Protein AF-A0A2S2CRT6-F1 (afdb_monomer)

pLDDT: mean 86.23, std 17.53, range [25.89, 98.62]

Sequence (439 aa):
MQTAACRSSSIISAAAEAAASTSSAGRQIHADRSDQPLPLPPLRPGAVIHGPGSEEIDALIDRFAAELRRRGFRVGGVVQRNYGPVDDCADRMELVDVATGQSFGISQNLGRESQSCRVDPMGVADASQSVRRAVQERVDLLVVNKFAGLESHGEGLAQEMLDGMAEGVPVLTSIGSRYLNEWQQFTGGFCDLLSPTEQALWDWWGPHRLYEDLRLGVEDAPVRRVVVGTHWVAVETERALGLAARYGSDLADPARWMGKGLKALVDQAAASWDPLEMSVGLAAINAHYNADDVMGETGNGLDLFTGVEGRTVVVGGFPQLARRLPNAQIIDMTPRPGEFPEPAGDWLLRGAEAVAVTASALGNRTLPRLLRAARGARVAMVGPGTPLTPRLFSYGIEALAGFIPQDREAVVRVVGDGGGSRDFHPFGRMVTLRRPAQT

Organism: NCBI:txid2202148

Radius of gyration: 24.83 Å; Cα contacts (8 Å, |Δi|>4): 859; chains: 1; bounding box: 65×45×68 Å

Structure (mmCIF, N/CA/C/O backbone):
data_AF-A0A2S2CRT6-F1
#
_entry.id   AF-A0A2S2CRT6-F1
#
loop_
_atom_site.group_PDB
_atom_site.id
_atom_site.type_symbol
_atom_site.label_atom_id
_atom_site.label_alt_id
_atom_site.label_comp_id
_atom_site.label_asym_id
_atom_site.label_entity_id
_atom_site.label_seq_id
_atom_site.pdbx_PDB_ins_code
_atom_site.Cartn_x
_atom_site.Cartn_y
_atom_site.Cartn_z
_atom_site.occupancy
_atom_site.B_iso_or_equiv
_atom_site.auth_seq_id
_atom_site.auth_comp_id
_atom_site.auth_asym_id
_atom_site.auth_atom_id
_atom_site.pdbx_PDB_model_num
ATOM 1 N N . MET A 1 1 ? -6.502 19.262 39.189 1.00 36.81 1 MET A N 1
ATOM 2 C CA . MET A 1 1 ? -5.732 20.159 38.293 1.00 36.81 1 MET A CA 1
ATOM 3 C C . MET A 1 1 ? -4.215 19.917 38.295 1.00 36.81 1 MET A C 1
ATOM 5 O O . MET A 1 1 ? -3.614 20.148 37.261 1.00 36.81 1 MET A O 1
ATOM 9 N N . GLN A 1 2 ? -3.581 19.405 39.363 1.00 25.89 2 GLN A N 1
ATOM 10 C CA . GLN A 1 2 ? -2.130 19.092 39.363 1.00 25.89 2 GLN A CA 1
ATOM 11 C C . GLN A 1 2 ? -1.755 17.675 38.876 1.00 25.89 2 GLN A C 1
ATOM 13 O O . GLN A 1 2 ? -0.605 17.433 38.527 1.00 25.89 2 GLN A O 1
ATOM 18 N N . THR A 1 3 ? -2.704 16.741 38.796 1.00 31.91 3 THR A N 1
ATOM 19 C CA . THR A 1 3 ? -2.448 15.339 38.412 1.00 31.91 3 THR A CA 1
ATOM 20 C C . THR A 1 3 ? -2.393 15.095 36.900 1.00 31.91 3 THR A C 1
ATOM 22 O O . THR A 1 3 ? -1.673 14.200 36.468 1.00 31.91 3 THR A O 1
ATOM 25 N N . ALA A 1 4 ? -3.079 15.908 36.088 1.00 33.16 4 ALA A N 1
ATOM 26 C CA . ALA A 1 4 ? -3.058 15.798 34.624 1.00 33.16 4 ALA A CA 1
ATOM 27 C C . ALA A 1 4 ? -1.748 16.337 34.015 1.00 33.16 4 ALA A C 1
ATOM 29 O O . ALA A 1 4 ? -1.141 15.678 33.179 1.00 33.16 4 ALA A O 1
ATOM 30 N N . ALA A 1 5 ? -1.244 17.472 34.518 1.00 31.59 5 ALA A N 1
ATOM 31 C CA . ALA A 1 5 ? -0.004 18.092 34.037 1.00 31.59 5 ALA A CA 1
ATOM 32 C C . ALA A 1 5 ? 1.254 17.237 34.293 1.00 31.59 5 ALA A C 1
ATOM 34 O O . ALA A 1 5 ? 2.218 17.307 33.536 1.00 31.59 5 ALA A O 1
ATOM 35 N N . CYS A 1 6 ? 1.239 16.392 35.331 1.00 30.75 6 CYS A N 1
ATOM 36 C CA . CYS A 1 6 ? 2.351 15.486 35.629 1.00 30.75 6 CYS A CA 1
ATOM 37 C C . CYS A 1 6 ? 2.420 14.296 34.645 1.00 30.75 6 CYS A C 1
ATOM 39 O O . CYS A 1 6 ? 3.498 13.756 34.414 1.00 30.75 6 CYS A O 1
ATOM 41 N N . ARG A 1 7 ? 1.289 13.916 34.021 1.00 41.94 7 ARG A N 1
ATOM 42 C CA . ARG A 1 7 ? 1.189 12.787 33.074 1.00 41.94 7 ARG A CA 1
ATOM 43 C C . ARG A 1 7 ? 1.395 13.193 31.606 1.00 41.94 7 ARG A C 1
ATOM 45 O O . ARG A 1 7 ? 1.899 12.406 30.813 1.00 41.94 7 ARG A O 1
ATOM 52 N N . SER A 1 8 ? 1.099 14.441 31.237 1.00 38.44 8 SER A N 1
ATOM 53 C CA . SER A 1 8 ? 1.447 14.987 29.910 1.00 38.44 8 SER A CA 1
ATOM 54 C C . SER A 1 8 ? 2.967 15.050 29.709 1.00 38.44 8 SER A C 1
ATOM 56 O O . SER A 1 8 ? 3.479 14.703 28.644 1.00 38.44 8 SER A O 1
ATOM 58 N N . SER A 1 9 ? 3.700 15.422 30.765 1.00 38.69 9 SER A N 1
ATOM 59 C CA . SER A 1 9 ? 5.165 15.408 30.771 1.00 38.69 9 SER A CA 1
ATOM 60 C C . SER A 1 9 ? 5.738 13.995 30.647 1.00 38.69 9 SER A C 1
ATOM 62 O O . SER A 1 9 ? 6.774 13.839 30.012 1.00 38.69 9 SER A O 1
ATOM 64 N N . SER A 1 10 ? 5.067 12.956 31.166 1.00 46.12 10 SER A N 1
ATOM 65 C CA . SER A 1 10 ? 5.548 11.572 31.036 1.00 46.12 10 SER A CA 1
ATOM 66 C C . SER A 1 10 ? 5.367 10.984 29.635 1.00 46.12 10 SER A C 1
ATOM 68 O O . SER A 1 10 ? 6.152 10.127 29.267 1.00 46.12 10 SER A O 1
ATOM 70 N N . ILE A 1 11 ? 4.409 11.450 28.824 1.00 46.09 11 ILE A N 1
ATOM 71 C CA . ILE A 1 11 ? 4.240 10.980 27.430 1.00 46.09 11 ILE A CA 1
ATOM 72 C C . ILE A 1 11 ? 5.328 11.571 26.523 1.00 46.09 11 ILE A C 1
ATOM 74 O O . ILE A 1 11 ? 5.949 10.852 25.744 1.00 46.09 11 ILE A O 1
ATOM 78 N N . ILE A 1 12 ? 5.611 12.872 26.665 1.00 45.66 12 ILE A N 1
ATOM 79 C CA . ILE A 1 12 ? 6.714 13.527 25.944 1.00 45.66 12 ILE A CA 1
ATOM 80 C C . ILE A 1 12 ? 8.063 12.970 26.424 1.00 45.66 12 ILE A C 1
ATOM 82 O O . ILE A 1 12 ? 8.932 12.710 25.594 1.00 45.66 12 ILE A O 1
ATOM 86 N N . SER A 1 13 ? 8.222 12.725 27.734 1.00 43.09 13 SER A N 1
ATOM 87 C CA . SER A 1 13 ? 9.426 12.088 28.288 1.00 43.09 13 SER A CA 1
ATOM 88 C C . SER A 1 13 ? 9.565 10.642 27.827 1.00 43.09 13 SER A C 1
ATOM 90 O O . SER A 1 13 ? 10.655 10.277 27.431 1.00 43.09 13 SER A O 1
ATOM 92 N N . ALA A 1 14 ? 8.497 9.841 27.761 1.00 44.69 14 ALA A N 1
ATOM 93 C CA . ALA A 1 14 ? 8.562 8.456 27.288 1.00 44.69 14 ALA A CA 1
ATOM 94 C C . ALA A 1 14 ? 8.850 8.363 25.780 1.00 44.69 14 ALA A C 1
ATOM 96 O O . ALA A 1 14 ? 9.645 7.527 25.365 1.00 44.69 14 ALA A O 1
ATOM 97 N N . ALA A 1 15 ? 8.288 9.254 24.954 1.00 43.56 15 ALA A N 1
ATOM 98 C CA . ALA A 1 15 ? 8.622 9.333 23.529 1.00 43.56 15 ALA A CA 1
ATOM 99 C C . ALA A 1 15 ? 10.069 9.819 23.298 1.00 43.56 15 ALA A C 1
ATOM 101 O O . ALA A 1 15 ? 10.761 9.321 22.408 1.00 43.56 15 ALA A O 1
ATOM 102 N N . ALA A 1 16 ? 10.554 10.754 24.123 1.00 40.00 16 ALA A N 1
ATOM 103 C CA . ALA A 1 16 ? 11.944 11.205 24.110 1.00 40.00 16 ALA A CA 1
ATOM 104 C C . ALA A 1 16 ? 12.919 10.159 24.691 1.00 40.00 16 ALA A C 1
ATOM 106 O O . ALA A 1 16 ? 14.023 10.008 24.179 1.00 40.00 16 ALA A O 1
ATOM 107 N N . GLU A 1 17 ? 12.522 9.397 25.711 1.00 39.84 17 GLU A N 1
ATOM 108 C CA . GLU A 1 17 ? 13.301 8.326 26.348 1.00 39.84 17 GLU A CA 1
ATOM 109 C C . GLU A 1 17 ? 13.326 7.058 25.491 1.00 39.84 17 GLU A C 1
ATOM 111 O O . GLU A 1 17 ? 14.358 6.394 25.424 1.00 39.84 17 GLU A O 1
ATOM 116 N N . ALA A 1 18 ? 12.266 6.754 24.740 1.00 42.44 18 ALA A N 1
ATOM 117 C CA . ALA A 1 18 ? 12.293 5.746 23.681 1.00 42.44 18 ALA A CA 1
ATOM 118 C C . ALA A 1 18 ? 13.270 6.139 22.555 1.00 42.44 18 ALA A C 1
ATOM 120 O O . ALA A 1 18 ? 13.968 5.282 22.018 1.00 42.44 18 ALA A O 1
ATOM 121 N N . ALA A 1 19 ? 13.392 7.438 22.249 1.00 40.84 19 ALA A N 1
ATOM 122 C CA . ALA A 1 19 ? 14.382 7.968 21.305 1.00 40.84 19 ALA A CA 1
ATOM 123 C C . ALA A 1 19 ? 15.809 8.104 21.893 1.00 40.84 19 ALA A C 1
ATOM 125 O O . ALA A 1 19 ? 16.776 8.197 21.134 1.00 40.84 19 ALA A O 1
ATOM 126 N N . ALA A 1 20 ? 15.964 8.120 23.224 1.00 35.88 20 ALA A N 1
ATOM 127 C CA . ALA A 1 20 ? 17.253 8.266 23.912 1.00 35.88 20 ALA A CA 1
ATOM 128 C C . ALA A 1 20 ? 17.844 6.927 24.403 1.00 35.88 20 ALA A C 1
ATOM 130 O O . ALA A 1 20 ? 19.058 6.734 24.348 1.00 35.88 20 ALA A O 1
ATOM 131 N N . SER A 1 21 ? 17.013 5.964 24.816 1.00 38.31 21 SER A N 1
ATOM 132 C CA . SER A 1 21 ? 17.425 4.608 25.234 1.00 38.31 21 SER A CA 1
ATOM 133 C C . SER A 1 21 ? 18.025 3.779 24.090 1.00 38.31 21 SER A C 1
ATOM 135 O O . SER A 1 21 ? 18.782 2.834 24.322 1.00 38.31 21 SER A O 1
ATOM 137 N N . THR A 1 22 ? 17.811 4.197 22.841 1.00 43.06 22 THR A N 1
ATOM 138 C CA . THR A 1 22 ? 18.502 3.684 21.653 1.00 43.06 22 THR A CA 1
ATOM 139 C C . THR A 1 22 ? 20.007 3.983 21.619 1.00 43.06 22 THR A C 1
ATOM 141 O O . THR A 1 22 ? 20.714 3.382 20.811 1.00 43.06 22 THR A O 1
ATOM 144 N N . SER A 1 23 ? 20.542 4.859 22.484 1.00 43.69 23 SER A N 1
ATOM 145 C CA . SER A 1 23 ? 21.960 5.255 22.426 1.00 43.69 23 SER A CA 1
ATOM 146 C C . SER A 1 23 ? 22.924 4.308 23.160 1.00 43.69 23 SER A C 1
ATOM 148 O O . SER A 1 23 ? 24.097 4.257 22.791 1.00 43.69 23 SER A O 1
ATOM 150 N N . SER A 1 24 ? 22.475 3.540 24.164 1.00 35.12 24 SER A N 1
ATOM 151 C CA . SER A 1 24 ? 23.331 2.590 24.909 1.00 35.12 24 SER A CA 1
ATOM 152 C C . SER A 1 24 ? 23.130 1.128 24.489 1.00 35.12 24 SER A C 1
ATOM 154 O O . SER A 1 24 ? 24.061 0.331 24.588 1.00 35.12 24 SER A O 1
ATOM 156 N N . ALA A 1 25 ? 21.973 0.794 23.905 1.00 36.44 25 ALA A N 1
ATOM 157 C CA . ALA A 1 25 ? 21.711 -0.488 23.244 1.00 36.44 25 ALA A CA 1
ATOM 158 C C . ALA A 1 25 ? 22.354 -0.600 21.839 1.00 36.44 25 ALA A C 1
ATOM 160 O O . ALA A 1 25 ? 22.399 -1.679 21.247 1.00 36.44 25 ALA A O 1
ATOM 161 N N . GLY A 1 26 ? 22.906 0.496 21.304 1.00 31.98 26 GLY A N 1
ATOM 162 C CA . GLY A 1 26 ? 23.417 0.600 19.930 1.00 31.98 26 GLY A CA 1
ATOM 163 C C . GLY A 1 26 ? 24.565 -0.347 19.544 1.00 31.98 26 GLY A C 1
ATOM 164 O O . GLY A 1 26 ? 24.834 -0.503 18.358 1.00 31.98 26 GLY A O 1
ATOM 165 N N . ARG A 1 27 ? 25.230 -1.019 20.497 1.00 31.22 27 ARG A N 1
ATOM 166 C CA . ARG A 1 27 ? 26.269 -2.027 20.187 1.00 31.22 27 ARG A CA 1
ATOM 167 C C . ARG A 1 27 ? 25.765 -3.468 20.117 1.00 31.22 27 ARG A C 1
ATOM 169 O O . ARG A 1 27 ? 26.469 -4.300 19.558 1.00 31.22 27 ARG A O 1
ATOM 176 N N . GLN A 1 28 ? 24.574 -3.766 20.638 1.00 30.70 28 GLN A N 1
ATOM 177 C CA . GLN A 1 28 ? 24.068 -5.144 20.753 1.00 30.70 28 GLN A CA 1
ATOM 178 C C . GLN A 1 28 ? 22.881 -5.444 19.817 1.00 30.70 28 GLN A C 1
ATOM 180 O O . GLN A 1 28 ? 22.564 -6.604 19.589 1.00 30.70 28 GLN A O 1
ATOM 185 N N . ILE A 1 29 ? 22.283 -4.418 19.193 1.00 38.03 29 ILE A N 1
ATOM 186 C CA . ILE A 1 29 ? 21.140 -4.542 18.261 1.00 38.03 29 ILE A CA 1
ATOM 187 C C . ILE A 1 29 ? 21.537 -5.130 16.886 1.00 38.03 29 ILE A C 1
ATOM 189 O O . ILE A 1 29 ? 20.675 -5.553 16.119 1.00 38.03 29 ILE A O 1
ATOM 193 N N . HIS A 1 30 ? 22.829 -5.190 16.549 1.00 36.69 30 HIS A N 1
ATOM 194 C CA . HIS A 1 30 ? 23.267 -5.580 15.203 1.00 36.69 30 HIS A CA 1
ATOM 195 C C . HIS A 1 30 ? 23.258 -7.089 14.905 1.00 36.69 30 HIS A C 1
ATOM 197 O O . HIS A 1 30 ? 23.438 -7.449 13.746 1.00 36.69 30 HIS A O 1
ATOM 203 N N . ALA A 1 31 ? 23.045 -7.964 15.894 1.00 34.06 31 ALA A N 1
ATOM 204 C CA . ALA A 1 31 ? 23.266 -9.403 15.714 1.00 34.06 31 ALA A CA 1
ATOM 205 C C . ALA A 1 31 ? 21.996 -10.279 15.639 1.00 34.06 31 ALA A C 1
ATOM 207 O O . ALA A 1 31 ? 22.128 -11.436 15.261 1.00 34.06 31 ALA A O 1
ATOM 208 N N . ASP A 1 32 ? 20.795 -9.763 15.947 1.00 37.12 32 ASP A N 1
ATOM 209 C CA . ASP A 1 32 ? 19.598 -10.615 16.163 1.00 37.12 32 ASP A CA 1
ATOM 210 C C . ASP A 1 32 ? 18.330 -10.183 15.381 1.00 37.12 32 ASP A C 1
ATOM 212 O O . ASP A 1 32 ? 17.210 -10.541 15.729 1.00 37.12 32 ASP A O 1
ATOM 216 N N . ARG A 1 33 ? 18.463 -9.363 14.322 1.00 47.03 33 ARG A N 1
ATOM 217 C CA . ARG A 1 33 ? 17.316 -8.837 13.532 1.00 47.03 33 ARG A CA 1
ATOM 218 C C . ARG A 1 33 ? 17.214 -9.384 12.106 1.00 47.03 33 ARG A C 1
ATOM 220 O O . ARG A 1 33 ? 16.488 -8.807 11.304 1.00 47.03 33 ARG A O 1
ATOM 227 N N . SER A 1 34 ? 17.931 -10.455 11.767 1.00 50.50 34 SER A N 1
ATOM 228 C CA . SER A 1 34 ? 18.041 -10.927 10.376 1.00 50.50 34 SER A CA 1
ATOM 229 C C . SER A 1 34 ? 16.718 -11.394 9.757 1.00 50.50 34 SER A C 1
ATOM 231 O O . SER A 1 34 ? 16.623 -11.420 8.534 1.00 50.50 34 SER A O 1
ATOM 233 N N . ASP A 1 35 ? 15.705 -11.699 10.578 1.00 56.31 35 ASP A N 1
ATOM 234 C CA . ASP A 1 35 ? 14.449 -12.309 10.119 1.00 56.31 35 ASP A CA 1
ATOM 235 C C . ASP A 1 35 ? 13.207 -11.408 10.299 1.00 56.31 35 ASP A C 1
ATOM 237 O O . ASP A 1 35 ? 12.098 -11.818 9.955 1.00 56.31 35 ASP A O 1
ATOM 241 N N . GLN A 1 36 ? 13.345 -10.180 10.826 1.00 66.31 36 GLN A N 1
ATOM 242 C CA . GLN A 1 36 ? 12.202 -9.261 10.969 1.00 66.31 36 GLN A CA 1
ATOM 243 C C . GLN A 1 36 ? 12.131 -8.252 9.814 1.00 66.31 36 GLN A C 1
ATOM 245 O O . GLN A 1 36 ? 13.165 -7.689 9.448 1.00 66.31 36 GLN A O 1
ATOM 250 N N . PRO A 1 37 ? 10.929 -7.949 9.274 1.00 76.69 37 PRO A N 1
ATOM 251 C CA . PRO A 1 37 ? 10.767 -6.878 8.300 1.00 76.69 37 PRO A CA 1
ATOM 252 C C . PRO A 1 37 ? 11.343 -5.554 8.805 1.00 76.69 37 PRO A C 1
ATOM 254 O O . PRO A 1 37 ? 11.352 -5.268 10.007 1.00 76.69 37 PRO A O 1
ATOM 257 N N . LEU A 1 38 ? 11.793 -4.721 7.868 1.00 79.50 38 LEU A N 1
ATOM 258 C CA . LEU A 1 38 ? 12.299 -3.395 8.201 1.00 79.50 38 LEU A CA 1
ATOM 259 C C . LEU A 1 38 ? 11.246 -2.578 8.968 1.00 79.50 38 LEU A C 1
ATOM 261 O O . LEU A 1 38 ? 10.059 -2.631 8.631 1.00 79.50 38 LEU A O 1
ATOM 265 N N . PRO A 1 39 ? 11.664 -1.791 9.977 1.00 81.44 39 PRO A N 1
ATOM 266 C CA . PRO A 1 39 ? 10.732 -1.031 10.794 1.00 81.44 39 PRO A CA 1
ATOM 267 C C . PRO A 1 39 ? 9.960 -0.022 9.939 1.00 81.44 39 PRO A C 1
ATOM 269 O O . PRO A 1 39 ? 10.539 0.741 9.162 1.00 81.44 39 PRO A O 1
ATOM 272 N N . LEU A 1 40 ? 8.639 -0.008 10.106 1.00 85.69 40 LEU A N 1
ATOM 273 C CA . LEU A 1 40 ? 7.764 0.974 9.477 1.00 85.69 40 LEU A CA 1
ATOM 274 C C . LEU A 1 40 ? 7.869 2.322 10.206 1.00 85.69 40 LEU A C 1
ATOM 276 O O . LEU A 1 40 ? 8.035 2.343 11.427 1.00 85.69 40 LEU A O 1
ATOM 280 N N . PRO A 1 41 ? 7.717 3.460 9.503 1.00 86.75 41 PRO A N 1
ATOM 281 C CA . PRO A 1 41 ? 7.607 4.751 10.164 1.00 86.75 41 PRO A CA 1
ATOM 282 C C . PRO A 1 41 ? 6.432 4.763 11.157 1.00 86.75 41 PRO A C 1
ATOM 284 O O . PRO A 1 41 ? 5.335 4.298 10.804 1.00 86.75 41 PRO A O 1
ATOM 287 N N . PRO A 1 42 ? 6.632 5.304 12.373 1.00 88.50 42 PRO A N 1
ATOM 288 C CA . PRO A 1 42 ? 5.576 5.376 13.372 1.00 88.50 42 PRO A CA 1
ATOM 289 C C . PRO A 1 42 ? 4.426 6.253 12.870 1.00 88.50 42 PRO A C 1
ATOM 291 O O . PRO A 1 42 ? 4.639 7.224 12.137 1.00 88.50 42 PRO A O 1
ATOM 294 N N . LEU A 1 43 ? 3.203 5.907 13.271 1.00 94.12 43 LEU A N 1
ATOM 295 C CA . LEU A 1 43 ? 2.027 6.740 13.045 1.00 94.12 43 LEU A CA 1
ATOM 296 C C . LEU A 1 43 ? 1.677 7.475 14.326 1.00 94.12 43 LEU A C 1
ATOM 298 O O . LEU A 1 43 ? 1.719 6.906 15.415 1.00 94.12 43 LEU A O 1
ATOM 302 N N . ARG A 1 44 ? 1.288 8.738 14.175 1.00 95.44 44 ARG A N 1
ATOM 303 C CA . ARG A 1 44 ? 0.585 9.437 15.244 1.00 95.44 44 ARG A CA 1
ATOM 304 C C . ARG A 1 44 ? -0.805 8.817 15.407 1.00 95.44 44 ARG A C 1
ATOM 306 O O . ARG A 1 44 ? -1.363 8.359 14.405 1.00 95.44 44 ARG A O 1
ATOM 313 N N . PRO A 1 45 ? -1.380 8.841 16.618 1.00 97.00 45 PRO A N 1
ATOM 314 C CA . PRO A 1 45 ? -2.778 8.496 16.831 1.00 97.00 45 PRO A CA 1
ATOM 315 C C . PRO A 1 45 ? -3.680 9.216 15.825 1.00 97.00 45 PRO A C 1
ATOM 317 O O . PRO A 1 45 ? -3.633 10.443 15.717 1.00 97.00 45 PRO A O 1
ATOM 320 N N . GLY A 1 46 ? -4.462 8.448 15.073 1.00 97.88 46 GLY A N 1
ATOM 321 C CA . GLY A 1 46 ? -5.442 8.961 14.126 1.00 97.88 46 GLY A CA 1
ATOM 322 C C . GLY A 1 46 ? -6.783 9.159 14.819 1.00 97.88 46 GLY A C 1
ATOM 323 O O . GLY A 1 46 ? -7.280 8.246 15.480 1.00 97.88 46 GLY A O 1
ATOM 324 N N . ALA A 1 47 ? -7.386 10.333 14.660 1.00 97.31 47 ALA A N 1
ATOM 325 C CA . ALA A 1 47 ? -8.710 10.618 15.202 1.00 97.31 47 ALA A CA 1
ATOM 326 C C . ALA A 1 47 ? -9.636 11.154 14.113 1.00 97.31 47 ALA A C 1
ATOM 328 O O . ALA A 1 47 ? -9.424 12.248 13.587 1.00 97.31 47 ALA A O 1
ATOM 329 N N . VAL A 1 48 ? -10.672 10.385 13.776 1.00 97.38 48 VAL A N 1
ATOM 330 C CA . VAL A 1 48 ? -11.697 10.806 12.814 1.00 97.38 48 VAL A CA 1
ATOM 331 C C . VAL A 1 48 ? -12.636 11.803 13.485 1.00 97.38 48 VAL A C 1
ATOM 333 O O . VAL A 1 48 ? -13.348 11.445 14.423 1.00 97.38 48 VAL A O 1
ATOM 336 N N . ILE A 1 49 ? -12.649 13.050 13.008 1.00 94.88 49 ILE A N 1
ATOM 337 C CA . ILE A 1 49 ? -13.524 14.096 13.551 1.00 94.88 49 ILE A CA 1
ATOM 338 C C . ILE A 1 49 ? -14.898 14.006 12.906 1.00 94.88 49 ILE A C 1
ATOM 340 O O . ILE A 1 49 ? -15.015 13.962 11.680 1.00 94.88 49 ILE A O 1
ATOM 344 N N . HIS A 1 50 ? -15.943 14.076 13.728 1.00 90.69 50 HIS A N 1
ATOM 345 C CA . HIS A 1 50 ? -17.311 14.102 13.232 1.00 90.69 50 HIS A CA 1
ATOM 346 C C . HIS A 1 50 ? -18.240 15.041 14.010 1.00 90.69 50 HIS A C 1
ATOM 348 O O . HIS A 1 50 ? -17.978 15.433 15.152 1.00 90.69 50 HIS A O 1
ATOM 354 N N . GLY A 1 51 ? -19.341 15.418 13.359 1.00 84.94 51 GLY A N 1
ATOM 355 C CA . GLY A 1 51 ? -20.411 16.207 13.961 1.00 84.94 51 GLY A CA 1
ATOM 356 C C . GLY A 1 51 ? -21.383 15.354 14.792 1.00 84.94 51 GLY A C 1
ATOM 357 O O . GLY A 1 51 ? -21.236 14.131 14.890 1.00 84.94 51 GLY A O 1
ATOM 358 N N . PRO A 1 52 ? -22.391 15.981 15.419 1.00 71.62 52 PRO A N 1
ATOM 359 C CA . PRO A 1 52 ? -23.505 15.261 16.035 1.00 71.62 52 PRO A CA 1
ATOM 360 C C . PRO A 1 52 ? -24.247 14.391 15.003 1.00 71.62 52 PRO A C 1
ATOM 362 O O . PRO A 1 52 ? -24.400 14.808 13.859 1.00 71.62 52 PRO A O 1
ATOM 365 N N . GLY A 1 53 ? -24.712 13.201 15.403 1.00 58.62 53 GLY A N 1
ATOM 366 C CA . GLY A 1 53 ? -25.539 12.321 14.556 1.00 58.62 53 GLY A CA 1
ATOM 367 C C . GLY A 1 53 ? -24.796 11.521 13.476 1.00 58.62 53 GLY A C 1
ATOM 368 O O . GLY A 1 53 ? -25.433 10.860 12.665 1.00 58.62 53 GLY A O 1
ATOM 369 N N . SER A 1 54 ? -23.460 11.555 13.435 1.00 64.00 54 SER A N 1
ATOM 370 C CA . SER A 1 54 ? -22.671 10.835 12.423 1.00 64.00 54 SER A CA 1
ATOM 371 C C . SER A 1 54 ? -22.489 9.341 12.756 1.00 64.00 54 SER A C 1
ATOM 373 O O . SER A 1 54 ? -21.378 8.900 13.040 1.00 64.00 54 SER A O 1
ATOM 375 N N . GLU A 1 55 ? -23.564 8.549 12.724 1.00 63.31 55 GLU A N 1
ATOM 376 C CA . GLU A 1 55 ? -23.495 7.083 12.921 1.00 63.31 55 GLU A CA 1
ATOM 377 C C . GLU A 1 55 ? -22.680 6.368 11.828 1.00 63.31 55 GLU A C 1
ATOM 379 O O . GLU A 1 55 ? -22.099 5.307 12.055 1.00 63.31 55 GLU A O 1
ATOM 384 N N . GLU A 1 56 ? -22.541 6.990 10.655 1.00 79.25 56 GLU A N 1
ATOM 385 C CA . GLU A 1 56 ? -21.724 6.476 9.550 1.00 79.25 56 GLU A CA 1
ATOM 386 C C . GLU A 1 56 ? -20.230 6.344 9.897 1.00 79.25 56 GLU A C 1
ATOM 388 O O . GLU A 1 56 ? -19.506 5.616 9.217 1.00 79.25 56 GLU A O 1
ATOM 393 N N . ILE A 1 57 ? -19.760 7.012 10.957 1.00 89.81 57 ILE A N 1
ATOM 394 C CA . ILE A 1 57 ? -18.353 6.996 11.384 1.00 89.81 57 ILE A CA 1
ATOM 395 C C . ILE A 1 57 ? -17.965 5.657 11.989 1.00 89.81 57 ILE A C 1
ATOM 397 O O . ILE A 1 57 ? -16.892 5.137 11.679 1.00 89.81 57 ILE A O 1
ATOM 401 N N . ASP A 1 58 ? -18.851 5.083 12.801 1.00 89.31 58 ASP A N 1
ATOM 402 C CA . ASP A 1 58 ? -18.638 3.767 13.392 1.00 89.31 58 ASP A CA 1
ATOM 403 C C . ASP A 1 58 ? -18.502 2.726 12.272 1.00 89.31 58 ASP A C 1
ATOM 405 O O . ASP A 1 58 ? -17.538 1.959 12.233 1.00 89.31 58 ASP A O 1
ATOM 409 N N . ALA A 1 59 ? -19.394 2.793 11.278 1.00 89.88 59 ALA A N 1
ATOM 410 C CA . ALA A 1 59 ? -19.349 1.933 10.101 1.00 89.88 59 ALA A CA 1
ATOM 411 C C . ALA A 1 59 ? -18.119 2.190 9.207 1.00 89.88 59 ALA A C 1
ATOM 413 O O . ALA A 1 59 ? -17.589 1.251 8.615 1.00 89.88 59 ALA A O 1
ATOM 414 N N . LEU A 1 60 ? -17.655 3.438 9.085 1.00 94.06 60 LEU A N 1
ATOM 415 C CA . LEU A 1 60 ? -16.447 3.786 8.332 1.00 94.06 60 LEU A CA 1
ATOM 416 C C . LEU A 1 60 ? -15.196 3.151 8.957 1.00 94.06 60 LEU A C 1
ATOM 418 O O . LEU A 1 60 ? -14.411 2.526 8.242 1.00 94.06 60 LEU A O 1
ATOM 422 N N . ILE A 1 61 ? -15.020 3.289 10.275 1.00 95.75 61 ILE A N 1
ATOM 423 C CA . ILE A 1 61 ? -13.877 2.708 10.994 1.00 95.75 61 ILE A CA 1
ATOM 424 C C . ILE A 1 61 ? -13.952 1.176 10.977 1.00 95.75 61 ILE A C 1
ATOM 426 O O . ILE A 1 61 ? -12.931 0.534 10.731 1.00 95.75 61 ILE A O 1
ATOM 430 N N . ASP A 1 62 ? -15.140 0.590 11.166 1.00 94.25 62 ASP A N 1
ATOM 431 C CA . ASP A 1 62 ? -15.344 -0.865 11.092 1.00 94.25 62 ASP A CA 1
ATOM 432 C C . ASP A 1 62 ? -14.968 -1.411 9.700 1.00 94.25 62 ASP A C 1
ATOM 434 O O . ASP A 1 62 ? -14.161 -2.335 9.588 1.00 94.25 62 ASP A O 1
ATOM 438 N N . ARG A 1 63 ? -15.436 -0.774 8.610 1.00 95.75 63 ARG A N 1
ATOM 439 C CA . ARG A 1 63 ? -15.056 -1.159 7.234 1.00 95.75 63 ARG A CA 1
ATOM 440 C C . ARG A 1 63 ? -13.552 -1.064 6.993 1.00 95.75 63 ARG A C 1
ATOM 442 O O . ARG A 1 63 ? -12.981 -1.966 6.385 1.00 95.75 63 ARG A O 1
ATOM 449 N N . PHE A 1 64 ? -12.907 -0.003 7.472 1.00 97.81 64 PHE A N 1
ATOM 450 C CA . PHE A 1 64 ? -11.464 0.162 7.321 1.00 97.81 64 PHE A CA 1
ATOM 451 C C . PHE A 1 64 ? -10.678 -0.915 8.084 1.00 97.81 64 PHE A C 1
ATOM 453 O O . PHE A 1 64 ? -9.768 -1.531 7.527 1.00 97.81 64 PHE A O 1
ATOM 460 N N . ALA A 1 65 ? -11.067 -1.205 9.329 1.00 97.81 65 ALA A N 1
ATOM 461 C CA . ALA A 1 65 ? -10.473 -2.272 10.128 1.00 97.81 65 ALA A CA 1
ATOM 462 C C . ALA A 1 65 ? -10.652 -3.648 9.461 1.00 97.81 65 ALA A C 1
ATOM 464 O O . ALA A 1 65 ? -9.694 -4.416 9.348 1.00 97.81 65 ALA A O 1
ATOM 465 N N . ALA A 1 66 ? -11.856 -3.941 8.963 1.00 97.00 66 ALA A N 1
ATOM 466 C CA . ALA A 1 66 ? -12.156 -5.173 8.242 1.00 97.00 66 ALA A CA 1
ATOM 467 C C . ALA A 1 66 ? -11.338 -5.309 6.946 1.00 97.00 66 ALA A C 1
ATOM 469 O O . ALA A 1 66 ? -10.821 -6.390 6.660 1.00 97.00 66 ALA A O 1
ATOM 470 N N . GLU A 1 67 ? -11.167 -4.226 6.184 1.00 97.75 67 GLU A N 1
ATOM 471 C CA . GLU A 1 67 ? -10.366 -4.222 4.956 1.00 97.75 67 GLU A CA 1
ATOM 472 C C . GLU A 1 67 ? -8.879 -4.486 5.239 1.00 97.75 67 GLU A C 1
ATOM 474 O O . GLU A 1 67 ? -8.255 -5.295 4.547 1.00 97.75 67 GLU A O 1
ATOM 479 N N . LEU A 1 68 ? -8.309 -3.883 6.287 1.00 98.31 68 LEU A N 1
ATOM 480 C CA . LEU A 1 68 ? -6.935 -4.178 6.706 1.00 98.31 68 LEU A CA 1
ATOM 481 C C . LEU A 1 68 ? -6.774 -5.643 7.143 1.00 98.31 68 LEU A C 1
ATOM 483 O O . LEU A 1 68 ? -5.822 -6.304 6.720 1.00 98.31 68 LEU A O 1
ATOM 487 N N . ARG A 1 69 ? -7.731 -6.191 7.903 1.00 97.88 69 ARG A N 1
ATOM 488 C CA . ARG A 1 69 ? -7.736 -7.619 8.270 1.00 97.88 69 ARG A CA 1
ATOM 489 C C . ARG A 1 69 ? -7.807 -8.527 7.049 1.00 97.88 69 ARG A C 1
ATOM 491 O O . ARG A 1 69 ? -7.045 -9.485 6.956 1.00 97.8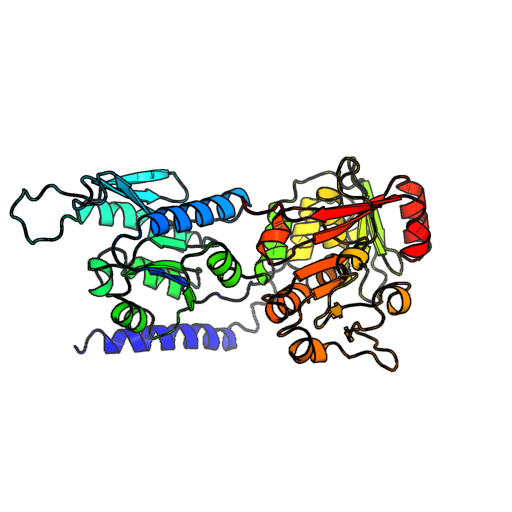8 69 ARG A O 1
ATOM 498 N N . ARG A 1 70 ? -8.680 -8.216 6.085 1.00 97.38 70 ARG A N 1
ATOM 499 C CA . ARG A 1 70 ? -8.811 -8.965 4.823 1.00 97.38 70 ARG A CA 1
ATOM 500 C C . ARG A 1 70 ? -7.504 -8.969 4.026 1.00 97.38 70 ARG A C 1
ATOM 502 O O . ARG A 1 70 ? -7.210 -9.934 3.324 1.00 97.38 70 ARG A O 1
ATOM 509 N N . ARG A 1 71 ? -6.708 -7.904 4.140 1.00 97.50 71 ARG A N 1
ATOM 510 C CA . ARG A 1 71 ? -5.374 -7.805 3.532 1.00 97.50 71 ARG A CA 1
ATOM 511 C C . ARG A 1 71 ? -4.287 -8.574 4.279 1.00 97.50 71 ARG A C 1
ATOM 513 O O . ARG A 1 71 ? -3.209 -8.732 3.712 1.00 97.50 71 ARG A O 1
ATOM 520 N N . GLY A 1 72 ? -4.578 -9.086 5.473 1.00 97.25 72 GLY A N 1
ATOM 521 C CA . GLY A 1 72 ? -3.663 -9.875 6.296 1.00 97.25 72 GLY A CA 1
ATOM 522 C C . GLY A 1 72 ? -3.000 -9.091 7.430 1.00 97.25 72 GLY A C 1
ATOM 523 O O . GLY A 1 72 ? -2.208 -9.675 8.164 1.00 97.25 72 GLY A O 1
ATOM 524 N N . PHE A 1 73 ? -3.308 -7.800 7.599 1.00 97.62 73 PHE A N 1
ATOM 525 C CA . PHE A 1 73 ? -2.808 -7.034 8.741 1.00 97.62 73 PHE A CA 1
ATOM 526 C C . PHE A 1 73 ? -3.469 -7.514 10.036 1.00 97.62 73 PHE A C 1
ATOM 528 O O . PHE A 1 73 ? -4.666 -7.817 10.082 1.00 97.62 73 PHE A O 1
ATOM 535 N N . ARG A 1 74 ? -2.696 -7.532 11.119 1.00 97.31 74 ARG A N 1
ATOM 536 C CA . ARG A 1 74 ? -3.187 -7.801 12.470 1.00 97.31 74 ARG A CA 1
ATOM 537 C C . ARG A 1 74 ? -3.851 -6.532 12.985 1.00 97.31 74 ARG A C 1
ATOM 539 O O . ARG A 1 74 ? -3.176 -5.547 13.263 1.00 97.31 74 ARG A O 1
ATOM 546 N N . VAL A 1 75 ? -5.173 -6.553 13.108 1.00 98.25 75 VAL A N 1
ATOM 547 C CA . VAL A 1 75 ? -5.955 -5.445 13.669 1.00 98.25 75 VAL A CA 1
ATOM 548 C C . VAL A 1 75 ? -6.657 -5.938 14.924 1.00 98.25 75 VAL A C 1
ATOM 550 O O . VAL A 1 75 ? -7.284 -6.998 14.895 1.00 98.25 75 VAL A O 1
ATOM 553 N N . GLY A 1 76 ? -6.552 -5.179 16.011 1.00 97.69 76 GLY A N 1
ATOM 554 C CA . GLY A 1 76 ? -7.165 -5.516 17.295 1.00 97.69 76 GLY A CA 1
ATOM 555 C C . GLY A 1 76 ? -7.807 -4.313 17.978 1.00 97.69 76 GLY A C 1
ATOM 556 O O . GLY A 1 76 ? -7.772 -3.197 17.461 1.00 97.69 76 GLY A O 1
ATOM 557 N N . GLY A 1 77 ? -8.388 -4.550 19.152 1.00 97.44 77 GLY A N 1
ATOM 558 C CA . GLY A 1 77 ? -9.163 -3.562 19.898 1.00 97.44 77 GLY A CA 1
ATOM 559 C C . GLY A 1 77 ? -10.665 -3.720 19.667 1.00 97.44 77 GLY A C 1
ATOM 560 O O . GLY A 1 77 ? -11.138 -4.837 19.447 1.00 97.44 77 GLY A O 1
ATOM 561 N N . VAL A 1 78 ? -11.421 -2.628 19.759 1.00 96.94 78 VAL A N 1
ATOM 562 C CA . VAL A 1 78 ? -12.888 -2.649 19.738 1.00 96.94 78 VAL A CA 1
ATOM 563 C C . VAL A 1 78 ? -13.484 -1.548 18.865 1.00 96.94 78 VAL A C 1
ATOM 565 O O . VAL A 1 78 ? -12.994 -0.416 18.835 1.00 96.94 78 VAL A O 1
ATOM 568 N N . VAL A 1 79 ? -14.579 -1.884 18.182 1.00 94.38 79 VAL A N 1
ATOM 569 C CA . VAL A 1 79 ? -15.435 -0.933 17.463 1.00 94.38 79 VAL A CA 1
ATOM 570 C C . VAL A 1 79 ? -16.813 -0.842 18.102 1.00 94.38 79 VAL A C 1
ATOM 572 O O . VAL A 1 79 ? -17.393 -1.860 18.468 1.00 94.38 79 VAL A O 1
ATOM 575 N N . GLN A 1 80 ? -17.352 0.369 18.225 1.00 89.50 80 GLN A N 1
ATOM 576 C CA . GLN A 1 80 ? -18.725 0.570 18.675 1.00 89.50 80 GLN A CA 1
ATOM 577 C C . GLN A 1 80 ? -19.728 0.262 17.551 1.00 89.50 80 GLN A C 1
ATOM 579 O O . GLN A 1 80 ? -19.511 0.636 16.400 1.00 89.50 80 GLN A O 1
ATOM 584 N N . ARG A 1 81 ? -20.840 -0.399 17.888 1.00 87.69 81 ARG A N 1
ATOM 585 C CA . ARG A 1 81 ? -22.021 -0.569 17.029 1.00 87.69 81 ARG A CA 1
ATOM 586 C C . ARG A 1 81 ? -23.270 -0.146 17.789 1.00 87.69 81 ARG A C 1
ATOM 588 O O . ARG A 1 81 ? -23.466 -0.549 18.935 1.00 87.69 81 ARG A O 1
ATOM 595 N N . ASN A 1 82 ? -24.112 0.649 17.140 1.00 80.88 82 ASN A N 1
ATOM 596 C CA . ASN A 1 82 ? -25.354 1.161 17.716 1.00 80.88 82 ASN A CA 1
ATOM 597 C C . ASN A 1 82 ? -26.549 0.539 16.986 1.00 80.88 82 ASN A C 1
ATOM 599 O O . ASN A 1 82 ? -26.531 0.407 15.764 1.00 80.88 82 ASN A O 1
ATOM 603 N N . TYR A 1 83 ? -27.582 0.165 17.738 1.00 73.81 83 TYR A N 1
ATOM 604 C CA . TYR A 1 83 ? -28.840 -0.367 17.223 1.00 73.81 83 TYR A CA 1
ATOM 605 C C . TYR A 1 83 ? -30.006 0.440 17.813 1.00 73.81 83 TYR A C 1
ATOM 607 O O . TYR A 1 83 ? -30.129 0.549 19.035 1.00 73.81 83 TYR A O 1
ATOM 615 N N . GLY A 1 84 ? -30.866 0.995 16.954 1.00 63.31 84 GLY A N 1
ATOM 616 C CA . GLY A 1 84 ? -32.046 1.778 17.347 1.00 63.31 84 GLY A CA 1
ATOM 617 C C . GLY A 1 84 ? -32.368 2.909 16.355 1.00 63.31 84 GLY A C 1
ATOM 618 O O . GLY A 1 84 ? -31.619 3.095 15.396 1.00 63.31 84 GLY A O 1
ATOM 619 N N . PRO A 1 85 ? -33.484 3.641 16.531 1.00 54.50 85 PRO A N 1
ATOM 620 C CA . PRO A 1 85 ? -33.819 4.809 15.712 1.00 54.50 85 PRO A CA 1
ATOM 621 C C . PRO A 1 85 ? -32.863 5.983 15.986 1.00 54.50 85 PRO A C 1
ATOM 623 O O . PRO A 1 85 ? -32.581 6.277 17.140 1.00 54.50 85 PRO A O 1
ATOM 626 N N . VAL A 1 86 ? -32.441 6.693 14.934 1.00 50.94 86 VAL A N 1
ATOM 627 C CA . VAL A 1 86 ? -31.433 7.783 14.960 1.00 50.94 86 VAL A CA 1
ATOM 628 C C . VAL A 1 86 ? -31.816 8.972 15.869 1.00 50.94 86 VAL A C 1
ATOM 630 O O . VAL A 1 86 ? -30.941 9.674 16.375 1.00 50.94 86 VAL A O 1
ATOM 633 N N . ASP A 1 87 ? -33.115 9.197 16.094 1.00 50.41 87 ASP A N 1
ATOM 634 C CA . ASP A 1 87 ? -33.646 10.357 16.832 1.00 50.41 87 ASP A CA 1
ATOM 635 C C . ASP A 1 87 ? -33.816 10.131 18.348 1.00 50.41 87 ASP A C 1
ATOM 637 O O . ASP A 1 87 ? -34.080 11.086 19.082 1.00 50.41 87 ASP A O 1
ATOM 641 N N . ASP A 1 88 ? -33.654 8.898 18.838 1.00 48.12 88 ASP A N 1
ATOM 642 C CA . ASP A 1 88 ? -33.661 8.581 20.270 1.00 48.12 88 ASP A CA 1
ATOM 643 C C . ASP A 1 88 ? -32.321 7.939 20.632 1.00 48.12 88 ASP A C 1
ATOM 645 O O . ASP A 1 88 ? -31.724 7.217 19.840 1.00 48.12 88 ASP A O 1
ATOM 649 N N . CYS A 1 89 ? -31.791 8.247 21.812 1.00 50.06 89 CYS A N 1
ATOM 650 C CA . CYS A 1 89 ? -30.485 7.757 22.242 1.00 50.06 89 CYS A CA 1
ATOM 651 C C . CYS A 1 89 ? -30.468 6.222 22.132 1.00 50.06 89 CYS A C 1
ATOM 653 O O . CYS A 1 89 ? -31.174 5.577 22.905 1.00 50.06 89 CYS A O 1
ATOM 655 N N . ALA A 1 90 ? -29.716 5.695 21.149 1.00 55.31 90 ALA A N 1
ATOM 656 C CA . ALA A 1 90 ? -29.820 4.324 20.643 1.00 55.31 90 ALA A CA 1
ATOM 657 C C . ALA A 1 90 ? -30.153 3.304 21.738 1.00 55.31 90 ALA A C 1
ATOM 659 O O . ALA A 1 90 ? -29.462 3.231 22.758 1.00 55.31 90 ALA A O 1
ATOM 660 N N . ASP A 1 91 ? -31.200 2.506 21.510 1.00 62.03 91 ASP A N 1
ATOM 661 C CA . ASP A 1 91 ? -31.732 1.563 22.500 1.00 62.03 91 ASP A CA 1
ATOM 662 C C . ASP A 1 91 ? -30.693 0.518 22.943 1.00 62.03 91 ASP A C 1
ATOM 664 O O . ASP A 1 91 ? -30.799 -0.044 24.038 1.00 62.03 91 ASP A O 1
ATOM 668 N N . ARG A 1 92 ? -29.673 0.255 22.111 1.00 73.81 92 ARG A N 1
ATOM 669 C CA . ARG A 1 92 ? -28.582 -0.675 22.416 1.00 73.81 92 ARG A CA 1
ATOM 670 C C . ARG A 1 92 ? -27.275 -0.274 21.729 1.00 73.81 92 ARG A C 1
ATOM 672 O O . ARG A 1 92 ? -27.182 -0.259 20.506 1.00 73.81 92 ARG A O 1
ATOM 679 N N . MET A 1 93 ? -26.245 -0.027 22.530 1.00 85.00 93 MET A N 1
ATOM 680 C CA . MET A 1 93 ? -24.857 0.164 22.103 1.00 85.00 93 MET A CA 1
ATOM 681 C C . MET A 1 93 ? -24.009 -1.034 22.532 1.00 85.00 93 MET A C 1
ATOM 683 O O . MET A 1 93 ? -24.142 -1.534 23.655 1.00 85.00 93 MET A O 1
ATOM 687 N N . GLU A 1 94 ? -23.110 -1.460 21.653 1.00 90.06 94 GLU A N 1
ATOM 688 C CA . GLU A 1 94 ? -22.181 -2.563 21.884 1.00 90.06 94 GLU A CA 1
ATOM 689 C C . GLU A 1 94 ? -20.763 -2.175 21.480 1.00 90.06 94 GLU A C 1
ATOM 691 O O . GLU A 1 94 ? -20.569 -1.434 20.518 1.00 90.06 94 GLU A O 1
ATOM 696 N N . LEU A 1 95 ? -19.775 -2.726 22.178 1.00 92.31 95 LEU A N 1
ATOM 697 C CA . LEU A 1 95 ? -18.397 -2.792 21.706 1.00 92.31 95 LEU A CA 1
ATOM 698 C C . LEU A 1 95 ? -18.158 -4.173 21.108 1.00 92.31 95 LEU A C 1
ATOM 700 O O . LEU A 1 95 ? -18.512 -5.180 21.712 1.00 92.31 95 LEU A O 1
ATOM 704 N N . VAL A 1 96 ? -17.547 -4.234 19.932 1.00 94.50 96 VAL A N 1
ATOM 705 C CA . VAL A 1 96 ? -17.241 -5.484 19.237 1.00 94.50 96 VAL A CA 1
ATOM 706 C C . VAL A 1 96 ? -15.736 -5.610 19.084 1.00 94.50 96 VAL A C 1
ATOM 708 O O . VAL A 1 96 ? -15.091 -4.726 18.524 1.00 94.50 96 VAL A O 1
ATOM 711 N N . ASP A 1 97 ? -15.174 -6.713 19.571 1.00 96.12 97 ASP A N 1
ATOM 712 C CA . ASP A 1 97 ? -13.773 -7.071 19.369 1.00 96.12 97 ASP A CA 1
ATOM 713 C C . ASP A 1 97 ? -13.489 -7.242 17.874 1.00 96.12 97 ASP A C 1
ATOM 715 O O . ASP A 1 97 ? -14.062 -8.103 17.199 1.00 96.12 97 ASP A O 1
ATOM 719 N N . VAL A 1 98 ? -12.578 -6.417 17.363 1.00 95.06 98 VAL A N 1
ATOM 720 C CA . VAL A 1 98 ? -12.244 -6.354 15.939 1.00 95.06 98 VAL A CA 1
ATOM 721 C C . VAL A 1 98 ? -11.615 -7.649 15.440 1.00 95.06 98 VAL A C 1
ATOM 723 O O . VAL A 1 98 ? -11.788 -7.979 14.271 1.00 95.06 98 VAL A O 1
ATOM 726 N N . ALA A 1 99 ? -10.907 -8.401 16.283 1.00 92.88 99 ALA A N 1
ATOM 727 C CA . ALA A 1 99 ? -10.251 -9.645 15.898 1.00 92.88 99 ALA A CA 1
ATOM 728 C C . ALA A 1 99 ? -11.212 -10.843 15.964 1.00 92.88 99 ALA A C 1
ATOM 730 O O . ALA A 1 99 ? -11.241 -11.660 15.038 1.00 92.88 99 ALA A O 1
ATOM 731 N N . THR A 1 100 ? -12.010 -10.942 17.031 1.00 93.62 100 THR A N 1
ATOM 732 C CA . THR A 1 100 ? -12.822 -12.141 17.323 1.00 93.62 100 THR A CA 1
ATOM 733 C C . THR A 1 100 ? -14.299 -12.013 16.947 1.00 93.62 100 THR A C 1
ATOM 735 O O . THR A 1 100 ? -14.970 -13.026 16.768 1.00 93.62 100 THR A O 1
ATOM 738 N N . GLY A 1 101 ? -14.820 -10.790 16.820 1.00 92.94 101 GLY A N 1
ATOM 739 C CA . GLY A 1 101 ? -16.251 -10.521 16.658 1.00 92.94 101 GLY A CA 1
ATOM 740 C C . GLY A 1 101 ? -17.064 -10.643 17.953 1.00 92.94 101 GLY A C 1
ATOM 741 O O . GLY A 1 101 ? -18.286 -10.488 17.919 1.00 92.94 101 GLY A O 1
ATOM 742 N N . GLN A 1 102 ? -16.420 -10.911 19.095 1.00 94.00 102 GLN A N 1
ATOM 743 C CA . GLN A 1 102 ? -17.087 -10.947 20.394 1.00 94.00 102 GLN A CA 1
ATOM 744 C C . GLN A 1 102 ? -17.717 -9.585 20.704 1.00 94.00 102 GLN A C 1
ATOM 746 O O . GLN A 1 102 ? -17.055 -8.557 20.598 1.00 94.00 102 GLN A O 1
ATOM 751 N N . SER A 1 103 ? -18.995 -9.585 21.085 1.00 93.00 103 SER A N 1
ATOM 752 C CA . SER A 1 103 ? -19.760 -8.367 21.372 1.00 93.00 103 SER A CA 1
ATOM 753 C C . SER A 1 103 ? -19.980 -8.200 22.876 1.00 93.00 103 SER A C 1
ATOM 755 O O . SER A 1 103 ? -20.316 -9.162 23.568 1.00 93.00 103 SER A O 1
ATOM 757 N N . PHE A 1 104 ? -19.818 -6.974 23.362 1.00 91.19 104 PHE A N 1
ATOM 758 C CA . PHE A 1 104 ? -19.992 -6.558 24.750 1.00 91.19 104 PHE A CA 1
ATOM 759 C C . PHE A 1 104 ? -21.073 -5.478 24.787 1.00 91.19 104 PHE A C 1
ATOM 761 O O . PHE A 1 104 ? -20.898 -4.401 24.216 1.00 91.19 104 PHE A O 1
ATOM 768 N N . GLY A 1 105 ? -22.209 -5.759 25.426 1.00 87.31 105 GLY A N 1
ATOM 769 C CA . GLY A 1 105 ? -23.256 -4.756 25.614 1.00 87.31 105 GLY A CA 1
ATOM 770 C C . GLY A 1 105 ? -22.775 -3.669 26.568 1.00 87.31 105 GLY A C 1
ATOM 771 O O . GLY A 1 105 ? -22.339 -3.981 27.669 1.00 87.31 105 GLY A O 1
ATOM 772 N N . ILE A 1 106 ? -22.854 -2.404 26.153 1.00 83.06 106 ILE A N 1
ATOM 773 C CA . ILE A 1 106 ? -22.401 -1.256 26.957 1.00 83.06 106 ILE A CA 1
ATOM 774 C C . ILE A 1 106 ? -23.538 -0.279 27.263 1.00 83.06 106 ILE A C 1
ATOM 776 O O . ILE A 1 106 ? -23.291 0.883 27.557 1.00 83.06 106 ILE A O 1
ATOM 780 N N . SER A 1 107 ? -24.794 -0.716 27.153 1.00 80.88 107 SER A N 1
ATOM 781 C CA . SER A 1 107 ? -25.977 0.101 27.454 1.00 80.88 107 SER A CA 1
ATOM 782 C C . SER A 1 107 ? -26.759 -0.462 28.628 1.00 80.88 107 SER A C 1
ATOM 784 O O . SER A 1 107 ? -27.077 -1.648 28.648 1.00 80.88 107 SER A O 1
ATOM 786 N N . GLN A 1 108 ? -27.139 0.412 29.557 1.00 66.88 108 GLN A N 1
ATOM 787 C CA . GLN A 1 108 ? -28.040 0.118 30.667 1.00 66.88 108 GLN A CA 1
ATOM 788 C C . GLN A 1 108 ? -29.311 0.971 30.572 1.00 66.88 108 GLN A C 1
ATOM 790 O O . GLN A 1 108 ? -29.277 2.163 30.254 1.00 66.88 108 GLN A O 1
ATOM 795 N N . ASN A 1 109 ? -30.461 0.362 30.863 1.00 63.00 109 ASN A N 1
ATOM 796 C CA . ASN A 1 109 ? -31.746 1.052 30.834 1.00 63.00 109 ASN A CA 1
ATOM 797 C C . ASN A 1 109 ? -31.973 1.809 32.153 1.00 63.00 109 ASN A C 1
ATOM 799 O O . ASN A 1 109 ? -32.361 1.217 33.157 1.00 63.00 109 ASN A O 1
ATOM 803 N N . LEU A 1 110 ? -31.731 3.123 32.145 1.00 58.28 110 LEU A N 1
ATOM 804 C CA . LEU A 1 110 ? -31.897 4.001 33.314 1.00 58.28 110 LEU A CA 1
ATOM 805 C C . LEU A 1 110 ? -33.300 4.636 33.427 1.00 58.28 110 LEU A C 1
ATOM 807 O O . LEU A 1 110 ? -33.519 5.491 34.283 1.00 58.28 110 LEU A O 1
ATOM 811 N N . GLY A 1 111 ? -34.255 4.236 32.579 1.00 52.84 111 GLY A N 1
ATOM 812 C CA . GLY A 1 111 ? -35.602 4.816 32.534 1.00 52.84 111 GLY A CA 1
ATOM 813 C C . GLY A 1 111 ? -35.697 6.144 31.762 1.00 52.84 111 GLY A C 1
ATOM 814 O O . GLY A 1 111 ? -34.694 6.768 31.415 1.00 52.84 111 GLY A O 1
ATOM 815 N N . ARG A 1 112 ? -36.935 6.575 31.464 1.00 51.16 112 ARG A N 1
ATOM 816 C CA . ARG A 1 112 ? -37.253 7.715 30.571 1.00 51.16 112 ARG A CA 1
ATOM 817 C C . ARG A 1 112 ? -36.881 9.108 31.108 1.00 51.16 112 ARG A C 1
ATOM 819 O O . ARG A 1 112 ? -36.864 10.046 30.324 1.00 51.16 112 ARG A O 1
ATOM 826 N N . GLU A 1 113 ? -36.569 9.245 32.397 1.00 44.19 113 GLU A N 1
ATOM 827 C CA . GLU A 1 113 ? -36.309 10.546 33.048 1.00 44.19 113 GLU A CA 1
ATOM 828 C C . GLU A 1 113 ? -34.859 10.732 33.535 1.00 44.19 113 GLU A C 1
ATOM 830 O O . GLU A 1 113 ? -34.536 11.729 34.180 1.00 44.19 113 GLU A O 1
ATOM 835 N N . SER A 1 114 ? -33.960 9.787 33.244 1.00 50.75 114 SER A N 1
ATOM 836 C CA . SER A 1 114 ? -32.564 9.880 33.684 1.00 50.75 114 SER A CA 1
ATOM 837 C C . SER A 1 114 ? -31.759 10.872 32.835 1.00 50.75 114 SER A C 1
ATOM 839 O O . SER A 1 114 ? -31.710 10.749 31.613 1.00 50.75 114 SER A O 1
ATOM 841 N N . GLN A 1 115 ? -31.064 11.810 33.491 1.00 48.69 115 GLN A N 1
ATOM 842 C CA . GLN A 1 115 ? -30.014 12.646 32.880 1.00 48.69 115 GLN A CA 1
ATOM 843 C C . GLN A 1 115 ? -28.607 12.024 32.992 1.00 48.69 115 GLN A C 1
ATOM 845 O O . GLN A 1 115 ? -27.621 12.647 32.604 1.00 48.69 115 GLN A O 1
ATOM 850 N N . SER A 1 116 ? -28.499 10.814 33.552 1.00 51.88 116 SER A N 1
ATOM 851 C CA . SER A 1 116 ? -27.227 10.111 33.747 1.00 51.88 116 SER A CA 1
ATOM 852 C C . SER A 1 116 ? -26.839 9.278 32.521 1.00 51.88 116 SER A C 1
ATOM 854 O O . SER A 1 116 ? -27.695 8.827 31.757 1.00 51.88 116 SER A O 1
ATOM 856 N N . CYS A 1 117 ? -25.533 9.063 32.345 1.00 57.25 117 CYS A N 1
ATOM 857 C CA . CYS A 1 117 ? -24.959 8.337 31.216 1.00 57.25 117 CYS A CA 1
ATOM 858 C C . CYS A 1 117 ? -25.528 6.906 31.134 1.00 57.25 117 CYS A C 1
ATOM 860 O O . CYS A 1 117 ? -25.380 6.122 32.070 1.00 57.25 117 CYS A O 1
ATOM 862 N N . ARG A 1 118 ? -26.154 6.548 30.001 1.00 68.69 118 ARG A N 1
ATOM 863 C CA . ARG A 1 118 ? -26.707 5.202 29.724 1.00 68.69 118 ARG A CA 1
ATOM 864 C C . ARG A 1 118 ? -25.634 4.120 29.525 1.00 68.69 118 ARG A C 1
ATOM 866 O O . ARG A 1 118 ? -25.984 2.989 29.207 1.00 68.69 118 ARG A O 1
ATOM 873 N N . VAL A 1 119 ? -24.351 4.446 29.679 1.00 73.19 119 VAL A N 1
ATOM 874 C CA . VAL A 1 119 ? -23.251 3.497 29.474 1.00 73.19 119 VAL A CA 1
ATOM 875 C C . VAL A 1 119 ? -23.119 2.563 30.677 1.00 73.19 119 VAL A C 1
ATOM 877 O O . VAL A 1 119 ? -23.139 3.033 31.813 1.00 73.19 119 VAL A O 1
ATOM 880 N N . ASP A 1 120 ? -22.989 1.259 30.424 1.00 79.88 120 ASP A N 1
ATOM 881 C CA . ASP A 1 120 ? -22.697 0.232 31.433 1.00 79.88 120 ASP A CA 1
ATOM 882 C C . ASP A 1 120 ? -21.169 0.069 31.607 1.00 79.88 120 ASP A C 1
ATOM 884 O O . ASP A 1 120 ? -20.504 -0.447 30.700 1.00 79.88 120 ASP A O 1
ATOM 888 N N . PRO A 1 121 ? -20.588 0.474 32.755 1.00 78.94 121 PRO A N 1
ATOM 889 C CA . PRO A 1 121 ? -19.153 0.355 33.005 1.00 78.94 121 PRO A CA 1
ATOM 890 C C . PRO A 1 121 ? -18.638 -1.088 33.009 1.00 78.94 121 PRO A C 1
ATOM 892 O O . PRO A 1 121 ? -17.466 -1.304 32.702 1.00 78.94 121 PRO A O 1
ATOM 895 N N . MET A 1 122 ? -19.481 -2.077 33.336 1.00 82.25 122 MET A N 1
ATOM 896 C CA . MET A 1 122 ? -19.068 -3.485 33.355 1.00 82.25 122 MET A CA 1
ATOM 897 C C . MET A 1 122 ? -18.787 -3.995 31.943 1.00 82.25 122 MET A C 1
ATOM 899 O O . MET A 1 122 ? -17.735 -4.585 31.706 1.00 82.25 122 MET A O 1
ATOM 903 N N . GLY A 1 123 ? -19.665 -3.687 30.984 1.00 86.19 123 GLY A N 1
ATOM 904 C CA . GLY A 1 123 ? -19.446 -4.039 29.580 1.00 86.19 123 GLY A CA 1
ATOM 905 C C . GLY A 1 123 ? -18.182 -3.399 28.997 1.00 86.19 123 GLY A C 1
ATOM 906 O O . GLY A 1 123 ? -17.455 -4.033 28.232 1.00 86.19 123 GLY A O 1
ATOM 907 N N . VAL A 1 124 ? -17.873 -2.161 29.401 1.00 87.75 124 VAL A N 1
ATOM 908 C CA . VAL A 1 124 ? -16.629 -1.475 29.007 1.00 87.75 124 VAL A CA 1
ATOM 909 C C . VAL A 1 124 ? -15.404 -2.141 29.644 1.00 87.75 124 VAL A C 1
ATOM 911 O O . VAL A 1 124 ? -14.394 -2.353 28.970 1.00 87.75 124 VAL A O 1
ATOM 914 N N . ALA A 1 125 ? -15.490 -2.527 30.919 1.00 87.06 125 ALA A N 1
ATOM 915 C CA . ALA A 1 125 ? -14.422 -3.242 31.610 1.00 87.06 125 ALA A CA 1
ATOM 916 C C . ALA A 1 125 ? -14.142 -4.619 30.982 1.00 87.06 125 ALA A C 1
ATOM 918 O O . ALA A 1 125 ? -12.976 -4.986 30.826 1.00 87.06 125 ALA A O 1
ATOM 919 N N . ASP A 1 126 ? -15.165 -5.352 30.549 1.00 89.62 126 ASP A N 1
ATOM 920 C CA . ASP A 1 126 ? -14.977 -6.615 29.828 1.00 89.62 126 ASP A CA 1
ATOM 921 C C . ASP A 1 126 ? -14.303 -6.381 28.466 1.00 89.62 126 ASP A C 1
ATOM 923 O O . ASP A 1 126 ? -13.298 -7.024 28.146 1.00 89.62 126 ASP A O 1
ATOM 927 N N . ALA A 1 127 ? -14.767 -5.381 27.709 1.00 92.94 127 ALA A N 1
ATOM 928 C CA . ALA A 1 127 ? -14.185 -4.996 26.423 1.00 92.94 127 ALA A CA 1
ATOM 929 C C . ALA A 1 127 ? -12.714 -4.541 26.532 1.00 92.94 127 ALA A C 1
ATOM 931 O O . ALA A 1 127 ? -11.921 -4.771 25.613 1.00 92.94 127 ALA A O 1
ATOM 932 N N . SER A 1 128 ? -12.314 -3.947 27.664 1.00 94.62 128 SER A N 1
ATOM 933 C CA . SER A 1 128 ? -10.934 -3.492 27.903 1.00 94.62 128 SER A CA 1
ATOM 934 C C . SER A 1 128 ? -9.898 -4.622 27.809 1.00 94.62 128 SER A C 1
ATOM 936 O O . SER A 1 128 ? -8.750 -4.387 27.429 1.00 94.62 128 SER A O 1
ATOM 938 N N . GLN A 1 129 ? -10.294 -5.872 28.083 1.00 94.44 129 GLN A N 1
ATOM 939 C CA . GLN A 1 129 ? -9.407 -7.033 27.953 1.00 94.44 129 GLN A CA 1
ATOM 940 C C . GLN A 1 129 ? -8.970 -7.253 26.499 1.00 94.44 129 GLN A C 1
ATOM 942 O O . GLN A 1 129 ? -7.797 -7.538 26.249 1.00 94.44 129 GLN A O 1
ATOM 947 N N . SER A 1 130 ? -9.879 -7.056 25.541 1.00 95.50 130 SER A N 1
ATOM 948 C CA . SER A 1 130 ? -9.596 -7.173 24.106 1.00 95.50 130 SER A CA 1
ATOM 949 C C . SER A 1 130 ? -8.581 -6.128 23.643 1.00 95.50 130 SER A C 1
ATOM 951 O O . SER A 1 130 ? -7.696 -6.436 22.843 1.00 95.50 130 SER A O 1
ATOM 953 N N . VAL A 1 131 ? -8.666 -4.908 24.185 1.00 97.25 131 VAL A N 1
ATOM 954 C CA . VAL A 1 131 ? -7.728 -3.815 23.890 1.00 97.25 131 VAL A CA 1
ATOM 955 C C . VAL A 1 131 ? -6.350 -4.111 24.490 1.00 97.25 131 VAL A C 1
ATOM 957 O O . VAL A 1 131 ? -5.354 -4.063 23.770 1.00 97.25 131 VAL A O 1
ATOM 960 N N . ARG A 1 132 ? -6.278 -4.521 25.766 1.00 96.88 132 ARG A N 1
ATOM 961 C CA . ARG A 1 132 ? -5.005 -4.897 26.414 1.00 96.88 132 ARG A CA 1
ATOM 962 C C . ARG A 1 132 ? -4.298 -6.045 25.697 1.00 96.88 132 ARG A C 1
ATOM 964 O O . ARG A 1 132 ? -3.089 -5.972 25.488 1.00 96.88 132 ARG A O 1
ATOM 971 N N . ARG A 1 133 ? -5.039 -7.076 25.275 1.00 96.31 133 ARG A N 1
ATOM 972 C CA . ARG A 1 133 ? -4.486 -8.187 24.483 1.00 96.31 133 ARG A CA 1
ATOM 973 C C . ARG A 1 133 ? -3.898 -7.690 23.161 1.00 96.31 133 ARG A C 1
ATOM 975 O O . ARG A 1 133 ? -2.772 -8.045 22.835 1.00 96.31 133 ARG A O 1
ATOM 982 N N . ALA A 1 134 ? -4.614 -6.830 22.436 1.00 97.06 134 ALA A N 1
ATOM 983 C CA . ALA A 1 134 ? -4.129 -6.280 21.170 1.00 97.06 134 ALA A CA 1
ATOM 984 C C . ALA A 1 134 ? -2.822 -5.477 21.334 1.00 97.06 134 ALA A C 1
ATOM 986 O O . ALA A 1 134 ? -1.914 -5.601 20.510 1.00 97.06 134 ALA A O 1
ATOM 987 N N . VAL A 1 135 ? -2.695 -4.701 22.417 1.00 96.94 135 VAL A N 1
ATOM 988 C CA . VAL A 1 135 ? -1.449 -3.988 22.751 1.00 96.94 135 VAL A CA 1
ATOM 989 C C . VAL A 1 135 ? -0.310 -4.975 23.034 1.00 96.94 135 VAL A C 1
ATOM 991 O O . VAL A 1 135 ? 0.765 -4.849 22.451 1.00 96.94 135 VAL A O 1
ATOM 994 N N . GLN A 1 136 ? -0.554 -5.997 23.861 1.00 95.88 136 GLN A N 1
ATOM 995 C CA . GLN A 1 136 ? 0.442 -7.025 24.202 1.00 95.88 136 GLN A CA 1
ATOM 996 C C . GLN A 1 136 ? 0.921 -7.820 22.979 1.00 95.88 136 GLN A C 1
ATOM 998 O O . GLN A 1 136 ? 2.107 -8.119 22.855 1.00 95.88 136 GLN A O 1
ATOM 1003 N N . GLU A 1 137 ? 0.015 -8.131 22.054 1.00 94.88 137 GLU A N 1
ATOM 1004 C CA . GLU A 1 137 ? 0.317 -8.836 20.801 1.00 94.88 137 GLU A CA 1
ATOM 1005 C C . GLU A 1 137 ? 0.998 -7.942 19.749 1.00 94.88 137 GLU A C 1
ATOM 1007 O O . GLU A 1 137 ? 1.415 -8.433 18.692 1.00 94.88 137 GLU A O 1
ATOM 1012 N N . ARG A 1 138 ? 1.123 -6.634 20.028 1.00 93.38 138 ARG A N 1
ATOM 1013 C CA . ARG A 1 138 ? 1.661 -5.616 19.116 1.00 93.38 138 ARG A CA 1
ATOM 1014 C C . ARG A 1 138 ? 1.041 -5.731 17.730 1.00 93.38 138 ARG A C 1
ATOM 1016 O O . ARG A 1 138 ? 1.739 -5.976 16.740 1.00 93.38 138 ARG A O 1
ATOM 1023 N N . VAL A 1 139 ? -0.285 -5.619 17.686 1.00 96.62 139 VAL A N 1
ATOM 1024 C CA . VAL A 1 139 ? -1.048 -5.561 16.432 1.00 96.62 139 VAL A CA 1
ATOM 1025 C C . VAL A 1 139 ? -0.533 -4.438 15.525 1.00 96.62 139 VAL A C 1
ATOM 1027 O O . VAL A 1 139 ? 0.061 -3.465 15.986 1.00 96.62 139 VAL A O 1
ATOM 1030 N N . ASP A 1 140 ? -0.768 -4.557 14.221 1.00 96.56 140 ASP A N 1
ATOM 1031 C CA . ASP A 1 140 ? -0.338 -3.554 13.241 1.00 96.56 140 ASP A CA 1
ATOM 1032 C C . ASP A 1 140 ? -1.205 -2.282 13.320 1.00 96.56 140 ASP A C 1
ATOM 1034 O O . ASP A 1 140 ? -0.750 -1.192 12.962 1.00 96.56 140 ASP A O 1
ATOM 1038 N N . LEU A 1 141 ? -2.446 -2.420 13.808 1.00 98.06 141 LEU A N 1
ATOM 1039 C CA . LEU A 1 141 ? -3.370 -1.331 14.122 1.00 98.06 141 LEU A CA 1
ATOM 1040 C C . LEU A 1 141 ? -4.220 -1.675 15.354 1.00 98.06 141 LEU A C 1
ATOM 1042 O O . LEU A 1 141 ? -4.890 -2.710 15.383 1.00 98.06 141 LEU A O 1
ATOM 1046 N N . LEU A 1 142 ? -4.250 -0.768 16.330 1.00 98.50 142 LEU A N 1
ATOM 1047 C CA . LEU A 1 142 ? -5.208 -0.774 17.426 1.00 98.50 142 LEU A CA 1
ATOM 1048 C C . LEU A 1 142 ? -6.372 0.169 17.105 1.00 98.50 142 LEU A C 1
ATOM 1050 O O . LEU A 1 142 ? -6.176 1.364 16.888 1.00 98.50 142 LEU A O 1
ATOM 1054 N N . VAL A 1 143 ? -7.593 -0.355 17.124 1.00 98.19 143 VAL A N 1
ATOM 1055 C CA . VAL A 1 143 ? -8.818 0.439 16.999 1.00 98.19 143 VAL A CA 1
ATOM 1056 C C . VAL A 1 143 ? -9.488 0.526 18.363 1.00 98.19 143 VAL A C 1
ATOM 1058 O O . VAL A 1 143 ? -9.786 -0.494 18.976 1.00 98.19 143 VAL A O 1
ATOM 1061 N N . VAL A 1 144 ? -9.734 1.740 18.844 1.00 96.56 144 VAL A N 1
ATOM 1062 C CA . VAL A 1 144 ? -10.554 1.980 20.038 1.00 96.56 144 VAL A CA 1
ATOM 1063 C C . VAL A 1 144 ? -11.602 3.005 19.660 1.00 96.56 144 VAL A C 1
ATOM 1065 O O . VAL A 1 144 ? -11.351 4.206 19.706 1.00 96.56 144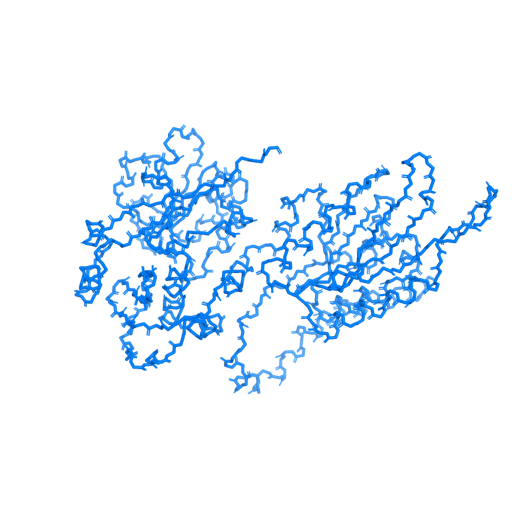 VAL A O 1
ATOM 1068 N N . ASN A 1 145 ? -12.758 2.534 19.207 1.00 90.81 145 ASN A N 1
ATOM 1069 C CA . ASN A 1 145 ? -13.847 3.399 18.778 1.00 90.81 145 ASN A CA 1
ATOM 1070 C C . ASN A 1 145 ? -14.962 3.383 19.845 1.00 90.81 145 ASN A C 1
ATOM 1072 O O . ASN A 1 145 ? -15.587 2.339 20.016 1.00 90.81 145 ASN A O 1
ATOM 1076 N N . LYS A 1 146 ? -15.217 4.470 20.591 1.00 89.50 146 LYS A N 1
ATOM 1077 C CA . LYS A 1 146 ? -14.751 5.864 20.392 1.00 89.50 146 LYS A CA 1
ATOM 1078 C C . LYS A 1 146 ? -14.253 6.564 21.654 1.00 89.50 146 LYS A C 1
ATOM 1080 O O . LYS A 1 146 ? -14.627 6.190 22.757 1.00 89.50 146 LYS A O 1
ATOM 1085 N N . PHE A 1 147 ? -13.490 7.642 21.464 1.00 91.75 147 PHE A N 1
ATOM 1086 C CA . PHE A 1 147 ? -13.141 8.577 22.530 1.00 91.75 147 PHE A CA 1
ATOM 1087 C C . PHE A 1 147 ? -14.299 9.560 22.755 1.00 91.75 147 PHE A C 1
ATOM 1089 O O . PHE A 1 147 ? -14.622 10.392 21.898 1.00 91.75 147 PHE A O 1
ATOM 1096 N N . ALA A 1 148 ? -14.958 9.446 23.907 1.00 89.19 148 ALA A N 1
ATOM 1097 C CA . ALA A 1 148 ? -16.110 10.260 24.264 1.00 89.19 148 ALA A CA 1
ATOM 1098 C C . ALA A 1 148 ? -16.039 10.709 25.731 1.00 89.19 148 ALA A C 1
ATOM 1100 O O . ALA A 1 148 ? -14.967 10.968 26.270 1.00 89.19 148 ALA A O 1
ATOM 1101 N N . GLY A 1 149 ? -17.204 10.884 26.362 1.00 87.06 149 GLY A N 1
ATOM 1102 C CA . GLY A 1 149 ? -17.307 11.493 27.682 1.00 87.06 149 GLY A CA 1
ATOM 1103 C C . GLY A 1 149 ? -16.607 10.715 28.796 1.00 87.06 149 GLY A C 1
ATOM 1104 O O . GLY A 1 149 ? -16.127 11.353 29.721 1.00 87.06 149 GLY A O 1
ATOM 1105 N N . LEU A 1 150 ? -16.525 9.382 28.738 1.00 86.38 150 LEU A N 1
ATOM 1106 C CA . LEU A 1 150 ? -15.783 8.623 29.753 1.00 86.38 150 LEU A CA 1
ATOM 1107 C C . LEU A 1 150 ? -14.278 8.838 29.571 1.00 86.38 150 LEU A C 1
ATOM 1109 O O . LEU A 1 150 ? -13.578 9.246 30.499 1.00 86.38 150 LEU A O 1
ATOM 1113 N N . GLU A 1 151 ? -13.794 8.671 28.342 1.00 91.44 151 GLU A N 1
ATOM 1114 C CA . GLU A 1 151 ? -12.375 8.765 28.017 1.00 91.44 151 GLU A CA 1
ATOM 1115 C C . GLU A 1 151 ? -11.824 10.179 28.240 1.00 91.44 151 GLU A C 1
ATOM 1117 O O . GLU A 1 151 ? -10.698 10.338 28.713 1.00 91.44 151 GLU A O 1
ATOM 1122 N N . SER A 1 152 ? -12.635 11.218 28.001 1.00 89.62 152 SER A N 1
ATOM 1123 C CA . SER A 1 152 ? -12.245 12.612 28.242 1.00 89.62 152 SER A CA 1
ATOM 1124 C C . SER A 1 152 ? -11.962 12.924 29.714 1.00 89.62 152 SER A C 1
ATOM 1126 O O . SER A 1 152 ? -11.242 13.876 30.009 1.00 89.62 152 SER A O 1
ATOM 1128 N N . HIS A 1 153 ? -12.517 12.138 30.641 1.00 88.25 153 HIS A N 1
ATOM 1129 C CA . HIS A 1 153 ? -12.265 12.254 32.080 1.00 88.25 153 HIS A CA 1
ATOM 1130 C C . HIS A 1 153 ? -11.220 11.242 32.583 1.00 88.25 153 HIS A C 1
ATOM 1132 O O . HIS A 1 153 ? -10.935 11.200 33.779 1.00 88.25 153 HIS A O 1
ATOM 1138 N N . GLY A 1 154 ? -10.606 10.467 31.680 1.00 87.12 154 GLY A N 1
ATOM 1139 C CA . GLY A 1 154 ? -9.640 9.421 32.017 1.00 87.12 154 GLY A CA 1
ATOM 1140 C C . GLY A 1 154 ? -10.274 8.103 32.467 1.00 87.12 154 GLY A C 1
ATOM 1141 O O . GLY A 1 154 ? -9.588 7.285 33.075 1.00 87.12 154 GLY A O 1
ATOM 1142 N N . GLU A 1 155 ? -11.562 7.905 32.190 1.00 89.19 155 GLU A N 1
ATOM 1143 C CA . GLU A 1 155 ? -12.296 6.660 32.434 1.00 89.19 155 GLU A CA 1
ATOM 1144 C C . GLU A 1 155 ? -12.459 5.862 31.123 1.00 89.19 155 GLU A C 1
ATOM 1146 O O . GLU A 1 155 ? -11.836 6.169 30.104 1.00 89.19 155 GLU A O 1
ATOM 1151 N N . GLY A 1 156 ? -13.291 4.818 31.136 1.00 90.31 156 GLY A N 1
ATOM 1152 C CA . GLY A 1 156 ? -13.562 4.002 29.952 1.00 90.31 156 GLY A CA 1
ATOM 1153 C C . GLY A 1 156 ? -12.310 3.277 29.458 1.00 90.31 156 GLY A C 1
ATOM 1154 O O . GLY A 1 156 ? -11.645 2.603 30.240 1.00 90.31 156 GLY A O 1
ATOM 1155 N N . LEU A 1 157 ? -11.996 3.426 28.169 1.00 94.06 157 LEU A N 1
ATOM 1156 C CA . LEU A 1 157 ? -10.826 2.799 27.527 1.00 94.06 157 LEU A CA 1
ATOM 1157 C C . LEU A 1 157 ? -9.609 3.737 27.416 1.00 94.06 157 LEU A C 1
ATOM 1159 O O . LEU A 1 157 ? -8.670 3.462 26.664 1.00 94.06 157 LEU A O 1
ATOM 1163 N N . ALA A 1 158 ? -9.613 4.864 28.136 1.00 95.12 158 ALA A N 1
ATOM 1164 C CA . ALA A 1 158 ? -8.558 5.873 28.053 1.00 95.12 158 ALA A CA 1
ATOM 1165 C C . ALA A 1 158 ? -7.168 5.321 28.402 1.00 95.12 158 ALA A C 1
ATOM 1167 O O . ALA A 1 158 ? -6.194 5.639 27.718 1.00 95.12 158 ALA A O 1
ATOM 1168 N N . GLN A 1 159 ? -7.061 4.495 29.447 1.00 94.81 159 GLN A N 1
ATOM 1169 C CA . GLN A 1 159 ? -5.772 3.940 29.862 1.00 94.81 159 GLN A CA 1
ATOM 1170 C C . GLN A 1 159 ? -5.215 2.998 28.793 1.00 94.81 159 GLN A C 1
ATOM 1172 O O . GLN A 1 159 ? -4.059 3.132 28.409 1.00 94.81 159 GLN A O 1
ATOM 1177 N N . GLU A 1 160 ? -6.044 2.113 28.243 1.00 96.31 160 GLU A N 1
ATOM 1178 C CA . GLU A 1 160 ? -5.623 1.181 27.201 1.00 96.31 160 GLU A CA 1
ATOM 1179 C C . GLU A 1 160 ? -5.218 1.893 25.904 1.00 96.31 160 GLU A C 1
ATOM 1181 O O . GLU A 1 160 ? -4.289 1.454 25.223 1.00 96.31 160 GLU A O 1
ATOM 1186 N N . MET A 1 161 ? -5.874 3.010 25.563 1.00 96.69 161 MET A N 1
ATOM 1187 C CA . MET A 1 161 ? -5.439 3.858 24.451 1.00 96.69 161 MET A CA 1
ATOM 1188 C C . MET A 1 161 ? -4.043 4.432 24.707 1.00 96.69 161 MET A C 1
ATOM 1190 O O . MET A 1 161 ? -3.194 4.355 23.821 1.00 96.69 161 MET A O 1
ATOM 1194 N N . LEU A 1 162 ? -3.789 4.979 25.902 1.00 95.81 162 LEU A N 1
ATOM 1195 C CA . LEU A 1 162 ? -2.473 5.516 26.269 1.00 95.81 162 LEU A CA 1
ATOM 1196 C C . LEU A 1 162 ? -1.393 4.432 26.275 1.00 95.81 162 LEU A C 1
ATOM 1198 O O . LEU A 1 162 ? -0.295 4.682 25.782 1.00 95.81 162 LEU A O 1
ATOM 1202 N N . ASP A 1 163 ? -1.706 3.234 26.768 1.00 95.81 163 ASP A N 1
ATOM 1203 C CA . ASP A 1 163 ? -0.782 2.098 26.777 1.00 95.81 163 ASP A CA 1
ATOM 1204 C C . ASP A 1 163 ? -0.414 1.681 25.344 1.00 95.81 163 ASP A C 1
ATOM 1206 O O . ASP A 1 163 ? 0.762 1.502 25.029 1.00 95.81 163 ASP A O 1
ATOM 1210 N N . GLY A 1 164 ? -1.397 1.611 24.437 1.00 95.31 164 GLY A N 1
ATOM 1211 C CA . GLY A 1 164 ? -1.148 1.351 23.017 1.00 95.31 164 GLY A CA 1
ATOM 1212 C C . GLY A 1 164 ? -0.245 2.404 22.370 1.00 95.31 164 GLY A C 1
ATOM 1213 O O . GLY A 1 164 ? 0.703 2.058 21.662 1.00 95.31 164 GLY A O 1
ATOM 1214 N N . MET A 1 165 ? -0.489 3.687 22.662 1.00 95.12 165 MET A N 1
ATOM 1215 C CA . MET A 1 165 ? 0.356 4.789 22.187 1.00 95.12 165 MET A CA 1
ATOM 1216 C C . MET A 1 165 ? 1.783 4.707 22.745 1.00 95.12 165 MET A C 1
ATOM 1218 O O . MET A 1 165 ? 2.738 4.927 22.001 1.00 95.12 165 MET A O 1
ATOM 1222 N N . ALA A 1 166 ? 1.936 4.382 24.032 1.00 93.19 166 ALA A N 1
ATOM 1223 C CA . ALA A 1 166 ? 3.231 4.266 24.700 1.00 93.19 166 ALA A CA 1
ATOM 1224 C C . ALA A 1 166 ? 4.068 3.093 24.160 1.00 93.19 166 ALA A C 1
ATOM 1226 O O . ALA A 1 166 ? 5.280 3.227 24.007 1.00 93.19 166 ALA A O 1
ATOM 1227 N N . GLU A 1 167 ? 3.423 1.982 23.791 1.00 93.00 167 GLU A N 1
ATOM 1228 C CA . GLU A 1 167 ? 4.064 0.830 23.136 1.00 93.00 167 GLU A CA 1
ATOM 1229 C C . GLU A 1 167 ? 4.339 1.050 21.634 1.00 93.00 167 GLU A C 1
ATOM 1231 O O . GLU A 1 167 ? 4.889 0.175 20.961 1.00 93.00 167 GLU A O 1
ATOM 1236 N N . GLY A 1 168 ? 3.970 2.212 21.082 1.00 91.81 168 GLY A N 1
ATOM 1237 C CA . GLY A 1 168 ? 4.179 2.548 19.673 1.00 91.81 168 GLY A CA 1
ATOM 1238 C C . GLY A 1 168 ? 3.242 1.820 18.704 1.00 91.81 168 GLY A C 1
ATOM 1239 O O . GLY A 1 168 ? 3.504 1.806 17.498 1.00 91.81 168 GLY A O 1
ATOM 1240 N N . VAL A 1 169 ? 2.153 1.227 19.202 1.00 95.19 169 VAL A N 1
ATOM 1241 C CA . VAL A 1 169 ? 1.107 0.626 18.368 1.00 95.19 169 VAL A CA 1
ATOM 1242 C C . VAL A 1 169 ? 0.272 1.755 17.748 1.00 95.19 169 VAL A C 1
ATOM 1244 O O . VAL A 1 169 ? -0.227 2.609 18.482 1.00 95.19 169 VAL A O 1
ATOM 1247 N N . PRO A 1 170 ? 0.086 1.805 16.413 1.00 96.19 170 PRO A N 1
ATOM 1248 C CA . PRO A 1 170 ? -0.784 2.802 15.795 1.00 96.19 170 PRO A CA 1
ATOM 1249 C C . PRO A 1 170 ? -2.205 2.723 16.361 1.00 96.19 170 PRO A C 1
ATOM 1251 O O . PRO A 1 170 ? -2.827 1.667 16.288 1.00 96.19 170 PRO A O 1
ATOM 1254 N N . VAL A 1 171 ? -2.724 3.833 16.895 1.00 98.06 171 VAL A N 1
ATOM 1255 C CA . VAL A 1 171 ? -4.078 3.907 17.472 1.00 98.06 171 VAL A CA 1
ATOM 1256 C C . VAL A 1 171 ? -5.000 4.704 16.553 1.00 98.06 171 VAL A C 1
ATOM 1258 O O . VAL A 1 171 ? -4.654 5.816 16.155 1.00 98.06 171 VAL A O 1
ATOM 1261 N N . LEU A 1 172 ? -6.175 4.155 16.243 1.00 98.50 172 LEU A N 1
ATOM 1262 C CA . LEU A 1 172 ? -7.250 4.825 15.508 1.00 98.50 172 LEU A CA 1
ATOM 1263 C C . LEU A 1 172 ? -8.519 4.905 16.364 1.00 98.50 172 LEU A C 1
ATOM 1265 O O . LEU A 1 172 ? -8.959 3.909 16.940 1.00 98.50 172 LEU A O 1
ATOM 1269 N N . THR A 1 173 ? -9.129 6.087 16.408 1.00 97.50 173 THR A N 1
ATOM 1270 C CA . THR A 1 173 ? -10.403 6.339 17.097 1.00 97.50 173 THR A CA 1
ATOM 1271 C C . THR A 1 173 ? -11.289 7.306 16.305 1.00 97.50 173 THR A C 1
ATOM 1273 O O . THR A 1 173 ? -10.856 7.893 15.308 1.00 97.50 173 THR A O 1
ATOM 1276 N N . SER A 1 174 ? -12.525 7.506 16.764 1.00 95.62 174 SER A N 1
ATOM 1277 C CA . SER A 1 174 ? -13.355 8.646 16.377 1.00 95.62 174 SER A CA 1
ATOM 1278 C C . SER A 1 174 ? -13.530 9.615 17.543 1.00 95.62 174 SER A C 1
ATOM 1280 O O . SER A 1 174 ? -13.533 9.217 18.710 1.00 95.62 174 SER A O 1
ATOM 1282 N N . ILE A 1 175 ? -13.667 10.900 17.209 1.00 94.38 175 ILE A N 1
ATOM 1283 C CA . ILE A 1 175 ? -13.945 11.972 18.161 1.00 94.38 175 ILE A CA 1
ATOM 1284 C C . ILE A 1 175 ? -15.097 12.842 17.665 1.00 94.38 175 ILE A C 1
ATOM 1286 O O . ILE A 1 175 ? -15.080 13.398 16.563 1.00 94.38 175 ILE A O 1
ATOM 1290 N N . GLY A 1 176 ? -16.096 13.022 18.527 1.00 93.06 176 GLY A N 1
ATOM 1291 C CA . GLY A 1 176 ? -17.099 14.058 18.313 1.00 93.06 176 GLY A CA 1
ATOM 1292 C C . GLY A 1 176 ? -16.451 15.432 18.462 1.00 93.06 176 GLY A C 1
ATOM 1293 O O . GLY A 1 176 ? -15.680 15.644 19.395 1.00 93.06 176 GLY A O 1
ATOM 1294 N N . SER A 1 177 ? -16.792 16.385 17.594 1.00 91.62 177 SER A N 1
ATOM 1295 C CA . SER A 1 177 ? -16.178 17.725 17.558 1.00 91.62 177 SER A CA 1
ATOM 1296 C C . SER A 1 177 ? -16.155 18.460 18.908 1.00 91.62 177 SER A C 1
ATOM 1298 O O . SER A 1 177 ? -15.240 19.236 19.169 1.00 91.62 177 SER A O 1
ATOM 1300 N N . ARG A 1 178 ? -17.117 18.174 19.798 1.00 91.81 178 ARG A N 1
ATOM 1301 C CA . ARG A 1 178 ? -17.173 18.713 21.168 1.00 91.81 178 ARG A CA 1
ATOM 1302 C C . ARG A 1 178 ? -16.041 18.250 22.094 1.00 91.81 178 ARG A C 1
ATOM 1304 O O . ARG A 1 178 ? -15.780 18.954 23.054 1.00 91.81 178 ARG A O 1
ATOM 1311 N N . TYR A 1 179 ? -15.409 17.106 21.816 1.00 94.00 179 TYR A N 1
ATOM 1312 C CA . TYR A 1 179 ? -14.308 16.537 22.609 1.00 94.00 179 TYR A CA 1
ATOM 1313 C C . TYR A 1 179 ? -12.927 16.824 22.001 1.00 94.00 179 TYR A C 1
ATOM 1315 O O . TYR A 1 179 ? -11.929 16.219 22.389 1.00 94.00 179 TYR A O 1
ATOM 1323 N N . LEU A 1 180 ? -12.848 17.703 20.994 1.00 93.81 180 LEU A N 1
ATOM 1324 C CA . LEU A 1 180 ? -11.602 17.960 20.273 1.00 93.81 180 LEU A CA 1
ATOM 1325 C C . LEU A 1 180 ? -10.513 18.549 21.182 1.00 93.81 180 LEU A C 1
ATOM 1327 O O . LEU A 1 180 ? -9.339 18.214 21.027 1.00 93.81 180 LEU A O 1
ATOM 1331 N N . ASN A 1 181 ? -10.889 19.415 22.124 1.00 94.94 181 ASN A N 1
ATOM 1332 C CA . ASN A 1 181 ? -9.937 20.026 23.050 1.00 94.94 181 ASN A CA 1
ATOM 1333 C C . ASN A 1 181 ? -9.400 18.994 24.045 1.00 94.94 181 ASN A C 1
ATOM 1335 O O . ASN A 1 181 ? -8.204 18.959 24.326 1.00 94.94 181 ASN A O 1
ATOM 1339 N N . GLU A 1 182 ? -10.279 18.135 24.546 1.00 96.62 182 GLU A N 1
ATOM 1340 C CA . GLU A 1 182 ? -9.977 17.047 25.463 1.00 96.62 182 GLU A CA 1
ATOM 1341 C C . GLU A 1 182 ? -9.083 16.015 24.784 1.00 96.62 182 GLU A C 1
ATOM 1343 O O . GLU A 1 182 ? -8.080 15.621 25.366 1.00 96.62 182 GLU A O 1
ATOM 1348 N N . TRP A 1 183 ? -9.369 15.656 23.530 1.00 95.81 183 TRP A N 1
ATOM 1349 C CA . TRP A 1 183 ? -8.505 14.790 22.731 1.00 95.81 183 TRP A CA 1
ATOM 1350 C C . TRP A 1 183 ? -7.106 15.390 22.546 1.00 95.81 183 TRP A C 1
ATOM 1352 O O . TRP A 1 183 ? -6.107 14.716 22.786 1.00 95.81 183 TRP A O 1
ATOM 1362 N N . GLN A 1 184 ? -7.009 16.676 22.189 1.00 94.75 184 GLN A N 1
ATOM 1363 C CA . GLN A 1 184 ? -5.711 17.343 22.051 1.00 94.75 184 GLN A CA 1
ATOM 1364 C C . GLN A 1 184 ? -4.924 17.367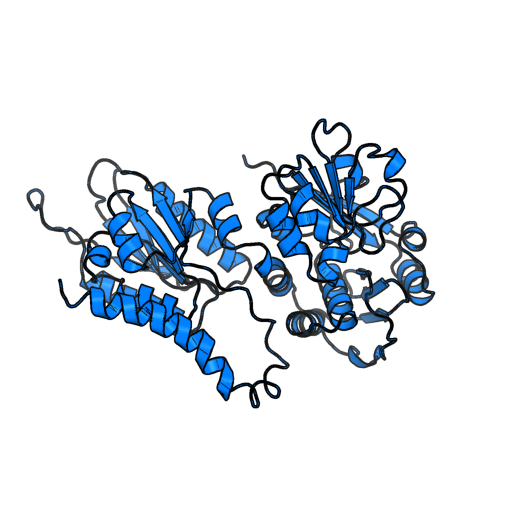 23.366 1.00 94.75 184 GLN A C 1
ATOM 1366 O O . GLN A 1 184 ? -3.709 17.179 23.351 1.00 94.75 184 GLN A O 1
ATOM 1371 N N . GLN A 1 185 ? -5.587 17.581 24.503 1.00 95.06 185 GLN A N 1
ATOM 1372 C CA . GLN A 1 185 ? -4.937 17.517 25.814 1.00 95.06 185 GLN A CA 1
ATOM 1373 C C . GLN A 1 185 ? -4.515 16.087 26.163 1.00 95.06 185 GLN A C 1
ATOM 1375 O O . GLN A 1 185 ? -3.394 15.879 26.627 1.00 95.06 185 GLN A O 1
ATOM 1380 N N . PHE A 1 186 ? -5.386 15.114 25.896 1.00 95.06 186 PHE A N 1
ATOM 1381 C CA . PHE A 1 186 ? -5.165 13.692 26.136 1.00 95.06 186 PHE A CA 1
ATOM 1382 C C . PHE A 1 186 ? -3.934 13.171 25.388 1.00 95.06 186 PHE A C 1
ATOM 1384 O O . PHE A 1 186 ? -3.091 12.506 25.985 1.00 95.06 186 PHE A O 1
ATOM 1391 N N . THR A 1 187 ? -3.765 13.548 24.116 1.00 94.88 187 THR A N 1
ATOM 1392 C CA . THR A 1 187 ? -2.595 13.159 23.312 1.00 94.88 187 THR A CA 1
ATOM 1393 C C . THR A 1 187 ? -1.418 14.136 23.419 1.00 94.88 187 THR A C 1
ATOM 1395 O O . THR A 1 187 ? -0.430 13.978 22.704 1.00 94.88 187 THR A O 1
ATOM 1398 N N . GLY A 1 188 ? -1.519 15.206 24.217 1.00 93.06 188 GLY A N 1
ATOM 1399 C CA . GLY A 1 188 ? -0.507 16.271 24.277 1.00 93.06 188 GLY A CA 1
ATOM 1400 C C . GLY A 1 188 ? -0.240 16.955 22.926 1.00 93.06 188 GLY A C 1
ATOM 1401 O O . GLY A 1 188 ? 0.885 17.365 22.647 1.00 93.06 188 GLY A O 1
ATOM 1402 N N . GLY A 1 189 ? -1.244 17.012 22.047 1.00 92.25 189 GLY A N 1
ATOM 1403 C CA . GLY A 1 189 ? -1.133 17.523 20.677 1.00 92.25 189 GLY A CA 1
ATOM 1404 C C . GLY A 1 189 ? -0.458 16.566 19.685 1.00 92.25 189 GLY A C 1
ATOM 1405 O O . GLY A 1 189 ? -0.384 16.873 18.497 1.00 92.25 189 GLY A O 1
ATOM 1406 N N . PHE A 1 190 ? 0.002 15.390 20.125 1.00 92.88 190 PHE A N 1
ATOM 1407 C CA . PHE A 1 190 ? 0.611 14.378 19.262 1.00 92.88 190 PHE A CA 1
ATOM 1408 C C . PHE A 1 190 ? -0.460 13.480 18.626 1.00 92.88 190 PHE A C 1
ATOM 1410 O O . PHE A 1 190 ? -0.625 12.326 19.001 1.00 92.88 190 PHE A O 1
ATOM 1417 N N . CYS A 1 191 ? -1.224 14.017 17.676 1.00 95.88 191 CYS A N 1
ATOM 1418 C CA . CYS A 1 191 ? -2.227 13.266 16.918 1.00 95.88 191 CYS A CA 1
ATOM 1419 C C . CYS A 1 191 ? -2.360 13.801 15.486 1.00 95.88 191 CYS A C 1
ATOM 1421 O O . CYS A 1 191 ? -1.924 14.917 15.194 1.00 95.88 191 CYS A O 1
ATOM 1423 N N . ASP A 1 192 ? -2.971 13.004 14.611 1.00 97.56 192 ASP A N 1
ATOM 1424 C CA . ASP A 1 192 ? -3.430 13.435 13.293 1.00 97.56 192 ASP A CA 1
ATOM 1425 C C . ASP A 1 192 ? -4.965 13.447 13.276 1.00 97.56 192 ASP A C 1
ATOM 1427 O O . ASP A 1 192 ? -5.627 12.447 13.566 1.00 97.56 192 ASP A O 1
ATOM 1431 N N . LEU A 1 193 ? -5.534 14.604 12.939 1.00 97.50 193 LEU A N 1
ATOM 1432 C CA . LEU A 1 193 ? -6.976 14.808 12.839 1.00 97.50 193 LEU A CA 1
ATOM 1433 C C . LEU A 1 193 ? -7.440 14.468 11.423 1.00 97.50 193 LEU A C 1
ATOM 1435 O O . LEU A 1 193 ? -6.968 15.056 10.448 1.00 97.50 193 LEU A O 1
ATOM 1439 N N . LEU A 1 194 ? -8.359 13.514 11.308 1.00 97.31 194 LEU A N 1
ATOM 1440 C CA . LEU A 1 194 ? -8.760 12.918 10.040 1.00 97.31 194 LEU A CA 1
ATOM 1441 C C . LEU A 1 194 ? -10.174 13.356 9.662 1.00 97.31 194 LEU A C 1
ATOM 1443 O O . LEU A 1 194 ? -11.082 13.392 10.494 1.00 97.31 194 LEU A O 1
ATOM 1447 N N . SER A 1 195 ? -10.363 13.656 8.377 1.00 94.81 195 SER A N 1
ATOM 1448 C CA . SER A 1 195 ? -11.703 13.827 7.809 1.00 94.81 195 SER A CA 1
ATOM 1449 C C . SER A 1 195 ? -12.430 12.477 7.752 1.00 94.81 195 SER A C 1
ATOM 1451 O O . SER A 1 195 ? -11.770 11.452 7.565 1.00 94.81 195 SER A O 1
ATOM 1453 N N . PRO A 1 196 ? -13.769 12.446 7.856 1.00 94.38 196 PRO A N 1
ATOM 1454 C CA . PRO A 1 196 ? -14.560 11.215 7.892 1.00 94.38 196 PRO A CA 1
ATOM 1455 C C . PRO A 1 196 ? -14.724 10.585 6.502 1.00 94.38 196 PRO A C 1
ATOM 1457 O O . PRO A 1 196 ? -15.821 10.469 5.970 1.00 94.38 196 PRO A O 1
ATOM 1460 N N . THR A 1 197 ? -13.609 10.204 5.883 1.00 93.75 197 THR A N 1
ATOM 1461 C CA . THR A 1 197 ? -13.572 9.605 4.544 1.00 93.75 197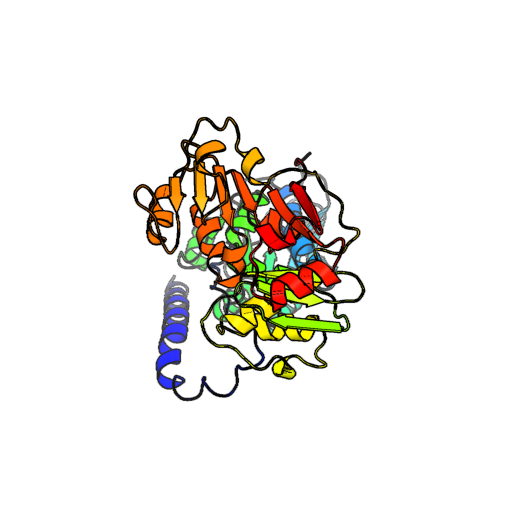 THR A CA 1
ATOM 1462 C C . THR A 1 197 ? -12.614 8.423 4.524 1.00 93.75 197 THR A C 1
ATOM 1464 O O . THR A 1 197 ? -11.599 8.425 5.222 1.00 93.75 197 THR A O 1
ATOM 1467 N N . GLU A 1 198 ? -12.894 7.436 3.677 1.00 94.06 198 GLU A N 1
ATOM 1468 C CA . GLU A 1 198 ? -12.002 6.288 3.491 1.00 94.06 198 GLU A CA 1
ATOM 1469 C C . GLU A 1 198 ? -10.618 6.721 2.977 1.00 94.06 198 GLU A C 1
ATOM 1471 O O . GLU A 1 198 ? -9.595 6.225 3.448 1.00 94.06 198 GLU A O 1
ATOM 1476 N N . GLN A 1 199 ? -10.566 7.712 2.080 1.00 93.31 199 GLN A N 1
ATOM 1477 C CA . GLN A 1 199 ? -9.301 8.243 1.571 1.00 93.31 199 GLN A CA 1
ATOM 1478 C C . GLN A 1 199 ? -8.432 8.841 2.689 1.00 93.31 199 GLN A C 1
ATOM 1480 O O . GLN A 1 199 ? -7.229 8.597 2.708 1.00 93.31 199 GLN A O 1
ATOM 1485 N N . ALA A 1 200 ? -9.017 9.565 3.650 1.00 96.19 200 ALA A N 1
ATOM 1486 C CA . ALA A 1 200 ? -8.261 10.123 4.774 1.00 96.19 200 ALA A CA 1
ATOM 1487 C C . ALA A 1 200 ? -7.660 9.034 5.682 1.00 96.19 200 ALA A C 1
ATOM 1489 O O . ALA A 1 200 ? -6.542 9.200 6.173 1.00 96.19 200 ALA A O 1
ATOM 1490 N N . LEU A 1 201 ? -8.362 7.910 5.875 1.00 97.94 201 LEU A N 1
ATOM 1491 C CA . LEU A 1 201 ? -7.850 6.762 6.633 1.00 97.94 201 LEU A CA 1
ATOM 1492 C C . LEU A 1 201 ? -6.664 6.099 5.922 1.00 97.94 201 LEU A C 1
ATOM 1494 O O . LEU A 1 201 ? -5.636 5.838 6.548 1.00 97.94 201 LEU A O 1
ATOM 1498 N N . TRP A 1 202 ? -6.762 5.891 4.607 1.00 97.31 202 TRP A N 1
ATOM 1499 C CA . TRP A 1 202 ? -5.657 5.355 3.807 1.00 97.31 202 TRP A CA 1
ATOM 1500 C C . TRP A 1 202 ? -4.465 6.310 3.710 1.00 97.31 202 TRP A C 1
ATOM 1502 O O . TRP A 1 202 ? -3.313 5.870 3.771 1.00 97.31 202 TRP A O 1
ATOM 1512 N N . ASP A 1 203 ? -4.714 7.615 3.625 1.00 95.81 203 ASP A N 1
ATOM 1513 C CA . ASP A 1 203 ? -3.668 8.634 3.660 1.00 95.81 203 ASP A CA 1
ATOM 1514 C C . ASP A 1 203 ? -2.942 8.647 5.010 1.00 95.81 203 ASP A C 1
ATOM 1516 O O . ASP A 1 203 ? -1.717 8.810 5.047 1.00 95.81 203 ASP A O 1
ATOM 1520 N N . TRP A 1 204 ? -3.664 8.465 6.116 1.00 97.38 204 TRP A N 1
ATOM 1521 C CA . TRP A 1 204 ? -3.072 8.332 7.445 1.00 97.38 204 TRP A CA 1
ATOM 1522 C C . TRP A 1 204 ? -2.264 7.035 7.583 1.00 97.38 204 TRP A C 1
ATOM 1524 O O . TRP A 1 204 ? -1.092 7.086 7.954 1.00 97.38 204 TRP A O 1
ATOM 1534 N N . TRP A 1 205 ? -2.833 5.889 7.193 1.00 97.50 205 TRP A N 1
ATOM 1535 C CA . TRP A 1 205 ? -2.146 4.588 7.203 1.00 97.50 205 TRP A CA 1
ATOM 1536 C C . TRP A 1 205 ? -0.848 4.612 6.386 1.00 97.50 205 TRP A C 1
ATOM 1538 O O . TRP A 1 205 ? 0.209 4.138 6.823 1.00 97.50 205 TRP A O 1
ATOM 1548 N N . GLY A 1 206 ? -0.925 5.261 5.224 1.00 95.62 206 GLY A N 1
ATOM 1549 C CA . GLY A 1 206 ? 0.198 5.738 4.439 1.00 95.62 206 GLY A CA 1
ATOM 1550 C C . GLY A 1 206 ? 0.909 4.668 3.599 1.00 95.62 206 GLY A C 1
ATOM 1551 O O . GLY A 1 206 ? 0.918 3.479 3.921 1.00 95.62 206 GLY A O 1
ATOM 1552 N N . PRO A 1 207 ? 1.602 5.088 2.526 1.00 95.94 207 PRO A N 1
ATOM 1553 C CA . PRO A 1 207 ? 2.194 4.172 1.551 1.00 95.94 207 PRO A CA 1
ATOM 1554 C C . PRO A 1 207 ? 3.434 3.422 2.048 1.00 95.94 207 PRO A C 1
ATOM 1556 O O . PRO A 1 207 ? 3.872 2.483 1.401 1.00 95.94 207 PRO A O 1
ATOM 1559 N N . HIS A 1 208 ? 4.015 3.759 3.202 1.00 93.56 208 HIS A N 1
ATOM 1560 C CA . HIS A 1 208 ? 5.162 3.002 3.730 1.00 93.56 208 HIS A CA 1
ATOM 1561 C C . HIS A 1 208 ? 4.818 1.539 4.037 1.00 93.56 208 HIS A C 1
ATOM 1563 O O . HIS A 1 208 ? 5.702 0.689 4.039 1.00 93.56 208 HIS A O 1
ATOM 1569 N N . ARG A 1 209 ? 3.530 1.248 4.235 1.00 95.25 209 ARG A N 1
ATOM 1570 C CA . ARG A 1 209 ? 3.005 -0.093 4.495 1.00 95.25 209 ARG A CA 1
ATOM 1571 C C . ARG A 1 209 ? 2.709 -0.889 3.228 1.00 95.25 209 ARG A C 1
ATOM 1573 O O . ARG A 1 209 ? 2.361 -2.056 3.338 1.00 95.25 209 ARG A O 1
ATOM 1580 N N . LEU A 1 210 ? 2.886 -0.304 2.038 1.00 96.12 210 LEU A N 1
ATOM 1581 C CA . LEU A 1 210 ? 2.586 -0.987 0.776 1.00 96.12 210 LEU A CA 1
ATOM 1582 C C . LEU A 1 210 ? 3.441 -2.242 0.568 1.00 96.12 210 LEU A C 1
ATOM 1584 O O . LEU A 1 210 ? 2.948 -3.220 0.022 1.00 96.12 210 LEU A O 1
ATOM 1588 N N . TYR A 1 211 ? 4.706 -2.241 1.007 1.00 95.19 211 TYR A N 1
ATOM 1589 C CA . TYR A 1 211 ? 5.578 -3.414 0.855 1.00 95.19 211 TYR A CA 1
ATOM 1590 C C . TYR A 1 211 ? 5.099 -4.567 1.728 1.00 95.19 211 TYR A C 1
ATOM 1592 O O . TYR A 1 211 ? 5.106 -5.714 1.292 1.00 95.19 211 TYR A O 1
ATOM 1600 N N . GLU A 1 212 ? 4.640 -4.239 2.935 1.00 95.44 212 GLU A N 1
ATOM 1601 C CA . GLU A 1 212 ? 4.051 -5.207 3.849 1.00 95.44 212 GLU A CA 1
ATOM 1602 C C . GLU A 1 212 ? 2.709 -5.721 3.316 1.00 95.44 212 GLU A C 1
ATOM 1604 O O . GLU A 1 212 ? 2.499 -6.925 3.281 1.00 95.44 212 GLU A O 1
ATOM 1609 N N . ASP A 1 213 ? 1.846 -4.845 2.791 1.00 97.69 213 ASP A N 1
ATOM 1610 C CA . ASP A 1 213 ? 0.577 -5.237 2.155 1.00 97.69 213 ASP A CA 1
ATOM 1611 C C . ASP A 1 213 ? 0.805 -6.195 0.969 1.00 97.69 213 ASP A C 1
ATOM 1613 O O . ASP A 1 213 ? 0.161 -7.241 0.853 1.00 97.69 213 ASP A O 1
ATOM 1617 N N . LEU A 1 214 ? 1.783 -5.883 0.109 1.00 97.88 214 LEU A N 1
ATOM 1618 C CA . LEU A 1 214 ? 2.181 -6.768 -0.985 1.00 97.88 214 LEU A CA 1
ATOM 1619 C C . LEU A 1 214 ? 2.685 -8.114 -0.454 1.00 97.88 214 LEU A C 1
ATOM 1621 O O . LEU A 1 214 ? 2.245 -9.145 -0.958 1.00 97.88 214 LEU A O 1
ATOM 1625 N N . ARG A 1 215 ? 3.558 -8.112 0.563 1.00 97.00 215 ARG A N 1
ATOM 1626 C CA . ARG A 1 215 ? 4.121 -9.319 1.192 1.00 97.00 215 ARG A CA 1
ATOM 1627 C C . ARG A 1 215 ? 3.051 -10.201 1.834 1.00 97.00 215 ARG A C 1
ATOM 1629 O O . ARG A 1 215 ? 3.141 -11.425 1.732 1.00 97.00 215 ARG A O 1
ATOM 1636 N N . LEU A 1 216 ? 2.078 -9.602 2.516 1.00 97.00 216 LEU A N 1
ATOM 1637 C CA . LEU A 1 216 ? 0.981 -10.306 3.185 1.00 97.00 216 LEU A CA 1
ATOM 1638 C C . LEU A 1 216 ? 0.040 -10.984 2.189 1.00 97.00 216 LEU A C 1
ATOM 1640 O O . LEU A 1 216 ? -0.547 -12.010 2.513 1.00 97.00 216 LEU A O 1
ATOM 1644 N N . GLY A 1 217 ? -0.093 -10.438 0.978 1.00 97.38 217 GLY A N 1
ATOM 1645 C CA . GLY A 1 217 ? -0.899 -11.059 -0.068 1.00 97.38 217 GLY A CA 1
ATOM 1646 C C . GLY A 1 217 ? -0.201 -12.145 -0.884 1.00 97.38 217 GLY A C 1
ATOM 1647 O O . GLY A 1 217 ? -0.889 -12.804 -1.651 1.00 97.38 217 GLY A O 1
ATOM 1648 N N . VAL A 1 218 ? 1.115 -12.345 -0.740 1.00 97.81 218 VAL A N 1
ATOM 1649 C CA . VAL A 1 218 ? 1.834 -13.411 -1.456 1.00 97.81 218 VAL A CA 1
ATOM 1650 C C . VAL A 1 218 ? 1.616 -14.754 -0.763 1.00 97.81 218 VAL A C 1
ATOM 1652 O O . VAL A 1 218 ? 2.036 -14.954 0.377 1.00 97.81 218 VAL A O 1
ATOM 1655 N N . GLU A 1 219 ? 1.017 -15.688 -1.494 1.00 96.81 219 GLU A N 1
ATOM 1656 C CA . GLU A 1 219 ? 0.940 -17.103 -1.124 1.00 96.81 219 GLU A CA 1
ATOM 1657 C C . GLU A 1 219 ? 2.255 -17.824 -1.446 1.00 96.81 219 GLU A C 1
ATOM 1659 O O . GLU A 1 219 ? 2.935 -17.490 -2.424 1.00 96.81 219 GLU A O 1
ATOM 1664 N N . ASP A 1 220 ? 2.621 -18.820 -0.634 1.00 97.38 220 ASP A N 1
ATOM 1665 C CA . ASP A 1 220 ? 3.831 -19.597 -0.896 1.00 97.38 220 ASP A CA 1
ATOM 1666 C C . ASP A 1 220 ? 3.654 -20.533 -2.097 1.00 97.38 220 ASP A C 1
ATOM 1668 O O . ASP A 1 220 ? 2.592 -21.117 -2.313 1.00 97.38 220 ASP A O 1
ATOM 1672 N N . ALA A 1 221 ? 4.718 -20.676 -2.881 1.00 97.19 221 ALA A N 1
ATOM 1673 C CA . ALA A 1 221 ? 4.747 -21.517 -4.068 1.00 97.19 221 ALA A CA 1
ATOM 1674 C C . ALA A 1 221 ? 6.183 -21.975 -4.366 1.00 97.19 221 ALA A C 1
ATOM 1676 O O . ALA A 1 221 ? 7.131 -21.225 -4.106 1.00 97.19 221 ALA A O 1
ATOM 1677 N N . PRO A 1 222 ? 6.377 -23.164 -4.966 1.00 97.69 222 PRO A N 1
ATOM 1678 C CA . PRO A 1 222 ? 7.694 -23.595 -5.412 1.00 97.69 222 PRO A CA 1
ATOM 1679 C C . PRO A 1 222 ? 8.264 -22.650 -6.475 1.00 97.69 222 PRO A C 1
ATOM 1681 O O . PRO A 1 222 ? 7.651 -22.420 -7.523 1.00 97.69 222 PRO A O 1
ATOM 1684 N N . VAL A 1 223 ? 9.467 -22.139 -6.222 1.00 97.38 223 VAL A N 1
ATOM 1685 C CA . VAL A 1 223 ? 10.237 -21.384 -7.213 1.00 97.38 223 VAL A CA 1
ATOM 1686 C C . VAL A 1 223 ? 10.980 -22.377 -8.097 1.00 97.38 223 VAL A C 1
ATOM 1688 O O . VAL A 1 223 ? 11.778 -23.180 -7.616 1.00 97.38 223 VAL A O 1
ATOM 1691 N N . ARG A 1 224 ? 10.712 -22.331 -9.404 1.00 95.38 224 ARG A N 1
ATOM 1692 C CA . ARG A 1 224 ? 11.357 -23.201 -10.398 1.00 95.38 224 ARG A CA 1
ATOM 1693 C C . ARG A 1 224 ? 12.740 -22.693 -10.772 1.00 95.38 224 ARG A C 1
ATOM 1695 O O . ARG A 1 224 ? 13.655 -23.485 -10.980 1.00 95.38 224 ARG A O 1
ATOM 1702 N N . ARG A 1 225 ? 12.878 -21.372 -10.889 1.00 93.25 225 ARG A N 1
ATOM 1703 C CA . ARG A 1 225 ? 14.086 -20.732 -11.405 1.00 93.25 225 ARG A CA 1
ATOM 1704 C C . ARG A 1 225 ? 14.180 -19.289 -10.918 1.00 93.25 225 ARG A C 1
ATOM 1706 O O . ARG A 1 225 ? 13.183 -18.572 -10.901 1.00 93.25 225 ARG A O 1
ATOM 1713 N N . VAL A 1 226 ? 15.393 -18.870 -10.565 1.00 95.19 226 VAL A N 1
ATOM 1714 C CA . VAL A 1 226 ? 15.759 -17.466 -10.338 1.00 95.19 226 VAL A CA 1
ATOM 1715 C C . VAL A 1 226 ? 16.868 -17.120 -11.323 1.00 95.19 226 VAL A C 1
ATOM 1717 O O . VAL A 1 226 ? 17.869 -17.830 -11.398 1.00 95.19 226 VAL A O 1
ATOM 1720 N N . VAL A 1 227 ? 16.688 -16.048 -12.089 1.00 94.00 227 VAL A N 1
ATOM 1721 C CA . VAL A 1 227 ? 17.656 -15.570 -13.083 1.00 94.00 227 VAL A CA 1
ATOM 1722 C C . VAL A 1 227 ? 18.050 -14.153 -12.724 1.00 94.00 227 VAL A C 1
ATOM 1724 O O . VAL A 1 227 ? 17.194 -13.281 -12.596 1.00 94.00 227 VAL A O 1
ATOM 1727 N N . VAL A 1 228 ? 19.350 -13.921 -12.577 1.00 93.12 228 VAL A N 1
ATOM 1728 C CA . VAL A 1 228 ? 19.908 -12.605 -12.264 1.00 93.12 228 VAL A CA 1
ATOM 1729 C C . VAL A 1 228 ? 20.684 -12.110 -13.480 1.00 93.12 228 VAL A C 1
ATOM 1731 O O . VAL A 1 228 ? 21.839 -12.468 -13.682 1.00 93.12 228 VAL A O 1
ATOM 1734 N N . GLY A 1 229 ? 20.025 -11.297 -14.302 1.00 92.56 229 GLY A N 1
ATOM 1735 C CA . GLY A 1 229 ? 20.622 -10.613 -15.445 1.00 92.56 229 GLY A CA 1
ATOM 1736 C C . GLY A 1 229 ? 21.268 -9.285 -15.063 1.00 92.56 229 GLY A C 1
ATOM 1737 O O . GLY A 1 229 ? 21.154 -8.827 -13.926 1.00 92.56 229 GLY A O 1
ATOM 1738 N N . THR A 1 230 ? 21.918 -8.614 -16.016 1.00 90.62 230 THR A N 1
ATOM 1739 C CA . THR A 1 230 ? 22.565 -7.302 -15.791 1.00 90.62 230 THR A CA 1
ATOM 1740 C C . THR A 1 230 ? 21.564 -6.211 -15.401 1.00 90.62 230 THR A C 1
ATOM 1742 O O . THR A 1 230 ? 21.846 -5.400 -14.523 1.00 90.62 230 THR A O 1
ATOM 1745 N N . HIS A 1 231 ? 20.386 -6.195 -16.030 1.00 91.50 231 HIS A N 1
ATOM 1746 C CA . HIS A 1 231 ? 19.378 -5.142 -15.847 1.00 91.50 231 HIS A CA 1
ATOM 1747 C C . HIS A 1 231 ? 18.106 -5.615 -15.139 1.00 91.50 231 HIS A C 1
ATOM 1749 O O . HIS A 1 231 ? 17.343 -4.793 -14.633 1.00 91.50 231 HIS A O 1
ATOM 1755 N N . TRP A 1 232 ? 17.869 -6.925 -15.108 1.00 95.38 232 TRP A N 1
ATOM 1756 C CA . TRP A 1 232 ? 16.616 -7.517 -14.656 1.00 95.38 232 TRP A CA 1
ATOM 1757 C C . TRP A 1 232 ? 16.868 -8.767 -13.823 1.00 95.38 232 TRP A C 1
ATOM 1759 O O . TRP A 1 232 ? 17.829 -9.500 -14.047 1.00 95.38 232 TRP A O 1
ATOM 1769 N N . VAL A 1 233 ? 15.963 -9.018 -12.887 1.00 95.75 233 VAL A N 1
ATOM 1770 C CA . VAL A 1 233 ? 15.824 -10.288 -12.180 1.00 95.75 233 VAL A CA 1
ATOM 1771 C C . VAL A 1 233 ? 14.515 -10.929 -12.614 1.00 95.75 233 VAL A C 1
ATOM 1773 O O . VAL A 1 233 ? 13.503 -10.235 -12.728 1.00 95.75 233 VAL A O 1
ATOM 1776 N N . ALA A 1 234 ? 14.536 -12.242 -12.835 1.00 97.31 234 ALA A N 1
ATOM 1777 C CA . ALA A 1 234 ? 13.351 -13.034 -13.117 1.00 97.31 234 ALA A CA 1
ATOM 1778 C C . ALA A 1 234 ? 13.178 -14.149 -12.078 1.00 97.31 234 ALA A C 1
ATOM 1780 O O . ALA A 1 234 ? 14.138 -14.848 -11.752 1.00 97.31 234 ALA A O 1
ATOM 1781 N N . VAL A 1 235 ? 11.958 -14.322 -11.571 1.00 97.81 235 VAL A N 1
ATOM 1782 C CA . VAL A 1 235 ? 11.575 -15.414 -10.665 1.00 97.81 235 VAL A CA 1
ATOM 1783 C C . VAL A 1 235 ? 10.419 -16.165 -11.299 1.00 97.81 235 VAL A C 1
ATOM 1785 O O . VAL A 1 235 ? 9.379 -15.585 -11.602 1.00 97.81 235 VAL A O 1
ATOM 1788 N N . GLU A 1 236 ? 10.605 -17.459 -11.517 1.00 97.94 236 GLU A N 1
ATOM 1789 C CA . GLU A 1 236 ? 9.624 -18.303 -12.183 1.00 97.94 236 GLU A CA 1
ATOM 1790 C C . GLU A 1 236 ? 8.952 -19.261 -11.207 1.00 97.94 236 GLU A C 1
ATOM 1792 O O . GLU A 1 236 ? 9.610 -19.948 -10.421 1.00 97.94 236 GLU A O 1
ATOM 1797 N N . THR A 1 237 ? 7.633 -19.356 -11.323 1.00 97.44 237 THR A N 1
ATOM 1798 C CA . THR A 1 237 ? 6.808 -20.365 -10.661 1.00 97.44 237 THR A CA 1
ATOM 1799 C C . THR A 1 237 ? 6.098 -21.210 -11.715 1.00 97.44 237 THR A C 1
ATOM 1801 O O . THR A 1 237 ? 6.296 -21.067 -12.923 1.00 97.44 237 THR A O 1
ATOM 1804 N N . GLU A 1 238 ? 5.229 -22.115 -11.281 1.00 95.81 238 GLU A N 1
ATOM 1805 C CA . GLU A 1 238 ? 4.328 -22.794 -12.206 1.00 95.81 238 GLU A CA 1
ATOM 1806 C C . GLU A 1 238 ? 3.412 -21.830 -12.965 1.00 95.81 238 GLU A C 1
ATOM 1808 O O . GLU A 1 238 ? 3.228 -21.967 -14.177 1.00 95.81 238 GLU A O 1
ATOM 1813 N N . ARG A 1 239 ? 2.896 -20.813 -12.276 1.00 94.81 239 ARG A N 1
ATOM 1814 C CA . ARG A 1 239 ? 1.818 -19.956 -12.777 1.00 94.81 239 ARG A CA 1
ATOM 1815 C C . ARG A 1 239 ? 2.287 -18.684 -13.477 1.00 94.81 239 ARG A C 1
ATOM 1817 O O . ARG A 1 239 ? 1.470 -18.069 -14.155 1.00 94.81 239 ARG A O 1
ATOM 1824 N N . ALA A 1 240 ? 3.548 -18.288 -13.301 1.00 97.06 240 ALA A N 1
ATOM 1825 C CA . ALA A 1 240 ? 4.030 -17.010 -13.811 1.00 97.06 240 ALA A CA 1
ATOM 1826 C C . ALA A 1 240 ? 5.555 -16.934 -13.953 1.00 97.06 240 ALA A C 1
ATOM 1828 O O . ALA A 1 240 ? 6.302 -17.721 -13.364 1.00 97.06 240 ALA A O 1
ATOM 1829 N N . LEU A 1 241 ? 5.999 -15.884 -14.643 1.00 98.38 241 LEU A N 1
ATOM 1830 C CA . LEU A 1 241 ? 7.359 -15.357 -14.585 1.00 98.38 241 LEU A CA 1
ATOM 1831 C C . LEU A 1 241 ? 7.308 -13.900 -14.105 1.00 98.38 241 LEU A C 1
ATOM 1833 O O . LEU A 1 241 ? 6.888 -13.006 -14.838 1.00 98.38 241 LEU A O 1
ATOM 1837 N N . GLY A 1 242 ? 7.741 -13.660 -12.871 1.00 98.31 242 GLY A N 1
ATOM 1838 C CA . GLY A 1 242 ? 7.839 -12.323 -12.300 1.00 98.31 242 GLY A CA 1
ATOM 1839 C C . GLY A 1 242 ? 9.158 -11.649 -12.651 1.00 98.31 242 GLY A C 1
ATOM 1840 O O . GLY A 1 242 ? 10.205 -12.292 -12.655 1.00 98.31 242 GLY A O 1
ATOM 1841 N N . LEU A 1 243 ? 9.114 -10.346 -12.930 1.00 98.38 243 LEU A N 1
ATOM 1842 C CA . LEU A 1 243 ? 10.274 -9.547 -13.328 1.00 98.38 243 LEU A CA 1
ATOM 1843 C C . LEU A 1 243 ? 10.471 -8.366 -12.384 1.00 98.38 243 LEU A C 1
ATOM 1845 O O . LEU A 1 243 ? 9.502 -7.770 -11.928 1.00 98.38 243 LEU A O 1
ATOM 1849 N N . ALA A 1 244 ? 11.713 -7.965 -12.142 1.00 97.44 244 ALA A N 1
ATOM 1850 C CA . ALA A 1 244 ? 12.035 -6.711 -11.466 1.00 97.44 244 ALA A CA 1
ATOM 1851 C C . ALA A 1 244 ? 13.306 -6.097 -12.048 1.00 97.44 244 ALA A C 1
ATOM 1853 O O . ALA A 1 244 ? 14.215 -6.817 -12.462 1.00 97.44 244 ALA A O 1
ATOM 1854 N N . ALA A 1 245 ? 13.376 -4.765 -12.072 1.00 94.88 245 ALA A N 1
ATOM 1855 C CA . ALA A 1 245 ? 14.612 -4.077 -12.419 1.00 94.88 245 ALA A CA 1
ATOM 1856 C C . ALA A 1 245 ? 15.675 -4.389 -11.359 1.00 94.88 245 ALA A C 1
ATOM 1858 O O . ALA A 1 245 ? 15.380 -4.355 -10.163 1.00 94.88 245 ALA A O 1
ATOM 1859 N N . ARG A 1 246 ? 16.896 -4.689 -11.801 1.00 91.56 246 ARG A N 1
ATOM 1860 C CA . ARG A 1 246 ? 18.027 -4.952 -10.914 1.00 91.56 246 ARG A CA 1
ATOM 1861 C C . ARG A 1 246 ? 18.709 -3.649 -10.524 1.00 91.56 246 ARG A C 1
ATOM 1863 O O . ARG A 1 246 ? 18.970 -2.790 -11.365 1.00 91.56 246 ARG A O 1
ATOM 1870 N N . TYR A 1 247 ? 19.066 -3.568 -9.251 1.00 80.75 247 TYR A N 1
ATOM 1871 C CA . TYR A 1 247 ? 19.901 -2.517 -8.693 1.00 80.75 247 TYR A CA 1
ATOM 1872 C C . TYR A 1 247 ? 21.220 -3.094 -8.167 1.00 80.75 247 TYR A C 1
ATOM 1874 O O . TYR A 1 247 ? 21.263 -4.235 -7.711 1.00 80.75 247 TYR A O 1
ATOM 1882 N N . GLY A 1 248 ? 22.286 -2.292 -8.213 1.00 73.62 248 GLY A N 1
ATOM 1883 C CA . GLY A 1 248 ? 23.618 -2.671 -7.730 1.00 73.62 248 GLY A CA 1
ATOM 1884 C C . GLY A 1 248 ? 24.523 -3.303 -8.793 1.00 73.62 248 GLY A C 1
ATOM 1885 O O . GLY A 1 248 ? 24.064 -3.798 -9.822 1.00 73.62 248 GLY A O 1
ATOM 1886 N N . SER A 1 249 ? 25.832 -3.248 -8.543 1.00 63.12 249 SER A N 1
ATOM 1887 C CA . SER A 1 249 ? 26.892 -3.725 -9.446 1.00 63.12 249 SER A CA 1
ATOM 1888 C C . SER A 1 249 ? 27.252 -5.197 -9.261 1.00 63.12 249 SER A C 1
ATOM 1890 O O . SER A 1 249 ? 27.823 -5.808 -10.163 1.00 63.12 249 SER A O 1
ATOM 1892 N N . ASP A 1 250 ? 26.933 -5.772 -8.103 1.00 66.56 250 ASP A N 1
ATOM 1893 C CA . ASP A 1 250 ? 27.546 -7.023 -7.671 1.00 66.56 250 ASP A CA 1
ATOM 1894 C C . ASP A 1 250 ? 26.781 -8.222 -8.222 1.00 66.56 250 ASP A C 1
ATOM 1896 O O . ASP A 1 250 ? 25.562 -8.338 -8.063 1.00 66.56 250 ASP A O 1
ATOM 1900 N N . LEU A 1 251 ? 27.494 -9.113 -8.911 1.00 63.78 251 LEU A N 1
ATOM 1901 C CA . LEU A 1 251 ? 26.974 -10.401 -9.361 1.00 63.78 251 LEU A CA 1
ATOM 1902 C C . LEU A 1 251 ? 26.997 -11.359 -8.165 1.00 63.78 251 LEU A C 1
ATOM 1904 O O . LEU A 1 251 ? 28.057 -11.862 -7.803 1.00 63.78 251 LEU A O 1
ATOM 19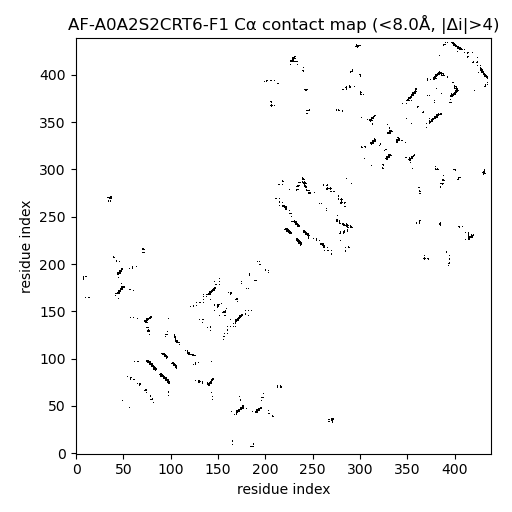08 N N . ALA A 1 252 ? 25.846 -11.584 -7.529 1.00 67.19 252 ALA A N 1
ATOM 1909 C CA . ALA A 1 252 ? 25.734 -12.607 -6.491 1.00 67.19 252 ALA A CA 1
ATOM 1910 C C . ALA A 1 252 ? 25.474 -13.988 -7.099 1.00 67.19 252 ALA A C 1
ATOM 1912 O O . ALA A 1 252 ? 24.860 -14.105 -8.160 1.00 67.19 252 ALA A O 1
ATOM 1913 N N . ASP A 1 253 ? 25.904 -15.027 -6.382 1.00 72.69 253 ASP A N 1
ATOM 1914 C CA . ASP A 1 253 ? 25.647 -16.421 -6.733 1.00 72.69 253 ASP A CA 1
ATOM 1915 C C . ASP A 1 253 ? 24.140 -16.745 -6.618 1.00 72.69 253 ASP A C 1
ATOM 1917 O O . ASP A 1 253 ? 23.582 -16.682 -5.512 1.00 72.69 253 ASP A O 1
ATOM 1921 N N . PRO A 1 254 ? 23.463 -17.122 -7.723 1.00 71.38 254 PRO A N 1
ATOM 1922 C CA . PRO A 1 254 ? 22.061 -17.536 -7.705 1.00 71.38 254 PRO A CA 1
ATOM 1923 C C . PRO A 1 254 ? 21.765 -18.707 -6.756 1.00 71.38 254 PRO A C 1
ATOM 1925 O O . PRO A 1 254 ? 20.619 -18.852 -6.318 1.00 71.38 254 PRO A O 1
ATOM 1928 N N . ALA A 1 255 ? 22.774 -19.509 -6.381 1.00 77.56 255 ALA A N 1
ATOM 1929 C CA . ALA A 1 255 ? 22.636 -20.597 -5.410 1.00 77.56 255 ALA A CA 1
ATOM 1930 C C . ALA A 1 255 ? 22.052 -20.132 -4.065 1.00 77.56 255 ALA A C 1
ATOM 1932 O O . ALA A 1 255 ? 21.408 -20.917 -3.369 1.00 77.56 255 ALA A O 1
ATOM 1933 N N . ARG A 1 256 ? 22.191 -18.840 -3.729 1.00 84.12 256 ARG A N 1
ATOM 1934 C CA . ARG A 1 256 ? 21.616 -18.213 -2.531 1.00 84.12 256 ARG A CA 1
ATOM 1935 C C . ARG A 1 256 ? 20.101 -18.416 -2.378 1.00 84.12 256 ARG A C 1
ATOM 1937 O O . ARG A 1 256 ? 19.599 -18.451 -1.252 1.00 84.12 256 ARG A O 1
ATOM 1944 N N . TRP A 1 257 ? 19.372 -18.518 -3.487 1.00 89.56 257 TRP A N 1
ATOM 1945 C CA . TRP A 1 257 ? 17.907 -18.637 -3.498 1.00 89.56 257 TRP A CA 1
ATOM 1946 C C . TRP A 1 257 ? 17.413 -20.019 -3.929 1.00 89.56 257 TRP A C 1
ATOM 1948 O O . TRP A 1 257 ? 16.206 -20.252 -3.993 1.00 89.56 257 TRP A O 1
ATOM 1958 N N . MET A 1 258 ? 18.329 -20.946 -4.209 1.00 84.31 258 MET A N 1
ATOM 1959 C CA . MET A 1 258 ? 17.982 -22.292 -4.643 1.00 84.31 258 MET A CA 1
ATOM 1960 C C . MET A 1 258 ? 17.197 -23.031 -3.549 1.00 84.31 258 MET A C 1
ATOM 1962 O O . MET A 1 258 ? 17.581 -23.033 -2.382 1.00 84.31 258 MET A O 1
ATOM 1966 N N . GLY A 1 259 ? 16.076 -23.649 -3.931 1.00 87.88 259 GLY A N 1
ATOM 1967 C CA . GLY A 1 259 ? 15.214 -24.410 -3.020 1.00 87.88 259 GLY A CA 1
ATOM 1968 C C . GLY A 1 259 ? 14.315 -23.570 -2.103 1.00 87.88 259 GLY A C 1
ATOM 1969 O O . GLY A 1 259 ? 13.527 -24.148 -1.357 1.00 87.88 259 GLY A O 1
ATOM 1970 N N . LYS A 1 260 ? 14.385 -22.232 -2.151 1.00 94.44 260 LYS A N 1
ATOM 1971 C CA . LYS A 1 260 ? 13.470 -21.366 -1.394 1.00 94.44 260 LYS A CA 1
ATOM 1972 C C . LYS A 1 260 ? 12.108 -21.262 -2.087 1.00 94.44 260 LYS A C 1
ATOM 1974 O O . LYS A 1 260 ? 12.036 -21.117 -3.305 1.00 94.44 260 LYS A O 1
ATOM 1979 N N . GLY A 1 261 ? 11.036 -21.297 -1.297 1.00 96.81 261 GLY A N 1
ATOM 1980 C CA . GLY A 1 261 ? 9.686 -20.962 -1.753 1.00 96.81 261 GLY A CA 1
ATOM 1981 C C . GLY A 1 261 ? 9.513 -19.461 -1.989 1.00 96.81 261 GLY A C 1
ATOM 1982 O O . GLY A 1 261 ? 10.308 -18.642 -1.514 1.00 96.81 261 GLY A O 1
ATOM 1983 N N . LEU A 1 262 ? 8.462 -19.096 -2.717 1.00 96.94 262 LEU A N 1
ATOM 1984 C CA . LEU A 1 262 ? 8.162 -17.714 -3.076 1.00 96.94 262 LEU A CA 1
ATOM 1985 C C . LEU A 1 262 ? 8.016 -16.828 -1.837 1.00 96.94 262 LEU A C 1
ATOM 1987 O O . LEU A 1 262 ? 8.588 -15.739 -1.787 1.00 96.94 262 LEU A O 1
ATOM 1991 N N . LYS A 1 263 ? 7.323 -17.321 -0.805 1.00 96.62 263 LYS A N 1
ATOM 1992 C CA . LYS A 1 263 ? 7.092 -16.568 0.428 1.00 96.62 263 LYS A CA 1
ATOM 1993 C C . LYS A 1 263 ? 8.398 -16.263 1.158 1.00 96.62 263 LYS A C 1
ATOM 1995 O O . LYS A 1 263 ? 8.609 -15.132 1.589 1.00 96.62 263 LYS A O 1
ATOM 2000 N N . ALA A 1 264 ? 9.316 -17.228 1.196 1.00 96.19 264 ALA A N 1
ATOM 2001 C CA . ALA A 1 264 ? 10.630 -17.058 1.808 1.00 96.19 264 ALA A CA 1
ATOM 2002 C C . ALA A 1 264 ? 11.485 -15.995 1.091 1.00 96.19 264 ALA A C 1
ATOM 2004 O O . ALA A 1 264 ? 12.217 -15.257 1.750 1.00 96.19 264 ALA A O 1
ATOM 2005 N N . LEU A 1 265 ? 11.390 -15.884 -0.243 1.00 96.25 265 LEU A N 1
ATOM 2006 C CA . LEU A 1 265 ? 12.080 -14.828 -0.997 1.00 96.25 265 LEU A CA 1
ATOM 2007 C C . LEU A 1 265 ? 11.545 -13.436 -0.646 1.00 96.25 265 LEU A C 1
ATOM 2009 O O . LEU A 1 265 ? 12.325 -12.504 -0.452 1.00 96.25 265 LEU A O 1
ATOM 2013 N N . VAL A 1 266 ? 10.221 -13.297 -0.555 1.00 96.69 266 VAL A N 1
ATOM 2014 C CA . VAL A 1 266 ? 9.583 -12.012 -0.243 1.00 96.69 266 VAL A CA 1
ATOM 2015 C C . VAL A 1 266 ? 9.839 -11.602 1.208 1.00 96.69 266 VAL A C 1
ATOM 2017 O O . VAL A 1 266 ? 10.143 -10.438 1.464 1.00 96.69 266 VAL A O 1
ATOM 2020 N N . ASP A 1 267 ? 9.776 -12.543 2.152 1.00 94.69 267 ASP A N 1
ATOM 2021 C CA . ASP A 1 267 ? 10.033 -12.271 3.569 1.00 94.69 267 ASP A CA 1
ATOM 2022 C C . ASP A 1 267 ? 11.494 -11.864 3.809 1.00 94.69 267 ASP A C 1
ATOM 2024 O O . ASP A 1 267 ? 11.749 -10.879 4.502 1.00 94.69 267 ASP A O 1
ATOM 2028 N N . GLN A 1 268 ? 12.445 -12.527 3.140 1.00 92.06 268 GLN A N 1
ATOM 2029 C CA . GLN A 1 268 ? 13.850 -12.118 3.167 1.00 92.06 268 GLN A CA 1
ATOM 2030 C C . GLN A 1 268 ? 14.030 -10.688 2.625 1.00 92.06 268 GLN A C 1
ATOM 2032 O O . GLN A 1 268 ? 14.693 -9.859 3.247 1.00 92.06 268 GLN A O 1
ATOM 2037 N N . ALA A 1 269 ? 13.415 -10.368 1.484 1.00 92.50 269 ALA A N 1
ATOM 2038 C CA . ALA A 1 269 ? 13.517 -9.034 0.899 1.00 92.50 269 ALA A CA 1
ATOM 2039 C C . ALA A 1 269 ? 12.880 -7.946 1.779 1.00 92.50 269 ALA A C 1
ATOM 2041 O O . ALA A 1 269 ? 13.377 -6.819 1.822 1.00 92.50 269 ALA A O 1
ATOM 2042 N N . ALA A 1 270 ? 11.806 -8.267 2.507 1.00 90.50 270 ALA A N 1
ATOM 2043 C CA . ALA A 1 270 ? 11.143 -7.341 3.421 1.00 90.50 270 ALA A CA 1
ATOM 2044 C C . ALA A 1 270 ? 12.057 -6.884 4.572 1.00 90.50 270 ALA A C 1
ATOM 2046 O O . ALA A 1 270 ? 11.942 -5.735 5.006 1.00 90.50 270 ALA A O 1
ATOM 2047 N N . ALA A 1 271 ? 12.981 -7.745 5.004 1.00 88.31 271 ALA A N 1
ATOM 2048 C CA . ALA A 1 271 ? 13.981 -7.483 6.040 1.00 88.31 271 ALA A CA 1
ATOM 2049 C C . ALA A 1 271 ? 15.283 -6.839 5.511 1.00 88.31 271 ALA A C 1
ATOM 2051 O O . ALA A 1 271 ? 16.143 -6.451 6.301 1.00 88.31 271 ALA A O 1
ATOM 2052 N N . SER A 1 272 ? 15.445 -6.705 4.189 1.00 88.88 272 SER A N 1
ATOM 2053 C CA . SER A 1 272 ? 16.732 -6.376 3.568 1.00 88.88 272 SER A CA 1
ATOM 2054 C C . SER A 1 272 ? 16.783 -4.991 2.910 1.00 88.88 272 SER A C 1
ATOM 2056 O O . SER A 1 272 ? 15.806 -4.507 2.327 1.00 88.88 272 SER A O 1
ATOM 2058 N N . TRP A 1 273 ? 17.970 -4.378 2.984 1.00 90.00 273 TRP A N 1
ATOM 2059 C CA . TRP A 1 273 ? 18.388 -3.208 2.200 1.00 90.00 273 TRP A CA 1
ATOM 2060 C C . TRP A 1 273 ? 19.381 -3.571 1.088 1.00 90.00 273 TRP A C 1
ATOM 2062 O O . TRP A 1 273 ? 19.821 -2.682 0.358 1.00 90.00 273 TRP A O 1
ATOM 2072 N N . ASP A 1 274 ? 19.736 -4.852 0.944 1.00 89.56 274 ASP A N 1
ATOM 2073 C CA . ASP A 1 274 ? 20.565 -5.303 -0.169 1.00 89.56 274 ASP A CA 1
ATOM 2074 C C . ASP A 1 274 ? 19.800 -5.111 -1.496 1.00 89.56 274 ASP A C 1
ATOM 2076 O O . ASP A 1 274 ? 18.693 -5.642 -1.654 1.00 89.56 274 ASP A O 1
ATOM 2080 N N . PRO A 1 275 ? 20.347 -4.346 -2.462 1.00 90.38 275 PRO A N 1
ATOM 2081 C CA . PRO A 1 275 ? 19.648 -4.029 -3.706 1.00 90.38 275 PRO A CA 1
ATOM 2082 C C . PRO A 1 275 ? 19.216 -5.257 -4.510 1.00 90.38 275 PRO A C 1
ATOM 2084 O O . PRO A 1 275 ? 18.154 -5.246 -5.143 1.00 90.38 275 PRO A O 1
ATOM 2087 N N . LEU A 1 276 ? 20.015 -6.324 -4.484 1.00 90.75 276 LEU A N 1
ATOM 2088 C CA . LEU A 1 276 ? 19.728 -7.530 -5.242 1.00 90.75 276 LEU A CA 1
ATOM 2089 C C . LEU A 1 276 ? 18.656 -8.381 -4.555 1.00 90.75 276 LEU A C 1
ATOM 2091 O O . LEU A 1 276 ? 17.737 -8.835 -5.231 1.00 90.75 276 LEU A O 1
ATOM 2095 N N . GLU A 1 277 ? 18.698 -8.537 -3.232 1.00 91.94 277 GLU A N 1
ATOM 2096 C CA . GLU A 1 277 ? 17.625 -9.184 -2.466 1.00 91.94 277 GLU A CA 1
ATOM 2097 C C . GLU A 1 277 ? 16.285 -8.478 -2.643 1.00 91.94 277 GLU A C 1
ATOM 2099 O O . GLU A 1 277 ? 15.273 -9.141 -2.865 1.00 91.94 277 GLU A O 1
ATOM 2104 N N . MET A 1 278 ? 16.269 -7.142 -2.613 1.00 93.75 278 MET A N 1
ATOM 2105 C CA . MET A 1 278 ? 15.055 -6.369 -2.887 1.00 93.75 278 MET A CA 1
ATOM 2106 C C . MET A 1 278 ? 14.542 -6.609 -4.312 1.00 93.75 278 MET A C 1
ATOM 2108 O O . MET A 1 278 ? 13.338 -6.773 -4.513 1.00 93.75 278 MET A O 1
ATOM 2112 N N . SER A 1 279 ? 15.445 -6.684 -5.295 1.00 95.25 279 SER A N 1
ATOM 2113 C CA . SER A 1 279 ? 15.089 -6.979 -6.689 1.00 95.25 279 SER A CA 1
ATOM 2114 C C . SER A 1 279 ? 14.512 -8.396 -6.838 1.00 95.25 279 SER A C 1
ATOM 2116 O O . SER A 1 279 ? 13.484 -8.573 -7.488 1.00 95.25 279 SER A O 1
ATOM 2118 N N . VAL A 1 280 ? 15.116 -9.403 -6.194 1.00 95.38 280 VAL A N 1
ATOM 2119 C CA . VAL A 1 280 ? 14.613 -10.790 -6.176 1.00 95.38 280 VAL A CA 1
ATOM 2120 C C . VAL A 1 280 ? 13.259 -10.880 -5.479 1.00 95.38 280 VAL A C 1
ATOM 2122 O O . VAL A 1 280 ? 12.346 -11.505 -6.011 1.00 95.38 280 VAL A O 1
ATOM 2125 N N . GLY A 1 281 ? 13.089 -10.220 -4.333 1.00 96.25 281 GLY A N 1
ATOM 2126 C CA . GLY A 1 281 ? 11.810 -10.170 -3.628 1.00 96.25 281 GLY A CA 1
ATOM 2127 C C . GLY A 1 281 ? 10.707 -9.508 -4.446 1.00 96.25 281 GLY A C 1
ATOM 2128 O O . GLY A 1 281 ? 9.588 -10.010 -4.480 1.00 96.25 281 GLY A O 1
ATOM 2129 N N . LEU A 1 282 ? 11.012 -8.422 -5.162 1.00 97.75 282 LEU A N 1
ATOM 2130 C CA . LEU A 1 282 ? 10.046 -7.779 -6.051 1.00 97.75 282 LEU A CA 1
ATOM 2131 C C . LEU A 1 282 ? 9.702 -8.661 -7.261 1.00 97.75 282 LEU A C 1
ATOM 2133 O O . LEU A 1 282 ? 8.535 -8.752 -7.637 1.00 97.75 282 LEU A O 1
ATOM 2137 N N . ALA A 1 283 ? 10.683 -9.354 -7.845 1.00 98.06 283 ALA A N 1
ATOM 2138 C CA . ALA A 1 283 ? 10.418 -10.329 -8.900 1.00 98.06 283 ALA A CA 1
ATOM 2139 C C . ALA A 1 283 ? 9.543 -11.482 -8.377 1.00 98.06 283 ALA A C 1
ATOM 2141 O O . ALA A 1 283 ? 8.616 -11.897 -9.065 1.00 98.06 283 ALA A O 1
ATOM 2142 N N . ALA A 1 284 ? 9.760 -11.939 -7.140 1.00 98.12 284 ALA A N 1
ATOM 2143 C CA . ALA A 1 284 ? 8.918 -12.934 -6.481 1.00 98.12 284 ALA A CA 1
ATOM 2144 C C . ALA A 1 284 ? 7.482 -12.426 -6.234 1.00 98.12 284 ALA A C 1
ATOM 2146 O O . ALA A 1 284 ? 6.522 -13.119 -6.565 1.00 98.12 284 ALA A O 1
ATOM 2147 N N . ILE A 1 285 ? 7.316 -11.190 -5.748 1.00 98.50 285 ILE A N 1
ATOM 2148 C CA . ILE A 1 285 ? 6.010 -10.512 -5.645 1.00 98.50 285 ILE A CA 1
ATOM 2149 C C . ILE A 1 285 ? 5.300 -10.523 -7.006 1.00 98.50 285 ILE A C 1
ATOM 2151 O O . ILE A 1 285 ? 4.131 -10.899 -7.098 1.00 98.50 285 ILE A O 1
ATOM 2155 N N . ASN A 1 286 ? 6.007 -10.171 -8.081 1.00 98.62 286 ASN A N 1
ATOM 2156 C CA . ASN A 1 286 ? 5.437 -10.161 -9.427 1.00 98.62 286 ASN A CA 1
ATOM 2157 C C . ASN A 1 286 ? 5.146 -11.567 -9.959 1.00 98.62 286 ASN A C 1
ATOM 2159 O O . ASN A 1 286 ? 4.199 -11.731 -10.716 1.00 98.62 286 ASN A O 1
ATOM 2163 N N . ALA A 1 287 ? 5.879 -12.598 -9.540 1.00 98.25 287 ALA A N 1
ATOM 2164 C CA . ALA A 1 287 ? 5.573 -13.980 -9.911 1.00 98.25 287 ALA A CA 1
ATOM 2165 C C . ALA A 1 287 ? 4.288 -14.503 -9.236 1.00 98.25 287 ALA A C 1
ATOM 2167 O O . ALA A 1 287 ? 3.719 -15.494 -9.690 1.00 98.25 287 ALA A O 1
ATOM 2168 N N . HIS A 1 288 ? 3.822 -13.845 -8.169 1.00 98.31 288 HIS A N 1
ATOM 2169 C CA . HIS A 1 288 ? 2.506 -14.086 -7.579 1.00 98.31 288 HIS A CA 1
ATOM 2170 C C . HIS A 1 288 ? 1.417 -13.236 -8.256 1.00 98.31 288 HIS A C 1
ATOM 2172 O O . HIS A 1 288 ? 0.418 -13.773 -8.727 1.00 98.31 288 HIS A O 1
ATOM 2178 N N . TYR A 1 289 ? 1.605 -11.912 -8.321 1.00 98.25 289 TYR A N 1
ATOM 2179 C CA . TYR A 1 289 ? 0.556 -10.989 -8.780 1.00 98.25 289 TYR A CA 1
ATOM 2180 C C . TYR A 1 289 ? 0.409 -10.888 -10.301 1.00 98.25 289 TYR A C 1
ATOM 2182 O O . TYR A 1 289 ? -0.646 -10.473 -10.770 1.00 98.25 289 TYR A O 1
ATOM 2190 N N . ASN A 1 290 ? 1.425 -11.266 -11.079 1.00 97.88 290 ASN A N 1
ATOM 2191 C CA . ASN A 1 290 ? 1.411 -11.171 -12.541 1.00 97.88 290 ASN A CA 1
ATOM 2192 C C . ASN A 1 290 ? 1.297 -12.569 -13.165 1.00 97.88 290 ASN A C 1
ATOM 2194 O O . ASN A 1 290 ? 2.056 -12.913 -14.071 1.00 97.88 290 ASN A O 1
ATOM 2198 N N . ALA A 1 291 ? 0.374 -13.384 -12.648 1.00 95.81 291 ALA A N 1
ATOM 2199 C CA . ALA A 1 291 ? 0.058 -14.689 -13.218 1.00 95.81 291 ALA A CA 1
ATOM 2200 C C . ALA A 1 291 ? -0.384 -14.575 -14.686 1.00 95.81 291 ALA A C 1
ATOM 2202 O O . ALA A 1 291 ? -0.950 -13.561 -15.103 1.00 95.81 291 ALA A O 1
ATOM 2203 N N . ASP A 1 292 ? -0.126 -15.619 -15.476 1.00 94.12 292 ASP A N 1
ATOM 2204 C CA . ASP A 1 292 ? -0.357 -15.604 -16.929 1.00 94.12 292 ASP A CA 1
ATOM 2205 C C . ASP A 1 292 ? -1.810 -15.259 -17.320 1.00 94.12 292 ASP A C 1
ATOM 2207 O O . ASP A 1 292 ? -2.062 -14.678 -18.385 1.00 94.12 292 ASP A O 1
ATOM 2211 N N . ASP A 1 293 ? -2.757 -15.604 -16.444 1.00 93.81 293 ASP A N 1
ATOM 2212 C CA . ASP A 1 293 ? -4.204 -15.440 -16.588 1.00 93.81 293 ASP A CA 1
ATOM 2213 C C . ASP A 1 293 ? -4.727 -14.056 -16.169 1.00 93.81 293 ASP A C 1
ATOM 2215 O O . ASP A 1 293 ? -5.915 -13.777 -16.337 1.00 93.81 293 ASP A O 1
ATOM 2219 N N . VAL A 1 294 ? -3.871 -13.153 -15.679 1.00 94.88 294 VAL A N 1
ATOM 2220 C CA . VAL A 1 294 ? -4.293 -11.796 -15.308 1.00 94.88 294 VAL A CA 1
ATOM 2221 C C . VAL A 1 294 ? -4.781 -11.030 -16.540 1.00 94.88 294 VAL A C 1
ATOM 2223 O O . VAL A 1 294 ? -4.066 -10.828 -17.530 1.00 94.88 294 VAL A O 1
ATOM 2226 N N . MET A 1 295 ? -6.024 -10.561 -16.467 1.00 92.81 295 MET A N 1
ATOM 2227 C CA . MET A 1 295 ? -6.683 -9.795 -17.522 1.00 92.81 295 MET A CA 1
ATOM 2228 C C . MET A 1 295 ? -6.684 -8.302 -17.195 1.00 92.81 295 MET A C 1
ATOM 2230 O O . MET A 1 295 ? -6.801 -7.906 -16.040 1.00 92.81 295 MET A O 1
ATOM 2234 N N . GLY A 1 296 ? -6.578 -7.465 -18.225 1.00 90.69 296 GLY A N 1
ATOM 2235 C CA . GLY A 1 296 ? -6.609 -6.012 -18.097 1.00 90.69 296 GLY A CA 1
ATOM 2236 C C . GLY A 1 296 ? -6.613 -5.334 -19.461 1.00 90.69 296 GLY A C 1
ATOM 2237 O O . GLY A 1 296 ? -6.553 -5.998 -20.498 1.00 90.69 296 GLY A O 1
ATOM 2238 N N . GLU A 1 297 ? -6.679 -4.008 -19.458 1.00 90.06 297 GLU A N 1
ATOM 2239 C CA . GLU A 1 297 ? -6.626 -3.211 -20.681 1.00 90.06 297 GLU A CA 1
ATOM 2240 C C . GLU A 1 297 ? -5.267 -3.380 -21.372 1.00 90.06 297 GLU A C 1
ATOM 2242 O O . GLU A 1 297 ? -4.210 -3.374 -20.733 1.00 90.06 297 GLU A O 1
ATOM 2247 N N . THR A 1 298 ? -5.287 -3.496 -22.697 1.00 82.50 298 THR A N 1
ATOM 2248 C CA . THR A 1 298 ? -4.076 -3.461 -23.518 1.00 82.50 298 THR A CA 1
ATOM 2249 C C . THR A 1 298 ? -3.736 -2.017 -23.862 1.00 82.50 298 THR A C 1
ATOM 2251 O O . THR A 1 298 ? -4.600 -1.277 -24.327 1.00 82.50 298 THR A O 1
ATOM 2254 N N . GLY A 1 299 ? -2.479 -1.614 -23.699 1.00 72.44 299 GLY A N 1
ATOM 2255 C CA . GLY A 1 299 ? -2.041 -0.261 -24.043 1.00 72.44 299 GLY A CA 1
ATOM 2256 C C . GLY A 1 299 ? -0.745 0.125 -23.345 1.00 72.44 299 GLY A C 1
ATOM 2257 O O . GLY A 1 299 ? -0.183 -0.661 -22.578 1.00 72.44 299 GLY A O 1
ATOM 2258 N N . ASN A 1 300 ? -0.244 1.331 -23.619 1.00 76.62 300 ASN A N 1
ATOM 2259 C CA . ASN A 1 300 ? 0.895 1.866 -22.886 1.00 76.62 300 ASN A CA 1
ATOM 2260 C C . ASN A 1 300 ? 0.418 2.647 -21.655 1.00 76.62 300 ASN A C 1
ATOM 2262 O O . ASN A 1 300 ? -0.409 3.545 -21.776 1.00 76.62 300 ASN A O 1
ATOM 2266 N N . GLY A 1 301 ? 0.998 2.369 -20.486 1.00 76.31 301 GLY A N 1
ATOM 2267 C CA . GLY A 1 301 ? 0.642 3.063 -19.243 1.00 76.31 301 GLY A CA 1
ATOM 2268 C C . GLY A 1 301 ? 0.871 4.577 -19.254 1.00 76.31 301 GLY A C 1
ATOM 2269 O O . GLY A 1 301 ? 0.270 5.283 -18.455 1.00 76.31 301 GLY A O 1
ATOM 2270 N N . LEU A 1 302 ? 1.707 5.100 -20.157 1.00 79.62 302 LEU A N 1
ATOM 2271 C CA . LEU A 1 302 ? 1.898 6.546 -20.309 1.00 79.62 302 LEU A CA 1
ATOM 2272 C C . LEU A 1 302 ? 0.770 7.223 -21.090 1.00 79.62 302 LEU A C 1
ATOM 2274 O O . LEU A 1 302 ? 0.533 8.414 -20.900 1.00 79.62 302 LEU A O 1
ATOM 2278 N N . ASP A 1 303 ? 0.063 6.478 -21.941 1.00 84.00 303 ASP A N 1
ATOM 2279 C CA . ASP A 1 303 ? -0.999 7.037 -22.782 1.00 84.00 303 ASP A CA 1
ATOM 2280 C C . ASP A 1 303 ? -2.203 7.487 -21.928 1.00 84.00 303 ASP A C 1
ATOM 2282 O O . ASP A 1 303 ? -3.006 8.306 -22.374 1.00 84.00 303 ASP A O 1
ATOM 2286 N N . LEU A 1 304 ? -2.268 7.032 -20.668 1.00 80.38 304 LEU A N 1
ATOM 2287 C CA . LEU A 1 304 ? -3.229 7.441 -19.638 1.00 80.38 304 LEU A CA 1
ATOM 2288 C C . LEU A 1 304 ? -3.262 8.947 -19.364 1.00 80.38 304 LEU A C 1
ATOM 2290 O O . LEU A 1 304 ? -4.271 9.455 -18.873 1.00 80.38 304 LEU A O 1
ATOM 2294 N N . PHE A 1 305 ? -2.160 9.637 -19.653 1.00 83.44 305 PHE A N 1
ATOM 2295 C CA . PHE A 1 305 ? -1.995 11.066 -19.400 1.00 83.44 305 PHE A CA 1
ATOM 2296 C C . PHE A 1 305 ? -1.988 11.900 -20.682 1.00 83.44 305 PHE A C 1
ATOM 2298 O O . PHE A 1 305 ? -1.695 13.094 -20.655 1.00 83.44 305 PHE A O 1
ATOM 2305 N N . THR A 1 306 ? -2.330 11.288 -21.818 1.00 82.06 306 THR A N 1
ATOM 2306 C CA . THR A 1 306 ? -2.529 12.023 -23.068 1.00 82.06 306 THR A CA 1
ATOM 2307 C C . THR A 1 306 ? -3.671 13.023 -22.897 1.00 82.06 306 THR A C 1
ATOM 2309 O O . THR A 1 306 ? -4.781 12.638 -22.542 1.00 82.06 306 THR A O 1
ATOM 2312 N N . GLY A 1 307 ? -3.406 14.301 -23.173 1.00 79.75 307 GLY A N 1
ATOM 2313 C CA . GLY A 1 307 ? -4.419 15.361 -23.111 1.00 79.75 307 GLY A CA 1
ATOM 2314 C C . GLY A 1 307 ? -4.633 15.983 -21.728 1.00 79.75 307 GLY A C 1
ATOM 2315 O O . GLY A 1 307 ? -5.544 16.786 -21.579 1.00 79.75 307 GLY A O 1
ATOM 2316 N N . VAL A 1 308 ? -3.805 15.647 -20.734 1.00 86.62 308 VAL A N 1
ATOM 2317 C CA . VAL A 1 308 ? -3.763 16.371 -19.453 1.00 86.62 308 VAL A CA 1
ATOM 2318 C C . VAL A 1 308 ? -3.272 17.804 -19.697 1.00 86.62 308 VAL A C 1
ATOM 2320 O O . VAL A 1 308 ? -2.204 17.995 -20.282 1.00 86.62 308 VAL A O 1
ATOM 2323 N N . GLU A 1 309 ? -4.050 18.803 -19.271 1.00 87.62 309 GLU A N 1
ATOM 2324 C CA . GLU A 1 309 ? -3.721 20.225 -19.464 1.00 87.62 309 GLU A CA 1
ATOM 2325 C C . GLU A 1 309 ? -2.767 20.757 -18.387 1.00 87.62 309 GLU A C 1
ATOM 2327 O O . GLU A 1 309 ? -1.908 21.597 -18.670 1.00 87.62 309 GLU A O 1
ATOM 2332 N N . GLY A 1 310 ? -2.895 20.272 -17.150 1.00 90.69 310 GLY A N 1
ATOM 2333 C CA . GLY A 1 310 ? -2.046 20.664 -16.039 1.00 90.69 310 GLY A CA 1
ATOM 2334 C C . GLY A 1 310 ? -0.682 19.981 -16.032 1.00 90.69 310 GLY A C 1
ATOM 2335 O O . GLY A 1 310 ? -0.240 19.304 -16.965 1.00 90.69 310 GLY A O 1
ATOM 2336 N N . ARG A 1 311 ? 0.043 20.186 -14.930 1.00 94.88 311 ARG A N 1
ATOM 2337 C CA . ARG A 1 311 ? 1.415 19.691 -14.795 1.00 94.88 311 ARG A CA 1
ATOM 2338 C C . ARG A 1 311 ? 1.434 18.162 -14.780 1.00 94.88 311 ARG A C 1
ATOM 2340 O O . ARG A 1 311 ? 0.902 17.543 -13.859 1.00 94.88 311 ARG A O 1
ATOM 2347 N N . THR A 1 312 ? 2.145 17.587 -15.745 1.00 96.12 312 THR A N 1
ATOM 2348 C CA . THR A 1 312 ? 2.471 16.159 -15.793 1.00 96.12 312 THR A CA 1
ATOM 2349 C C . THR A 1 312 ? 3.921 15.945 -15.370 1.00 96.12 312 THR A C 1
ATOM 2351 O O . THR A 1 312 ? 4.834 16.535 -15.953 1.00 96.12 312 THR A O 1
ATOM 2354 N N . VAL A 1 313 ? 4.142 15.095 -14.369 1.00 96.88 313 VAL A N 1
ATOM 2355 C CA . VAL A 1 313 ? 5.482 14.726 -13.888 1.00 96.88 313 VAL A CA 1
ATOM 2356 C C . VAL A 1 313 ? 5.730 13.249 -14.157 1.00 96.88 313 VAL A C 1
ATOM 2358 O O . VAL A 1 313 ? 4.856 12.409 -13.961 1.00 96.88 313 VAL A O 1
ATOM 2361 N N . VAL A 1 314 ? 6.929 12.911 -14.615 1.00 96.75 314 VAL A N 1
ATOM 2362 C CA . VAL A 1 314 ? 7.307 11.534 -14.931 1.00 96.75 314 VAL A CA 1
ATOM 2363 C C . VAL A 1 314 ? 8.553 11.181 -14.138 1.00 96.75 314 VAL A C 1
ATOM 2365 O O . VAL A 1 314 ? 9.577 11.837 -14.278 1.00 96.75 314 VAL A O 1
ATOM 2368 N N . VAL A 1 315 ? 8.468 10.156 -13.296 1.00 96.69 315 VAL A N 1
ATOM 2369 C CA . VAL A 1 315 ? 9.582 9.658 -12.489 1.00 96.69 315 VAL A CA 1
ATOM 2370 C C . VAL A 1 315 ? 10.138 8.396 -13.142 1.00 96.69 315 VAL A C 1
AT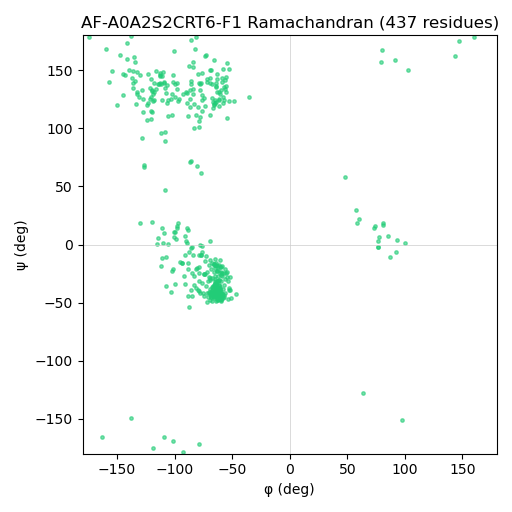OM 2372 O O . VAL A 1 315 ? 9.479 7.353 -13.157 1.00 96.69 315 VAL A O 1
ATOM 2375 N N . GLY A 1 316 ? 11.359 8.503 -13.658 1.00 91.75 316 GLY A N 1
ATOM 2376 C CA . GLY A 1 316 ? 12.085 7.482 -14.406 1.00 91.75 316 GLY A CA 1
ATOM 2377 C C . GLY A 1 316 ? 12.086 7.718 -15.920 1.00 91.75 316 GLY A C 1
ATOM 2378 O O . GLY A 1 316 ? 11.146 8.264 -16.498 1.00 91.75 316 GLY A O 1
ATOM 2379 N N . GLY A 1 317 ? 13.154 7.271 -16.578 1.00 81.62 317 GLY A N 1
ATOM 2380 C CA . GLY A 1 317 ? 13.286 7.320 -18.030 1.00 81.62 317 GLY A CA 1
ATOM 2381 C C . GLY A 1 317 ? 12.424 6.284 -18.757 1.00 81.62 317 GLY A C 1
ATOM 2382 O O . GLY A 1 317 ? 12.637 5.076 -18.639 1.00 81.62 317 GLY A O 1
ATOM 2383 N N . PHE A 1 318 ? 11.502 6.752 -19.603 1.00 82.56 318 PHE A N 1
ATOM 2384 C CA . PHE A 1 318 ? 10.687 5.891 -20.466 1.00 82.56 318 PHE A CA 1
ATOM 2385 C C . PHE A 1 318 ? 11.037 6.046 -21.956 1.00 82.56 318 PHE A C 1
ATOM 2387 O O . PHE A 1 318 ? 11.330 7.148 -22.431 1.00 82.56 318 PHE A O 1
ATOM 2394 N N . PRO A 1 319 ? 10.964 4.963 -22.755 1.00 75.19 319 PRO A N 1
ATOM 2395 C CA . PRO A 1 319 ? 11.072 5.053 -24.207 1.00 75.19 319 PRO A CA 1
ATOM 2396 C C . PRO A 1 319 ? 10.052 6.027 -24.814 1.00 75.19 319 PRO A C 1
ATOM 2398 O O . PRO A 1 319 ? 8.870 5.964 -24.492 1.00 75.19 319 PRO A O 1
ATOM 2401 N N . GLN A 1 320 ? 10.496 6.857 -25.764 1.00 76.62 320 GLN A N 1
ATOM 2402 C CA . GLN A 1 320 ? 9.636 7.741 -26.570 1.00 76.62 320 GLN A CA 1
ATOM 2403 C C . GLN A 1 320 ? 8.830 8.776 -25.759 1.00 76.62 320 GLN A C 1
ATOM 2405 O O . GLN A 1 320 ? 7.836 9.305 -26.256 1.00 76.62 320 GLN A O 1
ATOM 2410 N N . LEU A 1 321 ? 9.268 9.100 -24.538 1.00 83.25 321 LEU A N 1
ATOM 2411 C CA . LEU A 1 321 ? 8.541 10.001 -23.645 1.00 83.25 321 LEU A CA 1
ATOM 2412 C C . LEU A 1 321 ? 8.307 11.387 -24.261 1.00 83.25 321 LEU A C 1
ATOM 2414 O O . LEU A 1 321 ? 7.170 11.838 -24.299 1.00 83.25 321 LEU A O 1
ATOM 2418 N N . ALA A 1 322 ? 9.338 11.990 -24.863 1.00 81.75 322 ALA A N 1
ATOM 2419 C CA . ALA A 1 322 ? 9.240 13.294 -25.530 1.00 81.75 322 ALA A CA 1
ATOM 2420 C C . ALA A 1 322 ? 8.211 13.335 -26.678 1.00 81.75 322 ALA A C 1
ATOM 2422 O O . ALA A 1 322 ? 7.697 14.397 -27.007 1.00 81.75 322 ALA A O 1
ATOM 2423 N N . ARG A 1 323 ? 7.895 12.186 -27.293 1.00 84.38 323 ARG A N 1
ATOM 2424 C CA . ARG A 1 323 ? 6.867 12.096 -28.340 1.00 84.38 323 ARG A CA 1
ATOM 2425 C C . ARG A 1 323 ? 5.458 12.005 -27.751 1.00 84.38 323 ARG A C 1
ATOM 2427 O O . ARG A 1 323 ? 4.526 12.522 -28.353 1.00 84.38 323 ARG A O 1
ATOM 2434 N N . ARG A 1 324 ? 5.296 11.296 -26.631 1.00 84.69 324 ARG A N 1
ATOM 2435 C CA . ARG A 1 324 ? 3.984 11.004 -26.028 1.00 84.69 324 ARG A CA 1
ATOM 2436 C C . ARG A 1 324 ? 3.524 12.084 -25.061 1.00 84.69 324 ARG A C 1
ATOM 2438 O O . ARG A 1 324 ? 2.373 12.491 -25.101 1.00 84.69 324 ARG A O 1
ATOM 2445 N N . LEU A 1 325 ? 4.438 12.539 -24.214 1.00 89.00 325 LEU A N 1
ATOM 2446 C CA . LEU A 1 325 ? 4.210 13.540 -23.181 1.00 89.00 325 LEU A CA 1
ATOM 2447 C C . LEU A 1 325 ? 5.250 14.662 -23.355 1.00 89.00 325 LEU A C 1
ATOM 2449 O O . LEU A 1 325 ? 6.155 14.792 -22.532 1.00 89.00 325 LEU A O 1
ATOM 2453 N N . PRO A 1 326 ? 5.168 15.457 -24.442 1.00 87.19 326 PRO A N 1
ATOM 2454 C CA . PRO A 1 326 ? 6.189 16.453 -24.792 1.00 87.19 326 PRO A CA 1
ATOM 2455 C C . PRO A 1 326 ? 6.389 17.538 -23.725 1.00 87.19 326 PRO A C 1
ATOM 2457 O O . PRO A 1 326 ? 7.470 18.109 -23.637 1.00 87.19 326 PRO A O 1
ATOM 2460 N N . ASN A 1 327 ? 5.368 17.794 -22.904 1.00 88.75 327 ASN A N 1
ATOM 2461 C CA . ASN A 1 327 ? 5.387 18.820 -21.859 1.00 88.75 327 ASN A CA 1
ATOM 2462 C C . ASN A 1 327 ? 5.654 18.251 -20.454 1.00 88.75 327 ASN A C 1
ATOM 2464 O O . ASN A 1 327 ? 5.536 18.979 -19.468 1.00 88.75 327 ASN A O 1
ATOM 2468 N N . ALA A 1 328 ? 5.961 16.955 -20.331 1.00 93.69 328 ALA A N 1
ATOM 2469 C CA . ALA A 1 328 ? 6.198 16.348 -19.028 1.00 93.69 328 ALA A CA 1
ATOM 2470 C C . ALA A 1 328 ? 7.527 16.806 -18.417 1.00 93.69 328 ALA A C 1
ATOM 2472 O O . ALA A 1 328 ? 8.557 16.867 -19.087 1.00 93.69 328 ALA A O 1
ATOM 2473 N N . GLN A 1 329 ? 7.510 17.053 -17.109 1.00 95.38 329 GLN A N 1
ATOM 2474 C CA . GLN A 1 329 ? 8.722 17.278 -16.328 1.00 95.38 329 GLN A CA 1
ATOM 2475 C C . GLN A 1 329 ? 9.265 15.928 -15.863 1.00 95.38 329 GLN A C 1
ATOM 2477 O O . GLN A 1 329 ? 8.583 15.192 -15.150 1.00 95.38 329 GLN A O 1
ATOM 2482 N N . ILE A 1 330 ? 10.479 15.590 -16.289 1.00 96.06 330 ILE A N 1
ATOM 2483 C CA . ILE A 1 330 ? 11.062 14.263 -16.078 1.00 96.06 330 ILE A CA 1
ATOM 2484 C C . ILE A 1 330 ? 12.016 14.321 -14.892 1.00 96.06 330 ILE A C 1
ATOM 2486 O O . ILE A 1 330 ? 12.923 15.147 -14.879 1.00 96.06 330 ILE A O 1
ATOM 2490 N N . ILE A 1 331 ? 11.823 13.438 -13.921 1.00 96.50 331 ILE A N 1
ATOM 2491 C CA . ILE A 1 331 ? 12.736 13.209 -12.805 1.00 96.50 331 ILE A CA 1
ATOM 2492 C C . ILE A 1 331 ? 13.441 11.878 -13.048 1.00 96.50 331 ILE A C 1
ATOM 2494 O O . ILE A 1 331 ? 12.777 10.848 -13.141 1.00 96.50 331 ILE A O 1
ATOM 2498 N N . ASP A 1 332 ? 14.768 11.877 -13.107 1.00 94.25 332 ASP A N 1
ATOM 2499 C CA . ASP A 1 332 ? 15.567 10.656 -13.247 1.00 94.25 332 ASP A CA 1
ATOM 2500 C C . ASP A 1 332 ? 16.750 10.661 -12.266 1.00 94.25 332 ASP A C 1
ATOM 2502 O O . ASP A 1 332 ? 17.186 11.709 -11.783 1.00 94.25 332 ASP A O 1
ATOM 2506 N N . MET A 1 333 ? 17.271 9.475 -11.942 1.00 89.94 333 MET A N 1
ATOM 2507 C CA . MET A 1 333 ? 18.470 9.345 -11.104 1.00 89.94 333 MET A CA 1
ATOM 2508 C C . MET A 1 333 ? 19.738 9.778 -11.856 1.00 89.94 333 MET A C 1
ATOM 2510 O O . MET A 1 333 ? 20.726 10.169 -11.239 1.00 89.94 333 MET A O 1
ATOM 2514 N N . THR A 1 334 ? 19.697 9.728 -13.185 1.00 89.75 334 THR A N 1
ATOM 2515 C CA . THR A 1 334 ? 20.755 10.125 -14.117 1.00 89.75 334 THR A CA 1
ATOM 2516 C C . THR A 1 334 ? 20.195 11.118 -15.143 1.00 89.75 334 THR A C 1
ATOM 2518 O O . THR A 1 334 ? 20.077 10.785 -16.326 1.00 89.75 334 THR A O 1
ATOM 2521 N N . PRO A 1 335 ? 19.805 12.331 -14.704 1.00 92.25 335 PRO A N 1
ATOM 2522 C CA . PRO A 1 335 ? 19.053 13.259 -15.537 1.00 92.25 335 PRO A CA 1
ATOM 2523 C C . PRO A 1 335 ? 19.866 13.720 -16.748 1.00 92.25 335 PRO A C 1
ATOM 2525 O O . PRO A 1 335 ? 21.045 14.070 -16.649 1.00 92.25 335 PRO A O 1
ATOM 2528 N N . ARG A 1 336 ? 19.209 13.752 -17.904 1.00 91.06 336 ARG A N 1
ATOM 2529 C CA . ARG A 1 336 ? 19.735 14.341 -19.141 1.00 91.06 336 ARG A CA 1
ATOM 2530 C C . ARG A 1 336 ? 19.527 15.861 -19.146 1.00 91.06 336 ARG A C 1
ATOM 2532 O O . ARG A 1 336 ? 18.772 16.384 -18.325 1.00 91.06 336 ARG A O 1
ATOM 2539 N N . PRO A 1 337 ? 20.145 16.606 -20.081 1.00 91.44 337 PRO A N 1
ATOM 2540 C CA . PRO A 1 337 ? 19.831 18.022 -20.257 1.00 91.44 337 PRO A CA 1
ATOM 2541 C C . PRO A 1 337 ? 18.320 18.250 -20.437 1.00 91.44 337 PRO A C 1
ATOM 2543 O O . PRO A 1 337 ? 17.713 17.672 -21.336 1.00 91.44 337 PRO A O 1
ATOM 2546 N N . GLY A 1 338 ? 17.729 19.089 -19.582 1.00 90.31 338 GLY A N 1
ATOM 2547 C CA . GLY A 1 338 ? 16.285 19.365 -19.556 1.00 90.31 338 GLY A CA 1
ATOM 2548 C C . GLY A 1 338 ? 15.470 18.485 -18.597 1.00 90.31 338 GLY A C 1
ATOM 2549 O O . GLY A 1 338 ? 14.289 18.755 -18.396 1.00 90.31 338 GLY A O 1
ATOM 2550 N N . GLU A 1 339 ? 16.088 17.478 -17.979 1.00 95.12 339 GLU A N 1
ATOM 2551 C CA . GLU A 1 339 ? 15.486 16.639 -16.939 1.00 95.12 339 GLU A CA 1
ATOM 2552 C C . GLU A 1 339 ? 15.949 17.086 -15.542 1.00 95.12 339 GLU A C 1
ATOM 2554 O O . GLU A 1 339 ? 16.899 17.859 -15.385 1.00 95.12 339 GLU A O 1
ATOM 2559 N N . PHE A 1 340 ? 15.268 16.598 -14.511 1.00 96.25 340 PHE A N 1
ATOM 2560 C CA . PHE A 1 340 ? 15.477 16.989 -13.125 1.00 96.25 340 PHE A CA 1
ATOM 2561 C C . PHE A 1 340 ? 16.053 15.833 -12.296 1.00 96.25 340 PHE A C 1
ATOM 2563 O O . PHE A 1 340 ? 15.688 14.675 -12.511 1.00 96.25 340 PHE A O 1
ATOM 2570 N N . PRO A 1 341 ? 16.934 16.118 -11.320 1.00 95.50 341 PRO A N 1
ATOM 2571 C CA . PRO A 1 341 ? 17.433 15.101 -10.406 1.00 95.50 341 PRO A CA 1
ATOM 2572 C C . PRO A 1 341 ? 16.361 14.698 -9.384 1.00 95.50 341 PRO A C 1
ATOM 2574 O O . PRO A 1 341 ? 15.417 15.441 -9.121 1.00 95.50 341 PRO A O 1
ATOM 2577 N N . GLU A 1 342 ? 16.560 13.549 -8.743 1.00 93.69 342 GLU A N 1
ATOM 2578 C CA . GLU A 1 342 ? 15.644 12.956 -7.756 1.00 93.69 342 GLU A CA 1
ATOM 2579 C C . GLU A 1 342 ? 15.112 13.929 -6.671 1.00 93.69 342 GLU A C 1
ATOM 2581 O O . GLU A 1 342 ? 13.893 13.957 -6.463 1.00 93.69 342 GLU A O 1
ATOM 2586 N N . PRO A 1 343 ? 15.928 14.823 -6.063 1.00 94.56 343 PRO A N 1
ATOM 2587 C CA . PRO A 1 343 ? 15.436 15.769 -5.055 1.00 94.56 343 PRO A CA 1
ATOM 2588 C C . PRO A 1 343 ? 14.411 16.787 -5.576 1.00 94.56 343 PRO A C 1
ATOM 2590 O O . PRO A 1 343 ? 13.676 17.383 -4.790 1.00 94.56 343 PRO A O 1
ATOM 2593 N N . ALA A 1 344 ? 14.317 16.993 -6.895 1.00 95.50 344 ALA A N 1
ATOM 2594 C CA . ALA A 1 344 ? 13.297 17.858 -7.483 1.00 95.50 344 ALA A CA 1
ATOM 2595 C C . ALA A 1 344 ? 11.872 17.307 -7.290 1.00 95.50 344 ALA A C 1
ATOM 2597 O O . ALA A 1 344 ? 10.909 18.065 -7.409 1.00 95.50 344 ALA A O 1
ATOM 2598 N N . GLY A 1 345 ? 11.718 16.021 -6.948 1.00 94.62 345 GLY A N 1
ATOM 2599 C CA . GLY A 1 345 ? 10.422 15.410 -6.649 1.00 94.62 345 GLY A CA 1
ATOM 2600 C C . GLY A 1 345 ? 9.620 16.165 -5.592 1.00 94.62 345 GLY A C 1
ATOM 2601 O O . GLY A 1 345 ? 8.423 16.371 -5.782 1.00 94.62 345 GLY A O 1
ATOM 2602 N N . ASP A 1 346 ? 10.280 16.683 -4.554 1.00 91.81 346 ASP A N 1
ATOM 2603 C CA . ASP A 1 346 ? 9.624 17.437 -3.473 1.00 91.81 346 ASP A CA 1
ATOM 2604 C C . ASP A 1 346 ? 9.017 18.776 -3.952 1.00 91.81 346 ASP A C 1
ATOM 2606 O O . ASP A 1 346 ? 8.136 19.339 -3.299 1.00 91.81 346 ASP A O 1
ATOM 2610 N N . TRP A 1 347 ? 9.446 19.267 -5.120 1.00 94.31 347 TRP A N 1
ATOM 2611 C CA . TRP A 1 347 ? 9.002 20.525 -5.728 1.00 94.31 347 TRP A CA 1
ATOM 2612 C C . TRP A 1 347 ? 8.007 20.307 -6.866 1.00 94.31 347 TRP A C 1
ATOM 2614 O O . TRP A 1 347 ? 7.048 21.064 -7.020 1.00 94.31 347 TRP A O 1
ATOM 2624 N N . LEU A 1 348 ? 8.255 19.288 -7.690 1.00 95.75 348 LEU A N 1
ATOM 2625 C CA . LEU A 1 348 ? 7.518 19.074 -8.931 1.00 95.75 348 LEU A CA 1
ATOM 2626 C C . LEU A 1 348 ? 6.233 18.277 -8.714 1.00 95.75 348 LEU A C 1
ATOM 2628 O O . LEU A 1 348 ? 5.220 18.614 -9.327 1.00 95.75 348 LEU A O 1
ATOM 2632 N N . LEU A 1 349 ? 6.261 17.264 -7.836 1.00 96.75 349 LEU A N 1
ATOM 2633 C CA . LEU A 1 349 ? 5.124 16.361 -7.608 1.00 96.75 349 LEU A CA 1
ATOM 2634 C C . LEU A 1 349 ? 3.969 17.048 -6.874 1.00 96.75 349 LEU A C 1
ATOM 2636 O O . LEU A 1 349 ? 2.805 16.733 -7.120 1.00 96.75 349 LEU A O 1
ATOM 2640 N N . ARG A 1 350 ? 4.274 18.014 -6.001 1.00 93.88 350 ARG A N 1
ATOM 2641 C CA . ARG A 1 350 ? 3.247 18.751 -5.265 1.00 93.88 350 ARG A CA 1
ATOM 2642 C C . ARG A 1 350 ? 2.408 19.591 -6.229 1.00 93.88 350 ARG A C 1
ATOM 2644 O O . ARG A 1 350 ? 2.924 20.494 -6.887 1.00 93.88 350 ARG A O 1
ATOM 2651 N N . GLY A 1 351 ? 1.103 19.318 -6.265 1.00 91.31 351 GLY A N 1
ATOM 2652 C CA . GLY A 1 351 ? 0.163 20.002 -7.158 1.00 91.31 351 GLY A CA 1
ATOM 2653 C C . GLY A 1 351 ? 0.286 19.593 -8.629 1.00 91.31 351 GLY A C 1
ATOM 2654 O O . GLY A 1 351 ? -0.243 20.293 -9.488 1.00 91.31 351 GLY A O 1
ATOM 2655 N N . ALA A 1 352 ? 0.992 18.498 -8.934 1.00 96.56 352 ALA A N 1
ATOM 2656 C CA . ALA A 1 352 ? 0.903 17.877 -10.248 1.00 96.56 352 ALA A CA 1
ATOM 2657 C C . ALA A 1 352 ? -0.527 17.365 -10.484 1.00 96.56 352 ALA A C 1
ATOM 2659 O O . ALA A 1 352 ? -1.163 16.850 -9.567 1.00 96.56 352 ALA A O 1
ATOM 2660 N N . GLU A 1 353 ? -1.022 17.491 -11.713 1.00 96.06 353 GLU A N 1
ATOM 2661 C CA . GLU A 1 353 ? -2.309 16.903 -12.095 1.00 96.06 353 GLU A CA 1
ATOM 2662 C C . GLU A 1 353 ? -2.147 15.403 -12.362 1.00 96.06 353 GLU A C 1
ATOM 2664 O O . GLU A 1 353 ? -2.974 14.595 -11.939 1.00 96.06 353 GLU A O 1
ATOM 2669 N N . ALA A 1 354 ? -1.044 15.023 -13.013 1.00 95.88 354 ALA A N 1
ATOM 2670 C CA . ALA A 1 354 ? -0.743 13.647 -13.384 1.00 95.88 354 ALA A CA 1
ATOM 2671 C C . ALA A 1 354 ? 0.704 13.272 -13.057 1.00 95.88 354 ALA A C 1
ATOM 2673 O O . ALA A 1 354 ? 1.633 14.059 -13.267 1.00 95.88 354 ALA A O 1
ATOM 2674 N N . VAL A 1 355 ? 0.900 12.042 -12.578 1.00 97.06 355 VAL A N 1
ATOM 2675 C CA . VAL A 1 355 ? 2.222 11.489 -12.277 1.00 97.06 355 VAL A CA 1
ATOM 2676 C C . VAL A 1 355 ? 2.358 10.076 -12.837 1.00 97.06 355 VAL A C 1
ATOM 2678 O O . VAL A 1 355 ? 1.644 9.162 -12.427 1.00 97.06 355 VAL A O 1
ATOM 2681 N N . ALA A 1 356 ? 3.333 9.867 -13.720 1.00 96.31 356 ALA A N 1
ATOM 2682 C CA . ALA A 1 356 ? 3.785 8.530 -14.099 1.00 96.31 356 ALA A CA 1
ATOM 2683 C C . ALA A 1 356 ? 5.008 8.151 -13.259 1.00 96.31 356 ALA A C 1
ATOM 2685 O O . ALA A 1 356 ? 5.999 8.876 -13.265 1.00 96.31 356 ALA A O 1
ATOM 2686 N N . VAL A 1 357 ? 4.973 7.019 -12.560 1.00 96.69 357 VAL A N 1
ATOM 2687 C CA . VAL A 1 357 ? 6.102 6.527 -11.756 1.00 96.69 357 VAL A CA 1
ATOM 2688 C C . VAL A 1 357 ? 6.561 5.175 -12.282 1.00 96.69 357 VAL A C 1
ATOM 2690 O O . VAL A 1 357 ? 5.760 4.258 -12.450 1.00 96.69 357 VAL A O 1
ATOM 2693 N N . THR A 1 358 ? 7.860 5.030 -12.528 1.00 95.50 358 THR A N 1
ATOM 2694 C CA . THR A 1 358 ? 8.462 3.742 -12.887 1.00 95.50 358 THR A CA 1
ATOM 2695 C C . THR A 1 358 ? 8.228 2.681 -11.810 1.00 95.50 358 THR A C 1
ATOM 2697 O O . THR A 1 358 ? 8.384 2.937 -10.615 1.00 95.50 358 THR A O 1
ATOM 2700 N N . ALA A 1 359 ? 7.941 1.449 -12.231 1.00 95.75 359 ALA A N 1
ATOM 2701 C CA . ALA A 1 359 ? 7.878 0.283 -11.350 1.00 95.75 359 ALA A CA 1
ATOM 2702 C C . ALA A 1 359 ? 9.158 0.084 -10.525 1.00 95.75 359 ALA A C 1
ATOM 2704 O O . ALA A 1 359 ? 9.136 -0.451 -9.421 1.00 95.75 359 ALA A O 1
ATOM 2705 N N . SER A 1 360 ? 10.291 0.538 -11.058 1.00 94.38 360 SER A N 1
ATOM 2706 C CA . SER A 1 360 ? 11.594 0.399 -10.424 1.00 94.38 360 SER A CA 1
ATOM 2707 C C . SER A 1 360 ? 11.687 1.190 -9.099 1.00 94.38 360 SER A C 1
ATOM 2709 O O . SER A 1 360 ? 12.444 0.809 -8.210 1.00 94.38 360 SER A O 1
ATOM 2711 N N . ALA A 1 361 ? 10.820 2.192 -8.882 1.00 95.56 361 ALA A N 1
ATOM 2712 C CA . ALA A 1 361 ? 10.680 2.889 -7.597 1.00 95.56 361 ALA A CA 1
ATOM 2713 C C . ALA A 1 361 ? 10.286 1.963 -6.422 1.00 95.56 361 ALA A C 1
ATOM 2715 O O . ALA A 1 361 ? 10.477 2.329 -5.258 1.00 95.56 361 ALA A O 1
ATOM 2716 N N . LEU A 1 362 ? 9.743 0.769 -6.710 1.00 94.69 362 LEU A N 1
ATOM 2717 C CA . LEU A 1 362 ? 9.546 -0.293 -5.718 1.00 94.69 362 LEU A CA 1
ATOM 2718 C C . LEU A 1 362 ? 10.877 -0.928 -5.295 1.00 94.69 362 LEU A C 1
ATOM 2720 O O . LEU A 1 362 ? 11.125 -1.119 -4.109 1.00 94.69 362 LEU A O 1
ATOM 2724 N N . GLY A 1 363 ? 11.752 -1.230 -6.259 1.00 89.88 363 GLY A N 1
ATOM 2725 C CA . GLY A 1 363 ? 13.005 -1.950 -6.014 1.00 89.88 363 GLY A CA 1
ATOM 2726 C C . GLY A 1 363 ? 14.042 -1.135 -5.239 1.00 89.88 363 GLY A C 1
ATOM 2727 O O . GLY A 1 363 ? 14.823 -1.705 -4.485 1.00 89.88 363 GLY A O 1
ATOM 2728 N N . ASN A 1 364 ? 14.015 0.196 -5.359 1.00 89.94 364 ASN A N 1
ATOM 2729 C CA . ASN A 1 364 ? 14.865 1.098 -4.572 1.00 89.94 364 ASN A CA 1
ATOM 2730 C C . ASN A 1 364 ? 14.138 1.752 -3.379 1.00 89.94 364 ASN A C 1
ATOM 2732 O O . ASN A 1 364 ? 14.658 2.690 -2.777 1.00 89.94 364 ASN A O 1
ATOM 2736 N N . ARG A 1 365 ? 12.926 1.284 -3.048 1.00 92.81 365 ARG A N 1
ATOM 2737 C CA . ARG A 1 365 ? 12.105 1.747 -1.918 1.00 92.81 365 ARG A CA 1
ATOM 2738 C C . ARG A 1 365 ? 11.744 3.244 -1.905 1.00 92.81 365 ARG A C 1
ATOM 2740 O O . ARG A 1 365 ? 11.292 3.750 -0.879 1.00 92.81 365 ARG A O 1
ATOM 2747 N N . THR A 1 366 ? 11.840 3.953 -3.032 1.00 94.31 366 THR A N 1
ATOM 2748 C CA . THR A 1 366 ? 11.488 5.389 -3.118 1.00 94.31 366 THR A CA 1
ATOM 2749 C C . THR A 1 366 ? 9.987 5.652 -3.268 1.00 94.31 366 THR A C 1
ATOM 2751 O O . THR A 1 366 ? 9.513 6.738 -2.921 1.00 94.31 366 THR A O 1
ATOM 2754 N N . LEU A 1 367 ? 9.211 4.659 -3.724 1.00 96.31 367 LEU A N 1
ATOM 2755 C CA . LEU A 1 367 ? 7.786 4.820 -4.028 1.00 96.31 367 LEU A CA 1
ATOM 2756 C C . LEU A 1 367 ? 6.947 5.461 -2.900 1.00 96.31 367 LEU A C 1
ATOM 2758 O O . LEU A 1 367 ? 6.185 6.376 -3.214 1.00 96.31 367 LEU A O 1
ATOM 2762 N N . PRO A 1 368 ? 7.060 5.078 -1.608 1.00 96.06 368 PRO A N 1
ATOM 2763 C CA . PRO A 1 368 ? 6.248 5.696 -0.559 1.00 96.06 368 PRO A CA 1
ATOM 2764 C C . PRO A 1 368 ? 6.417 7.213 -0.457 1.00 96.06 368 PRO A C 1
ATOM 2766 O O . PRO A 1 368 ? 5.439 7.931 -0.238 1.00 96.06 368 PRO A O 1
ATOM 2769 N N . ARG A 1 369 ? 7.645 7.714 -0.646 1.00 95.19 369 ARG A N 1
ATOM 2770 C CA . ARG A 1 369 ? 7.929 9.152 -0.633 1.00 95.19 369 ARG A CA 1
ATOM 2771 C C . ARG A 1 369 ? 7.297 9.842 -1.837 1.00 95.19 369 ARG A C 1
ATOM 2773 O O . ARG A 1 369 ? 6.640 10.865 -1.666 1.00 95.19 369 ARG A O 1
ATOM 2780 N N . LEU A 1 370 ? 7.434 9.245 -3.022 1.00 96.88 370 LEU A N 1
ATOM 2781 C CA . LEU A 1 370 ? 6.853 9.767 -4.260 1.00 96.88 370 LEU A CA 1
ATOM 2782 C C . LEU A 1 370 ? 5.323 9.849 -4.174 1.00 96.88 370 LEU A C 1
ATOM 2784 O O . LEU A 1 370 ? 4.756 10.888 -4.493 1.00 96.88 370 LEU A O 1
ATOM 2788 N N . LEU A 1 371 ? 4.658 8.806 -3.663 1.00 97.25 371 LEU A N 1
ATOM 2789 C CA . LEU A 1 371 ? 3.200 8.793 -3.479 1.00 97.25 371 LEU A CA 1
ATOM 2790 C C . LEU A 1 371 ? 2.730 9.844 -2.465 1.00 97.25 371 LEU A C 1
ATOM 2792 O O . LEU A 1 371 ? 1.698 10.478 -2.666 1.00 97.25 371 LEU A O 1
ATOM 2796 N N . ARG A 1 372 ? 3.495 10.082 -1.390 1.00 95.19 372 ARG A N 1
ATOM 2797 C CA . ARG A 1 372 ? 3.196 11.170 -0.443 1.00 95.19 372 ARG A CA 1
ATOM 2798 C C . ARG A 1 372 ? 3.325 12.549 -1.088 1.00 95.19 372 ARG A C 1
ATOM 2800 O O . ARG A 1 372 ? 2.479 13.402 -0.837 1.00 95.19 372 ARG A O 1
ATOM 2807 N N . ALA A 1 373 ? 4.367 12.769 -1.886 1.00 95.88 373 ALA A N 1
ATOM 2808 C CA . ALA A 1 373 ? 4.589 14.039 -2.577 1.00 95.88 373 ALA A CA 1
ATOM 2809 C C . ALA A 1 373 ? 3.559 14.285 -3.696 1.00 95.88 373 ALA A C 1
ATOM 2811 O O . ALA A 1 373 ? 3.184 15.429 -3.941 1.00 95.88 373 ALA A O 1
ATOM 2812 N N . ALA A 1 374 ? 3.065 13.213 -4.323 1.00 96.25 374 ALA A N 1
ATOM 2813 C CA . ALA A 1 374 ? 2.065 13.229 -5.388 1.00 96.25 374 ALA A CA 1
ATOM 2814 C C . ALA A 1 374 ? 0.607 13.161 -4.887 1.00 96.25 374 ALA A C 1
ATOM 2816 O O . ALA A 1 374 ? -0.297 12.887 -5.675 1.00 96.25 374 ALA A O 1
ATOM 2817 N N . ARG A 1 375 ? 0.340 13.378 -3.589 1.00 92.94 375 ARG A N 1
ATOM 2818 C CA . ARG A 1 375 ? -1.038 13.370 -3.064 1.00 92.94 375 ARG A CA 1
ATOM 2819 C C . ARG A 1 375 ? -1.921 14.364 -3.817 1.00 92.94 375 ARG A C 1
ATOM 2821 O O . ARG A 1 375 ? -1.559 15.528 -3.971 1.00 92.94 375 ARG A O 1
ATOM 2828 N N . GLY A 1 376 ? -3.092 13.891 -4.240 1.00 90.88 376 GLY A N 1
ATOM 2829 C C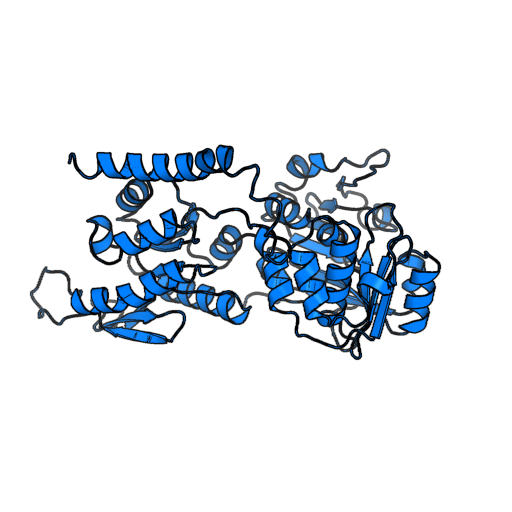A . GLY A 1 376 ? -4.049 14.651 -5.048 1.00 90.88 376 GLY A CA 1
ATOM 2830 C C . GLY A 1 376 ? -3.812 14.573 -6.560 1.00 90.88 376 GLY A C 1
ATOM 2831 O O . GLY A 1 376 ? -4.692 14.980 -7.309 1.00 90.88 376 GLY A O 1
ATOM 2832 N N . ALA A 1 377 ? -2.679 14.027 -7.014 1.00 95.12 377 ALA A N 1
ATOM 2833 C CA . ALA A 1 377 ? -2.431 13.782 -8.430 1.00 95.12 377 ALA A CA 1
ATOM 2834 C C . ALA A 1 377 ? -3.040 12.449 -8.889 1.00 95.12 377 ALA A C 1
ATOM 2836 O O . ALA A 1 377 ? -3.201 11.506 -8.109 1.00 95.12 377 ALA A O 1
ATOM 2837 N N . ARG A 1 378 ? -3.290 12.338 -10.193 1.00 94.69 378 ARG A N 1
ATOM 2838 C CA . ARG A 1 378 ? -3.608 11.073 -10.861 1.00 94.69 378 ARG A CA 1
ATOM 2839 C C . ARG A 1 378 ? -2.324 10.285 -11.087 1.00 94.69 378 ARG A C 1
ATOM 2841 O O . ARG A 1 378 ? -1.511 10.654 -11.935 1.00 94.69 378 ARG A O 1
ATOM 2848 N N . VAL A 1 379 ? -2.108 9.222 -10.313 1.00 96.19 379 VAL A N 1
ATOM 2849 C CA . VAL A 1 379 ? -0.848 8.461 -10.338 1.00 96.19 379 VAL A CA 1
ATOM 2850 C C . VAL A 1 379 ? -0.991 7.157 -11.120 1.00 96.19 379 VAL A C 1
ATOM 2852 O O . VAL A 1 379 ? -1.865 6.346 -10.822 1.00 96.19 379 VAL A O 1
ATOM 2855 N N . ALA A 1 380 ? -0.080 6.896 -12.055 1.00 96.00 380 ALA A N 1
ATOM 2856 C CA . ALA A 1 380 ? 0.059 5.600 -12.714 1.00 96.00 380 ALA A CA 1
ATOM 2857 C C . ALA A 1 380 ? 1.445 5.017 -12.450 1.00 96.00 380 ALA A C 1
ATOM 2859 O O . ALA A 1 380 ? 2.460 5.692 -12.633 1.00 96.00 380 ALA A O 1
ATOM 2860 N N . MET A 1 381 ? 1.491 3.747 -12.056 1.00 96.75 381 MET A N 1
ATOM 2861 C CA . MET A 1 381 ? 2.737 2.995 -11.992 1.00 96.75 381 MET A CA 1
ATOM 2862 C C . MET A 1 381 ? 2.956 2.256 -13.306 1.00 96.75 381 MET A C 1
ATOM 2864 O O . MET A 1 381 ? 2.056 1.564 -13.777 1.00 96.75 381 MET A O 1
ATOM 2868 N N . VAL A 1 382 ? 4.144 2.394 -13.889 1.00 95.62 382 VAL A N 1
ATOM 2869 C CA . VAL A 1 382 ? 4.427 1.901 -15.238 1.00 95.62 382 VAL A CA 1
ATOM 2870 C C . VAL A 1 382 ? 5.742 1.133 -15.277 1.00 95.62 382 VAL A C 1
ATOM 2872 O O . VAL A 1 382 ? 6.789 1.639 -14.875 1.00 95.62 382 VAL A O 1
ATOM 2875 N N . GLY A 1 383 ? 5.714 -0.067 -15.845 1.00 94.44 383 GLY A N 1
ATOM 2876 C CA . GLY A 1 383 ? 6.906 -0.820 -16.220 1.00 94.44 383 GLY A CA 1
ATOM 2877 C C . GLY A 1 383 ? 6.751 -2.326 -16.005 1.00 94.44 383 GLY A C 1
ATOM 2878 O O . GLY A 1 383 ? 5.894 -2.755 -15.238 1.00 94.44 383 GLY A O 1
ATOM 2879 N N . PRO A 1 384 ? 7.609 -3.156 -16.627 1.00 95.25 384 PRO A N 1
ATOM 2880 C CA . PRO A 1 384 ? 7.499 -4.612 -16.515 1.00 95.25 384 PRO A CA 1
ATOM 2881 C C . PRO A 1 384 ? 7.541 -5.167 -15.084 1.00 95.25 384 PRO A C 1
ATOM 2883 O O . PRO A 1 384 ? 7.008 -6.240 -14.836 1.00 95.25 384 PRO A O 1
ATOM 2886 N N . GLY A 1 385 ? 8.149 -4.432 -14.147 1.00 96.25 385 GLY A N 1
ATOM 2887 C CA . GLY A 1 385 ? 8.208 -4.801 -12.732 1.00 96.25 385 GLY A CA 1
ATOM 2888 C C . GLY A 1 385 ? 7.033 -4.322 -11.874 1.00 96.25 385 GLY A C 1
ATOM 2889 O O . GLY A 1 385 ? 7.165 -4.319 -10.653 1.00 96.25 385 GLY A O 1
ATOM 2890 N N . THR A 1 386 ? 5.933 -3.840 -12.464 1.00 97.94 386 THR A N 1
ATOM 2891 C CA . THR A 1 386 ? 4.743 -3.405 -11.715 1.00 97.94 386 THR A CA 1
ATOM 2892 C C . THR A 1 386 ? 3.940 -4.622 -11.236 1.00 97.94 386 THR A C 1
ATOM 2894 O O . THR A 1 386 ? 3.512 -5.407 -12.087 1.00 97.94 386 THR A O 1
ATOM 2897 N N . PRO A 1 387 ? 3.660 -4.756 -9.923 1.00 98.31 387 PRO A N 1
ATOM 2898 C CA . PRO A 1 387 ? 2.708 -5.742 -9.421 1.00 98.31 387 PRO A CA 1
ATOM 2899 C C . PRO A 1 387 ? 1.289 -5.402 -9.882 1.00 98.31 387 PRO A C 1
ATOM 2901 O O . PRO A 1 387 ? 0.773 -4.318 -9.596 1.00 98.31 387 PRO A O 1
ATOM 2904 N N . LEU A 1 388 ? 0.637 -6.326 -10.582 1.00 98.00 388 LEU A N 1
ATOM 2905 C CA . LEU A 1 388 ? -0.716 -6.166 -11.111 1.00 98.00 388 LEU A CA 1
ATOM 2906 C C . LEU A 1 388 ? -1.758 -6.574 -10.061 1.00 98.00 388 LEU A C 1
ATOM 2908 O O . LEU A 1 388 ? -2.426 -7.595 -10.180 1.00 98.00 388 LEU A O 1
ATOM 2912 N N . THR A 1 389 ? -1.902 -5.760 -9.010 1.00 97.44 389 THR A N 1
ATOM 2913 C CA . THR A 1 389 ? -2.805 -6.056 -7.885 1.00 97.44 389 THR A CA 1
ATOM 2914 C C . THR A 1 389 ? -3.630 -4.852 -7.424 1.00 97.44 389 THR A C 1
ATOM 2916 O O . THR A 1 389 ? -3.068 -3.778 -7.191 1.00 97.44 389 THR A O 1
ATOM 2919 N N . PRO A 1 390 ? -4.951 -5.012 -7.186 1.00 96.62 390 PRO A N 1
ATOM 2920 C CA . PRO A 1 390 ? -5.797 -3.936 -6.669 1.00 96.62 390 PRO A CA 1
ATOM 2921 C C . PRO A 1 390 ? -5.365 -3.371 -5.310 1.00 96.62 390 PRO A C 1
ATOM 2923 O O . PRO A 1 390 ? -5.752 -2.254 -4.971 1.00 96.62 390 PRO A O 1
ATOM 2926 N N . ARG A 1 391 ? -4.538 -4.098 -4.537 1.00 96.81 391 ARG A N 1
ATOM 2927 C CA . ARG A 1 391 ? -4.021 -3.643 -3.231 1.00 96.81 391 ARG A CA 1
ATOM 2928 C C . ARG A 1 391 ? -3.374 -2.258 -3.317 1.00 96.81 391 ARG A C 1
ATOM 2930 O O . ARG A 1 391 ? -3.595 -1.417 -2.445 1.00 96.81 391 ARG A O 1
ATOM 2937 N N . LEU A 1 392 ? -2.639 -1.996 -4.400 1.00 97.62 392 LEU A N 1
ATOM 2938 C CA . LEU A 1 392 ? -1.902 -0.748 -4.603 1.00 97.62 392 LEU A CA 1
ATOM 2939 C C . LEU A 1 392 ? -2.803 0.474 -4.818 1.00 97.62 392 LEU A C 1
ATOM 2941 O O . LEU A 1 392 ? -2.368 1.600 -4.566 1.00 97.62 392 LEU A O 1
ATOM 2945 N N . PHE A 1 393 ? -4.060 0.280 -5.226 1.00 97.19 393 PHE A N 1
ATOM 2946 C CA . PHE A 1 393 ? -4.978 1.392 -5.452 1.00 97.19 393 PHE A CA 1
ATOM 2947 C C . PHE A 1 393 ? -5.288 2.163 -4.169 1.00 97.19 393 PHE A C 1
ATOM 2949 O O . PHE A 1 393 ? -5.391 3.384 -4.200 1.00 97.19 393 PHE A O 1
ATOM 2956 N N . SER A 1 394 ? -5.329 1.495 -3.019 1.00 96.19 394 SER A N 1
ATOM 2957 C CA . SER A 1 394 ? -5.558 2.156 -1.731 1.00 96.19 394 SER A CA 1
ATOM 2958 C C . SER A 1 394 ? -4.458 3.144 -1.328 1.00 96.19 394 SER A C 1
ATOM 2960 O O . SER A 1 394 ? -4.685 4.002 -0.487 1.00 96.19 394 SER A O 1
ATOM 2962 N N . TYR A 1 395 ? -3.284 3.088 -1.963 1.00 96.94 395 TYR A N 1
ATOM 2963 C CA . TYR A 1 395 ? -2.156 3.979 -1.679 1.00 96.94 395 TYR A CA 1
ATOM 2964 C C . TYR A 1 395 ? -2.059 5.182 -2.628 1.00 96.94 395 TYR A C 1
ATOM 2966 O O . TYR A 1 395 ? -1.002 5.803 -2.733 1.00 96.94 395 TYR A O 1
ATOM 2974 N N . GLY A 1 396 ? -3.146 5.520 -3.329 1.00 94.50 396 GLY A N 1
ATOM 2975 C CA . GLY A 1 396 ? -3.202 6.696 -4.206 1.00 94.50 396 GLY A CA 1
ATOM 2976 C C . GLY A 1 396 ? -2.846 6.421 -5.670 1.00 94.50 396 GLY A C 1
ATOM 2977 O O . GLY A 1 396 ? -2.847 7.345 -6.472 1.00 94.50 396 GLY A O 1
ATOM 2978 N N . ILE A 1 397 ? -2.607 5.162 -6.049 1.00 96.31 397 ILE A N 1
ATOM 2979 C CA . ILE A 1 397 ? -2.361 4.779 -7.447 1.00 96.31 397 ILE A CA 1
ATOM 2980 C C . ILE A 1 397 ? -3.701 4.580 -8.173 1.00 96.31 397 ILE A C 1
ATOM 2982 O O . ILE A 1 397 ? -4.585 3.889 -7.671 1.00 96.31 397 ILE A O 1
ATOM 2986 N N . GLU A 1 398 ? -3.886 5.200 -9.333 1.00 94.69 398 GLU A N 1
ATOM 2987 C CA . GLU A 1 398 ? -5.084 5.082 -10.180 1.00 94.69 398 GLU A CA 1
ATOM 2988 C C . GLU A 1 398 ? -4.940 3.948 -11.201 1.00 94.69 398 GLU A C 1
ATOM 2990 O O . GLU A 1 398 ? -5.919 3.272 -11.518 1.00 94.69 398 GLU A O 1
ATOM 2995 N N . ALA A 1 399 ? -3.722 3.708 -11.694 1.00 95.56 399 ALA A N 1
ATOM 2996 C CA . ALA A 1 399 ? -3.463 2.695 -12.711 1.00 95.56 399 ALA A CA 1
ATOM 2997 C C . ALA A 1 399 ? -2.129 1.964 -12.516 1.00 95.56 399 ALA A C 1
ATOM 2999 O O . ALA A 1 399 ? -1.132 2.543 -12.082 1.00 95.56 399 ALA A O 1
ATOM 3000 N N . LEU A 1 400 ? -2.117 0.684 -12.879 1.00 97.56 400 LEU A N 1
ATOM 3001 C CA . LEU A 1 400 ? -0.967 -0.214 -12.811 1.00 97.56 400 LEU A CA 1
ATOM 3002 C C . LEU A 1 400 ? -0.733 -0.796 -14.202 1.00 97.56 400 LEU A C 1
ATOM 3004 O O . LEU A 1 400 ? -1.511 -1.635 -14.644 1.00 97.56 400 LEU A O 1
ATOM 3008 N N . ALA A 1 401 ? 0.314 -0.348 -14.890 1.00 96.12 401 ALA A N 1
ATOM 3009 C CA . ALA A 1 401 ? 0.668 -0.787 -16.234 1.00 96.12 401 ALA A CA 1
ATOM 3010 C C . ALA A 1 401 ? 1.931 -1.658 -16.201 1.00 96.12 401 ALA A C 1
ATOM 3012 O O . ALA A 1 401 ? 3.056 -1.152 -16.186 1.00 96.12 401 ALA A O 1
ATOM 3013 N N . GLY A 1 402 ? 1.721 -2.971 -16.192 1.00 96.12 402 GLY A N 1
ATOM 3014 C CA . GLY A 1 402 ? 2.753 -3.999 -16.108 1.00 96.12 402 GLY A CA 1
ATOM 3015 C C . GLY A 1 402 ? 2.950 -4.781 -17.405 1.00 96.12 402 GLY A C 1
ATOM 3016 O O . GLY A 1 402 ? 2.479 -4.401 -18.481 1.00 96.12 402 GLY A O 1
ATOM 3017 N N . PHE A 1 403 ? 3.658 -5.901 -17.287 1.00 96.31 403 PHE A N 1
ATOM 3018 C CA . PHE A 1 403 ? 3.976 -6.816 -18.381 1.00 96.31 403 PHE A CA 1
ATOM 3019 C C . PHE A 1 403 ? 3.768 -8.260 -17.925 1.00 96.31 403 PHE A C 1
ATOM 3021 O O . PHE A 1 403 ? 4.146 -8.611 -16.807 1.00 96.31 403 PHE A O 1
ATOM 3028 N N . ILE A 1 404 ? 3.193 -9.083 -18.799 1.00 97.31 404 ILE A N 1
ATOM 3029 C CA . ILE A 1 404 ? 3.005 -10.519 -18.582 1.00 97.31 404 ILE A CA 1
ATOM 3030 C C . ILE A 1 404 ? 3.749 -11.274 -19.689 1.00 97.31 404 ILE A C 1
ATOM 3032 O O . ILE A 1 404 ? 3.365 -11.157 -20.861 1.00 97.31 404 ILE A O 1
ATOM 3036 N N . PRO A 1 405 ? 4.808 -12.031 -19.349 1.00 97.44 405 PRO A N 1
ATOM 3037 C CA . PRO A 1 405 ? 5.476 -12.942 -20.274 1.00 97.44 405 PRO A CA 1
ATOM 3038 C C . PRO A 1 405 ? 4.504 -13.963 -20.879 1.00 97.44 405 PRO A C 1
ATOM 3040 O O . PRO A 1 405 ? 3.717 -14.570 -20.163 1.00 97.44 405 PRO A O 1
ATOM 3043 N N . GLN A 1 406 ? 4.572 -14.170 -22.194 1.00 95.94 406 GLN A N 1
ATOM 3044 C CA . GLN A 1 406 ? 3.828 -15.225 -22.899 1.00 95.94 406 GLN A CA 1
ATOM 3045 C C . GLN A 1 406 ? 4.762 -16.352 -23.355 1.00 95.94 406 GLN A C 1
ATOM 3047 O O . GLN A 1 406 ? 4.394 -17.520 -23.287 1.00 95.94 406 GLN A O 1
ATOM 3052 N N . ASP A 1 407 ? 5.988 -16.010 -23.756 1.00 97.81 407 ASP A N 1
ATOM 3053 C CA . ASP A 1 407 ? 7.088 -16.953 -23.953 1.00 97.81 407 ASP A CA 1
ATOM 3054 C C . ASP A 1 407 ? 8.114 -16.756 -22.827 1.00 97.81 407 ASP A C 1
ATOM 3056 O O . ASP A 1 407 ? 9.036 -15.940 -22.913 1.00 97.81 407 ASP A O 1
ATOM 3060 N N . ARG A 1 408 ? 7.907 -17.481 -21.720 1.00 97.31 408 ARG A N 1
ATOM 3061 C CA . ARG A 1 408 ? 8.730 -17.358 -20.507 1.00 97.31 408 ARG A CA 1
ATOM 3062 C C . ARG A 1 408 ? 10.199 -17.712 -20.763 1.00 97.31 408 ARG A C 1
ATOM 3064 O O . ARG A 1 408 ? 11.077 -17.045 -20.222 1.00 97.31 408 ARG A O 1
ATOM 3071 N N . GLU A 1 409 ? 10.476 -18.709 -21.605 1.00 98.06 409 GLU A N 1
ATOM 3072 C CA . GLU A 1 409 ? 11.849 -19.128 -21.920 1.00 98.06 409 GLU A CA 1
ATOM 3073 C C . GLU A 1 409 ? 12.597 -18.067 -22.727 1.00 98.06 409 GLU A C 1
ATOM 3075 O O . GLU A 1 409 ? 13.766 -17.789 -22.445 1.00 98.06 409 GLU A O 1
ATOM 3080 N N . ALA A 1 410 ? 11.936 -17.438 -23.702 1.00 98.06 410 ALA A N 1
ATOM 3081 C CA . ALA A 1 410 ? 12.538 -16.339 -24.447 1.00 98.06 410 ALA A CA 1
ATOM 3082 C C . ALA A 1 410 ? 12.830 -15.136 -23.538 1.00 98.06 410 ALA A C 1
ATOM 3084 O O . ALA A 1 410 ? 13.933 -14.589 -23.591 1.00 98.06 410 ALA A O 1
ATOM 3085 N N . VAL A 1 411 ? 11.896 -14.767 -22.649 1.00 98.31 411 VAL A N 1
ATOM 3086 C CA . VAL A 1 411 ? 12.124 -13.695 -21.663 1.00 98.31 411 VAL A CA 1
ATOM 3087 C C . VAL A 1 411 ? 13.297 -14.035 -20.742 1.00 98.31 411 VAL A C 1
ATOM 3089 O O . VAL A 1 411 ? 14.175 -13.198 -20.546 1.00 98.31 411 VAL A O 1
ATOM 3092 N N . VAL A 1 412 ? 13.359 -15.260 -20.211 1.00 97.56 412 VAL A N 1
ATOM 3093 C CA . VAL A 1 412 ? 14.471 -15.695 -19.354 1.00 97.56 412 VAL A CA 1
ATOM 3094 C C . VAL A 1 412 ? 15.806 -15.632 -20.085 1.00 97.56 412 VAL A C 1
ATOM 3096 O O . VAL A 1 412 ? 16.776 -15.143 -19.507 1.00 97.56 412 VAL A O 1
ATOM 3099 N N . ARG A 1 413 ? 15.867 -16.071 -21.346 1.00 97.69 413 ARG A N 1
ATOM 3100 C CA . ARG A 1 413 ? 17.089 -15.975 -22.152 1.00 97.69 413 ARG A CA 1
ATOM 3101 C C . ARG A 1 413 ? 17.541 -14.526 -22.298 1.00 97.69 413 ARG A C 1
ATOM 3103 O O . ARG A 1 413 ? 18.687 -14.227 -21.995 1.00 97.69 413 ARG A O 1
ATOM 3110 N N . VAL A 1 414 ? 16.629 -13.622 -22.664 1.00 97.94 414 VAL A N 1
ATOM 3111 C CA . VAL A 1 414 ? 16.933 -12.187 -22.774 1.00 97.94 414 VAL A CA 1
ATOM 3112 C C . VAL A 1 414 ? 17.460 -11.629 -21.451 1.00 97.94 414 VAL A C 1
ATOM 3114 O O . VAL A 1 414 ? 18.455 -10.908 -21.451 1.00 97.94 414 VAL A O 1
ATOM 3117 N N . VAL A 1 415 ? 16.830 -11.967 -20.321 1.00 96.31 415 VAL A N 1
ATOM 3118 C CA . VAL A 1 415 ? 17.296 -11.529 -18.996 1.00 96.31 415 VAL A CA 1
ATOM 3119 C C . VAL A 1 415 ? 18.696 -12.078 -18.703 1.00 96.31 415 VAL A C 1
ATOM 3121 O O . VAL A 1 415 ? 19.569 -11.311 -18.302 1.00 96.31 415 VAL A O 1
ATOM 3124 N N . GLY A 1 416 ? 18.929 -13.373 -18.933 1.00 93.94 416 GLY A N 1
ATOM 3125 C CA . GLY A 1 416 ? 20.222 -14.030 -18.716 1.00 93.94 416 GLY A CA 1
ATOM 3126 C C . GLY A 1 416 ? 21.351 -13.463 -19.580 1.00 93.94 416 GLY A C 1
ATOM 3127 O O . GLY A 1 416 ? 22.457 -13.273 -19.082 1.00 93.94 416 GLY A O 1
ATOM 3128 N N . ASP A 1 417 ? 21.048 -13.099 -20.826 1.00 94.94 417 ASP A N 1
ATOM 3129 C CA . ASP A 1 417 ? 21.989 -12.478 -21.769 1.00 94.94 417 ASP A CA 1
ATOM 3130 C C . ASP A 1 417 ? 22.243 -10.985 -21.462 1.00 94.94 417 ASP A C 1
ATOM 3132 O O . ASP A 1 417 ? 23.035 -10.325 -22.135 1.00 94.94 417 ASP A O 1
ATOM 3136 N N . GLY A 1 418 ? 21.582 -10.431 -20.438 1.00 92.62 418 GLY A N 1
ATOM 3137 C CA . GLY A 1 418 ? 21.733 -9.038 -20.021 1.00 92.62 418 GLY A CA 1
ATOM 3138 C C . GLY A 1 418 ? 20.931 -8.039 -20.857 1.00 92.62 418 GLY A C 1
ATOM 3139 O O . GLY A 1 418 ? 21.225 -6.847 -20.811 1.00 92.62 418 GLY A O 1
ATOM 3140 N N . GLY A 1 419 ? 19.919 -8.496 -21.596 1.00 93.31 419 GLY A N 1
ATOM 3141 C CA . GLY A 1 419 ? 19.020 -7.646 -22.372 1.00 93.31 419 GLY A CA 1
ATOM 3142 C C . GLY A 1 419 ? 18.140 -6.730 -21.512 1.00 93.31 419 GLY A C 1
ATOM 3143 O O . GLY A 1 419 ? 17.910 -6.949 -20.317 1.00 93.31 419 GLY A O 1
ATOM 3144 N N . GLY A 1 420 ? 17.647 -5.661 -22.133 1.00 92.00 420 GLY A N 1
ATOM 3145 C CA . GLY A 1 420 ? 16.736 -4.698 -21.525 1.00 92.00 420 GLY A CA 1
ATOM 3146 C C . GLY A 1 420 ? 15.263 -5.032 -21.769 1.00 92.00 420 GLY A C 1
ATOM 3147 O O . GLY A 1 420 ? 14.907 -5.994 -22.445 1.00 92.00 420 GLY A O 1
ATOM 3148 N N . SER A 1 421 ? 14.367 -4.174 -21.271 1.00 91.75 421 SER A N 1
ATOM 3149 C CA . SER A 1 421 ? 12.919 -4.391 -21.416 1.00 91.75 421 SER A CA 1
ATOM 3150 C C . SER A 1 421 ? 12.433 -4.414 -22.858 1.00 91.75 421 SER A C 1
ATOM 3152 O O . SER A 1 421 ? 11.560 -5.200 -23.210 1.00 91.75 421 SER A O 1
ATOM 3154 N N . ARG A 1 422 ? 13.038 -3.598 -23.726 1.00 91.69 422 ARG A N 1
ATOM 3155 C CA . ARG A 1 422 ? 12.705 -3.572 -25.157 1.00 91.69 422 ARG A CA 1
ATOM 3156 C C . ARG A 1 422 ? 12.962 -4.909 -25.846 1.00 91.69 422 ARG A C 1
ATOM 3158 O O . ARG A 1 422 ? 12.239 -5.221 -26.786 1.00 91.69 422 ARG A O 1
ATOM 3165 N N . ASP A 1 423 ? 13.946 -5.662 -25.368 1.00 95.44 423 ASP A N 1
ATOM 3166 C CA . ASP A 1 423 ? 14.374 -6.917 -25.979 1.00 95.44 423 ASP A CA 1
ATOM 3167 C C . ASP A 1 423 ? 13.424 -8.063 -25.615 1.00 95.44 423 ASP A C 1
ATOM 3169 O O . ASP A 1 423 ? 13.194 -8.945 -26.437 1.00 95.44 423 ASP A O 1
ATOM 3173 N N . PHE A 1 424 ? 12.809 -8.024 -24.423 1.00 96.19 424 PHE A N 1
ATOM 3174 C CA . PHE A 1 424 ? 11.841 -9.043 -24.010 1.00 96.19 424 PHE A CA 1
ATOM 3175 C C . PHE A 1 424 ? 10.372 -8.682 -24.257 1.00 96.19 424 PHE A C 1
ATOM 3177 O O . PHE A 1 424 ? 9.523 -9.570 -24.226 1.00 96.19 424 PHE A O 1
ATOM 3184 N N . HIS A 1 425 ? 10.036 -7.414 -24.529 1.00 94.56 425 HIS A N 1
ATOM 3185 C CA . HIS A 1 425 ? 8.655 -7.011 -24.831 1.00 94.56 425 HIS A CA 1
ATOM 3186 C C . HIS A 1 425 ? 7.976 -7.828 -25.950 1.00 94.56 425 HIS A C 1
ATOM 3188 O O . HIS A 1 425 ? 6.788 -8.106 -25.797 1.00 94.56 425 HIS A O 1
ATOM 3194 N N . PRO A 1 426 ? 8.657 -8.245 -27.042 1.00 96.62 426 PRO A N 1
ATOM 3195 C CA . PRO A 1 426 ? 8.039 -9.081 -28.076 1.00 96.62 426 PRO A CA 1
ATOM 3196 C C . PRO A 1 426 ? 7.564 -10.459 -27.591 1.00 96.62 426 PRO A C 1
ATOM 3198 O O . PRO A 1 426 ? 6.754 -11.087 -28.264 1.00 96.62 426 PRO A O 1
ATOM 3201 N N . PHE A 1 427 ? 8.057 -10.930 -26.442 1.00 97.69 427 PHE A N 1
ATOM 3202 C CA . PHE A 1 427 ? 7.765 -12.251 -25.876 1.00 97.69 427 PHE A CA 1
ATOM 3203 C C . PHE A 1 427 ? 6.673 -12.213 -24.798 1.00 97.69 427 PHE A C 1
ATOM 3205 O O . PHE A 1 427 ? 6.517 -13.154 -24.018 1.00 97.69 427 PHE A O 1
ATOM 3212 N N . GLY A 1 428 ? 5.911 -11.125 -24.722 1.00 95.81 428 GLY A N 1
ATOM 3213 C CA . GLY A 1 428 ? 4.787 -11.009 -23.805 1.00 95.81 428 GLY A CA 1
ATOM 3214 C C . GLY A 1 428 ? 3.849 -9.872 -24.172 1.00 95.81 428 GLY A C 1
ATOM 3215 O O . GLY A 1 428 ? 3.902 -9.316 -25.269 1.00 95.81 428 GLY A O 1
ATOM 3216 N N . ARG A 1 429 ? 2.979 -9.513 -23.231 1.00 94.75 429 ARG A N 1
ATOM 3217 C CA . ARG A 1 429 ? 1.945 -8.492 -23.427 1.00 94.75 429 ARG A CA 1
ATOM 3218 C C . ARG A 1 429 ? 1.948 -7.457 -22.313 1.00 94.75 429 ARG A C 1
ATOM 3220 O O . ARG A 1 429 ? 2.182 -7.775 -21.150 1.00 94.75 429 ARG A O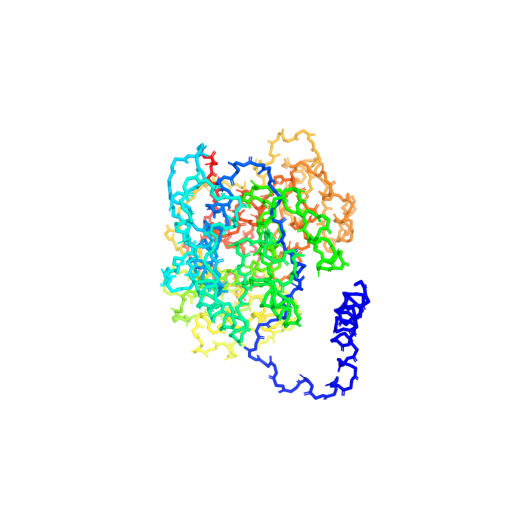 1
ATOM 3227 N N . MET A 1 430 ? 1.637 -6.215 -22.674 1.00 94.06 430 MET A N 1
ATOM 3228 C CA . MET A 1 430 ? 1.379 -5.147 -21.707 1.00 94.06 430 MET A CA 1
ATOM 3229 C C . MET A 1 430 ? -0.029 -5.298 -21.136 1.00 94.06 430 MET A C 1
ATOM 3231 O O . MET A 1 430 ? -0.973 -5.557 -21.885 1.00 94.06 430 MET A O 1
ATOM 3235 N N . VAL A 1 431 ? -0.167 -5.104 -19.827 1.00 95.19 431 VAL A N 1
ATOM 3236 C CA . VAL A 1 431 ? -1.451 -5.197 -19.121 1.00 95.19 431 VAL A CA 1
ATOM 3237 C C . VAL A 1 431 ? -1.612 -3.999 -18.212 1.00 95.19 431 VAL A C 1
ATOM 3239 O O . VAL A 1 431 ? -0.701 -3.677 -17.453 1.00 95.19 431 VAL A O 1
ATOM 3242 N N . THR A 1 432 ? -2.773 -3.355 -18.281 1.00 95.62 432 THR A N 1
ATOM 3243 C CA . THR A 1 432 ? -3.117 -2.227 -17.419 1.00 95.62 432 THR A CA 1
ATOM 3244 C C . THR A 1 432 ? -4.344 -2.552 -16.578 1.00 95.62 432 THR A C 1
ATOM 3246 O O . THR A 1 432 ? -5.406 -2.874 -17.111 1.00 95.62 432 THR A O 1
ATOM 3249 N N . LEU A 1 433 ? -4.201 -2.446 -15.257 1.00 95.44 433 LEU A N 1
ATOM 3250 C CA . LEU A 1 433 ? -5.315 -2.449 -14.313 1.00 95.44 433 LEU A CA 1
ATOM 3251 C C . LEU A 1 433 ? -5.634 -1.013 -13.914 1.00 95.44 433 LEU A C 1
ATOM 3253 O O . LEU A 1 433 ? -4.726 -0.231 -13.625 1.00 95.44 433 LEU A O 1
ATOM 3257 N N . ARG A 1 434 ? -6.922 -0.684 -13.839 1.00 92.75 434 ARG A N 1
ATOM 3258 C CA . ARG A 1 434 ? -7.399 0.599 -13.322 1.00 92.75 434 ARG A CA 1
ATOM 3259 C C . ARG A 1 434 ? -8.138 0.403 -12.020 1.00 92.75 434 ARG A C 1
ATOM 3261 O O . ARG A 1 434 ? -8.815 -0.610 -11.830 1.00 92.75 434 ARG A O 1
ATOM 3268 N N . ARG A 1 435 ? -8.042 1.404 -11.151 1.00 89.75 435 ARG A N 1
ATOM 3269 C CA . ARG A 1 435 ? -8.915 1.499 -9.993 1.00 89.75 435 ARG A CA 1
ATOM 3270 C C . ARG A 1 435 ? -10.367 1.527 -10.494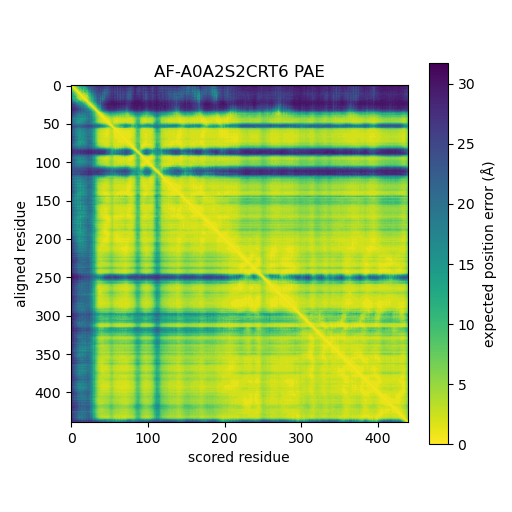 1.00 89.75 435 ARG A C 1
ATOM 3272 O O . ARG A 1 435 ? -10.676 2.357 -11.351 1.00 89.75 435 ARG A O 1
ATOM 3279 N N . PRO A 1 436 ? -11.249 0.645 -9.994 1.00 83.31 436 PRO A N 1
ATOM 3280 C CA . PRO A 1 436 ? -12.672 0.734 -10.293 1.00 83.31 436 PRO A CA 1
ATOM 3281 C C . PRO A 1 436 ? -13.207 2.119 -9.916 1.00 83.31 436 PRO A C 1
ATOM 3283 O O . PRO A 1 436 ? -12.772 2.697 -8.915 1.00 83.31 436 PRO A O 1
ATOM 3286 N N . ALA A 1 437 ? -14.144 2.653 -10.700 1.00 73.56 437 ALA A N 1
ATOM 3287 C CA . ALA A 1 437 ? -14.857 3.861 -10.303 1.00 73.56 437 ALA A CA 1
ATOM 3288 C C . ALA A 1 437 ? -15.583 3.596 -8.974 1.00 73.56 437 ALA A C 1
ATOM 3290 O O . ALA A 1 437 ? -16.220 2.553 -8.820 1.00 73.56 437 ALA A O 1
ATOM 3291 N N . GLN A 1 438 ? -15.459 4.512 -8.011 1.00 57.81 438 GLN A N 1
ATOM 3292 C CA . GLN A 1 438 ? -16.260 4.458 -6.789 1.00 57.81 438 GLN A CA 1
ATOM 3293 C C . GLN A 1 438 ? -17.706 4.783 -7.187 1.00 57.81 438 GLN A C 1
ATOM 3295 O O . GLN A 1 438 ? -17.968 5.889 -7.657 1.00 57.81 438 GLN A O 1
ATOM 3300 N N . THR A 1 439 ? -18.593 3.789 -7.107 1.00 35.09 439 THR A N 1
ATOM 3301 C CA . THR A 1 439 ? -20.047 3.940 -7.303 1.00 35.09 439 THR A CA 1
ATOM 3302 C C . THR A 1 439 ? -20.716 4.587 -6.113 1.00 35.09 439 THR A C 1
ATOM 3304 O O . THR A 1 439 ? -20.332 4.209 -4.982 1.00 35.09 439 THR A O 1
#

Nearest PDB structures (foldseek):
  3l5o-assembly3_B  TM=8.960E-01  e=2.756E-20  Desulfitobacterium hafniense DCB-2
  3l5o-assembly3_A  TM=9.120E-01  e=5.237E-19  Desulfitobacterium hafniense DCB-2
  3npg-assembly1_B  TM=8.271E-01  e=9.119E-14  Pyrococcus horikoshii
  3npg-assembly1_D  TM=8.319E-01  e=2.434E-13  Pyrococcus horikoshii
  8hra-assembly1_C  TM=2.620E-01  e=1.997E+00  Escherichia coli

Foldseek 3Di:
DVPLVVVLVVLVVLVVVVVVVCPVCVVPVPPPQQQAFDDFDFFFAEAAEDAPLPLVLLVLVLVLLVVCVVLVFFEWAWGKDFDDDSVDPGPWIWIATSPPRDIFTQAAPPDDPDPDDRGRLVSLVVSLVRLQVCLVVLTQEYEYEECDDQLLVVHRNVVSQSSSVSSRRHYYYYDYPVCVVSVCSSSVVRHDYFYSDLLRVLVSSACSCVLVSLLSPDDWFDWPDWAAFQFKIWTAGPFAIFIFGADDDDDDDRVVCPGPILSRLLSSLSRDPPLHSLRSNLSSSQNRQQGQPDAADFDALLLVCQPPPFAEEEEDDDPPCCVRPVRHAYEYCDDDVRHHHPVCLLVRLAPTQAYEYELNCSSNVNVRVSLSSNPPHAYEYGEQSWRNDLSCVSNVHFKYKHKGFQQSVQLSVCRNVNHDPVSRPVRTGIHMDGDDPDD

Solvent-accessible surface area (backbone atoms only — not comparable to full-atom values): 23630 Å² total; per-residue (Å²): 128,72,70,62,63,61,51,51,52,49,53,57,47,48,58,50,43,62,68,49,59,55,70,78,49,63,83,68,65,83,80,80,54,85,84,45,61,58,86,71,84,82,60,59,37,38,31,31,48,37,64,89,89,55,67,65,52,46,55,50,53,48,50,52,50,50,52,43,39,76,45,60,48,48,43,20,14,31,38,43,50,76,46,65,61,94,92,48,87,50,81,37,37,28,38,27,28,63,70,78,64,54,74,30,63,28,54,46,91,70,64,99,84,57,91,65,80,48,64,30,68,66,28,48,56,59,49,44,53,46,34,47,50,25,47,76,68,59,28,70,32,35,34,50,37,64,54,45,81,46,31,65,74,65,35,80,61,34,61,54,51,49,52,24,53,74,73,64,30,29,38,40,32,37,32,45,62,90,47,50,67,47,50,37,59,74,48,67,63,57,56,43,83,30,59,85,43,71,66,44,52,37,61,66,70,32,43,77,48,49,65,56,48,55,53,55,63,49,70,72,43,68,48,77,45,72,44,81,21,72,45,25,21,39,23,27,38,92,60,16,56,6,32,16,46,46,44,79,87,76,88,72,70,65,73,82,58,63,89,44,37,36,39,57,42,32,53,53,17,49,37,45,85,51,40,53,49,23,9,48,13,44,2,32,51,16,23,59,42,30,29,65,83,69,80,56,50,75,62,62,55,70,62,79,57,59,87,62,86,61,52,37,37,28,39,49,91,60,88,66,40,68,78,69,48,68,82,46,48,40,28,21,93,78,50,54,95,91,42,32,48,61,81,48,45,76,66,57,32,50,80,18,48,31,34,43,36,37,22,53,32,62,41,72,66,48,41,37,59,52,46,62,36,28,58,92,22,52,26,28,36,30,34,58,37,30,57,56,50,77,77,55,37,65,53,60,35,44,32,34,17,20,44,35,57,72,37,57,66,60,34,49,48,34,26,63,75,42,39,55,70,80,71,33,49,85,34,35,46,52,33,28,47,66,57,76,79,88,126

Mean predicted aligned error: 8.38 Å

InterPro domains:
  IPR007161 Putative heavy-metal chelation domain [PF04016] (309-432)
  IPR018912 Protein of unknown function DUF2478 [PF10649] (48-204)
  IPR025251 Domain of unknown function DUF4213 [PF13938] (211-288)

Secondary structure (DSSP, 8-state):
-HHHHHHHHHHHHHHHHHHHGGGTGGGTTTSS-TTSPPPPPPPPPEEEEE-TT-THHHHHHHHHHHHHHHTT--EEEEEEEEES-TTSS-SEEEEEETTT--EEE-B----TT--S--B-HHHHHHHHHHHHHHHHTT-SEEEE--B-TTGGGT-TTHHHHHHHHHTT--EEEEEEGGGHHHHHHHTTT--EEE-SSHHHHHHHH-GGGHHHHHHHTPPP-B--EEEE-SSEEEEE-SS-EEEEE--SS----GGGGTT-BHHHHHHHHHT---HHHHHHHHHHHHHHHT-TT---B-S-TTGGGTT--S-EEEES--TTHHHHSTTPEEEESSPPTT-EEGGGHHHHSTT-SEEEEETHHHHTT-HHHHHHHTTTSEEEEESTT----GGGGGGTEEEEEEEEESSHHHHHHHHHTT--HHHHGGGEEEEEEEPPP--